Protein AF-A0A9P1MBE2-F1 (afdb_monomer_lite)

Radius of gyration: 32.4 Å; chains: 1; bounding box: 65×89×116 Å

Sequence (552 aa):
MPSSDFLARAFSATARRAEINKIYPSATAALADMKPNSTLLCGGFGLCGVPDTLIDAVMEKPEITGITAVSNNAGTDTSGLGKLLKSGQIRKMVASYIGENKTFESMYLTGSVELELTPRVPSPRDWRPSLKNKPDGTPDQLSYPKDVKVFNGKPYVLEHSIAGDYAFVKAYKADKLGNCQFRLAANNFNGAMGRNAKMTIAVHLPGIYVKRVIQSTTEKGIEKYTWAKDENDASAKSALGTGDTAAKRERIVRRAAKEFKNGMYANLGIGMPMLAPSFVGPEVEKGTEDADLINAGKETVTLKPGAAVFGSEESFGMIRSGRIDLTILGAMQVSANGDLANWMLPGKVKGFGGAMDLVSNPKGTKVVVTMEHTDKKGNPKIGVFDVDFATGLTLVEIADGVTVEEIKSKTEAPFKVADDLKPMFGLRSLVAMAMKVVSANVGKLRAKRIWAEMPRPLVLEILLQAETNQPPRALSPALADQPARGINPESLGRLLLGMRPAQSPSLDFITHLVIKGASALTERDLLSLADMKNLGLLHISDYPEDDGGQGA

Organism: NCBI:txid1442378

Foldseek 3Di:
DDDDDPPDPPDPPDDPDDPQFQEDAALLRLCVPPAALFEEEFADAQLAFGLQRNVVSVLVPLRRANYEYEYQEQHECVGHVVVVLVSRRAAEYEHFWHPPHVSSLLCQQQQSHFYHHPDDDQDDPVDFDARGAHRNSHHPHGDDGFDWDDDPNDIDTDDDDDAGQEYRTGFPDADRLGAGHHDFQSQACRDVRLQRHPAYEYDNDRSVSHNHYYDRDDDRDQPAEDAWDDPPDPVVQPLQPDDPSSVLLVLLLLLLLVVDDPPAAEAAEPGSRVCNCCVVTFDHHPPNFDSNAADSNSYTGDDDPPDDGDYNVVVLVCLQVLVGAEYEYEAPAAAQLGDTHRADDRSDGTHCSCVCSNPNCCVSYPYHYGDDQAPPVLAGRHDDWDHDNVQGTEQQEDEPPDDPVNRVVRHPHDYHYDPNYYHRDDPVVLVVQLLVVQCVVPNNVVSVVCVVVPDPVVSVVSSVCSSPVDDDDDDDPVPVPDDPPDDDPPPDDDDDDDDDDDDDDDDDDADDDDDDDDDPDDPVNVVVVVPPPDYDDDDDDDDDDDDDDDDD

Structure (mmCIF, N/CA/C/O backbone):
data_AF-A0A9P1MBE2-F1
#
_entry.id   AF-A0A9P1MBE2-F1
#
loop_
_atom_site.group_PDB
_atom_site.id
_atom_site.type_symbol
_atom_site.label_atom_id
_atom_site.label_alt_id
_atom_site.label_comp_id
_atom_site.label_asym_id
_atom_site.label_entity_id
_atom_site.label_seq_id
_atom_site.pdbx_PDB_ins_code
_atom_site.Cartn_x
_atom_site.Cartn_y
_atom_site.Cartn_z
_atom_site.occupancy
_atom_site.B_iso_or_equiv
_atom_site.auth_seq_id
_atom_site.auth_comp_id
_atom_site.auth_asym_id
_atom_site.auth_atom_id
_atom_site.pdbx_PDB_model_num
ATOM 1 N N . MET A 1 1 ? 17.766 -63.013 -55.485 1.00 44.12 1 MET A N 1
ATOM 2 C CA . MET A 1 1 ? 17.363 -62.184 -54.332 1.00 44.12 1 MET A CA 1
ATOM 3 C C . MET A 1 1 ? 18.014 -60.819 -54.492 1.00 44.12 1 MET A C 1
ATOM 5 O O . MET A 1 1 ? 19.238 -60.801 -54.549 1.00 44.12 1 MET A O 1
ATOM 9 N N . PRO A 1 2 ? 17.268 -59.712 -54.634 1.00 47.59 2 PRO A N 1
ATOM 10 C CA . PRO A 1 2 ? 17.835 -58.379 -54.506 1.00 47.59 2 PRO A CA 1
ATOM 11 C C . PRO A 1 2 ? 17.858 -57.957 -53.031 1.00 47.59 2 PRO A C 1
ATOM 13 O O . PRO A 1 2 ? 17.008 -58.356 -52.237 1.00 47.59 2 PRO A O 1
ATOM 16 N N . SER A 1 3 ? 18.892 -57.194 -52.705 1.00 48.81 3 SER A N 1
ATOM 17 C CA . SER A 1 3 ? 19.287 -56.663 -51.404 1.00 48.81 3 SER A CA 1
ATOM 18 C C . SER A 1 3 ? 18.167 -55.947 -50.650 1.00 48.81 3 SER A C 1
ATOM 20 O O . SER A 1 3 ? 17.430 -55.146 -51.215 1.00 48.81 3 SER A O 1
ATOM 22 N N . SER A 1 4 ? 18.091 -56.205 -49.346 1.00 53.34 4 SER A N 1
ATOM 23 C CA . SER A 1 4 ? 17.263 -55.461 -48.403 1.00 53.34 4 SER A CA 1
ATOM 24 C C . SER A 1 4 ? 17.745 -54.012 -48.294 1.00 53.34 4 SER A C 1
ATOM 26 O O . SER A 1 4 ? 18.767 -53.746 -47.656 1.00 53.34 4 SER A O 1
ATOM 28 N N . ASP A 1 5 ? 16.998 -53.080 -48.879 1.00 54.53 5 ASP A N 1
ATOM 29 C CA . ASP A 1 5 ? 17.159 -51.653 -48.618 1.00 54.53 5 ASP A CA 1
ATOM 30 C C . ASP A 1 5 ? 16.757 -51.359 -47.168 1.00 54.53 5 ASP A C 1
ATOM 32 O O . ASP A 1 5 ? 15.579 -51.314 -46.803 1.00 54.53 5 ASP A O 1
ATOM 36 N N . PHE A 1 6 ? 17.757 -51.169 -46.310 1.00 55.25 6 PHE A N 1
ATOM 37 C CA . PHE A 1 6 ? 17.560 -50.622 -44.974 1.00 55.25 6 PHE A CA 1
ATOM 38 C C . PHE A 1 6 ? 17.194 -49.138 -45.117 1.00 55.25 6 PHE A C 1
ATOM 40 O O . PHE A 1 6 ? 18.058 -48.266 -45.196 1.00 55.25 6 PHE A O 1
ATOM 47 N N . LEU A 1 7 ? 15.894 -48.831 -45.146 1.00 57.62 7 LEU A N 1
ATOM 48 C CA . LEU A 1 7 ? 15.388 -47.471 -44.958 1.00 57.62 7 LEU A CA 1
ATOM 49 C C . LEU A 1 7 ? 15.647 -47.043 -43.507 1.00 57.62 7 LEU A C 1
ATOM 51 O O . LEU A 1 7 ? 14.787 -47.158 -42.631 1.00 57.62 7 LEU A O 1
ATOM 55 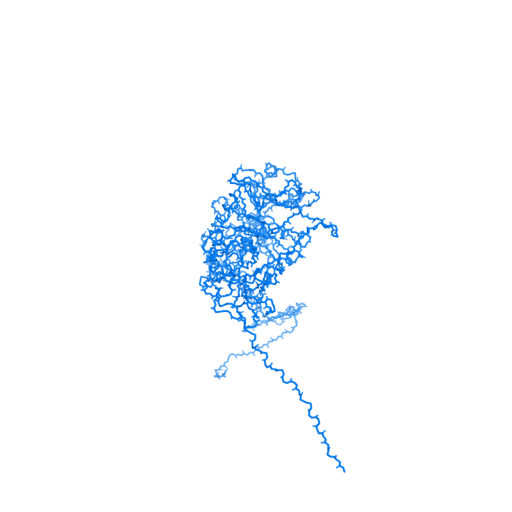N N . ALA A 1 8 ? 16.856 -46.552 -43.239 1.00 59.84 8 ALA A N 1
ATOM 56 C CA . ALA A 1 8 ? 17.159 -45.854 -42.003 1.00 59.84 8 ALA A CA 1
ATOM 57 C C . ALA A 1 8 ? 16.283 -44.594 -41.939 1.00 59.84 8 ALA A C 1
ATOM 59 O O . ALA A 1 8 ? 16.475 -43.640 -42.694 1.00 59.84 8 ALA A O 1
ATOM 60 N N . ARG A 1 9 ? 15.294 -44.584 -41.039 1.00 58.66 9 ARG A N 1
ATOM 61 C CA . ARG A 1 9 ? 14.571 -43.360 -40.685 1.00 58.66 9 ARG A CA 1
ATOM 62 C C . ARG A 1 9 ? 15.580 -42.389 -40.075 1.00 58.66 9 ARG A C 1
ATOM 64 O O . ARG A 1 9 ? 15.947 -42.529 -38.911 1.00 58.66 9 ARG A O 1
ATOM 71 N N . ALA A 1 10 ? 16.027 -41.412 -40.856 1.00 57.22 10 ALA A N 1
ATOM 72 C CA . ALA A 1 10 ? 16.746 -40.268 -40.327 1.00 57.22 10 ALA A CA 1
ATOM 73 C C . ALA A 1 10 ? 15.786 -39.513 -39.398 1.00 57.22 10 ALA A C 1
ATOM 75 O O . ALA A 1 10 ? 14.851 -38.851 -39.851 1.00 57.22 10 ALA A O 1
ATOM 76 N N . PHE A 1 11 ? 15.980 -39.637 -38.085 1.00 59.25 11 PHE A N 1
ATOM 77 C CA . PHE A 1 11 ? 15.390 -38.683 -37.159 1.00 59.25 11 PHE A CA 1
ATOM 78 C C . PHE A 1 11 ? 15.946 -37.312 -37.535 1.00 59.25 11 PHE A C 1
ATOM 80 O O . PHE A 1 11 ? 17.158 -37.106 -37.515 1.00 59.25 11 PHE A O 1
ATOM 87 N N . SER A 1 12 ? 15.059 -36.392 -37.917 1.00 61.62 12 SER A N 1
ATOM 88 C CA . SER A 1 12 ? 15.400 -34.988 -38.114 1.00 61.62 12 SER A CA 1
ATOM 89 C C . SER A 1 12 ? 16.068 -34.488 -36.835 1.00 61.62 12 SER A C 1
ATOM 91 O O . SER A 1 12 ? 15.395 -34.252 -35.831 1.00 61.62 12 SER A O 1
ATOM 93 N N . ALA A 1 13 ? 17.393 -34.347 -36.848 1.00 58.78 13 ALA A N 1
ATOM 94 C CA . ALA A 1 13 ? 18.104 -33.631 -35.809 1.00 58.78 13 ALA A CA 1
ATOM 95 C C . ALA A 1 13 ? 17.651 -32.177 -35.926 1.00 58.78 13 ALA A C 1
ATOM 97 O O . ALA A 1 13 ? 18.112 -31.442 -36.798 1.00 58.78 13 ALA A O 1
ATOM 98 N N . THR A 1 14 ? 16.680 -31.775 -35.104 1.00 61.22 14 THR A N 1
ATOM 99 C CA . THR A 1 14 ? 16.330 -30.364 -34.950 1.00 61.22 14 THR A CA 1
ATOM 100 C C . THR A 1 14 ? 17.638 -29.623 -34.721 1.00 61.22 14 THR A C 1
ATOM 102 O O . THR A 1 14 ? 18.325 -29.901 -33.734 1.00 61.22 14 THR A O 1
ATOM 105 N N . ALA A 1 15 ? 18.009 -28.730 -35.646 1.00 61.03 15 ALA A N 1
ATOM 106 C CA . ALA A 1 15 ? 19.110 -27.802 -35.437 1.00 61.03 15 ALA A CA 1
ATOM 107 C C . ALA A 1 15 ? 18.956 -27.249 -34.018 1.00 61.03 15 ALA A C 1
ATOM 109 O O . ALA A 1 15 ? 17.845 -26.845 -33.656 1.00 61.03 15 ALA A O 1
ATOM 110 N N . ARG A 1 16 ? 20.013 -27.323 -33.189 1.00 59.06 16 ARG A N 1
ATOM 111 C CA . ARG A 1 16 ? 19.986 -26.754 -31.834 1.00 59.06 16 ARG A CA 1
ATOM 112 C C . ARG A 1 16 ? 19.378 -25.363 -31.972 1.00 59.06 16 ARG A C 1
ATOM 114 O O . ARG A 1 16 ? 19.986 -24.507 -32.612 1.00 59.06 16 ARG A O 1
ATOM 121 N N . ARG A 1 17 ? 18.161 -25.152 -31.447 1.00 58.44 17 ARG A N 1
ATOM 122 C CA . ARG A 1 17 ? 17.604 -23.800 -31.355 1.00 58.44 17 ARG A CA 1
ATOM 123 C C . ARG A 1 17 ? 18.696 -22.968 -30.698 1.00 58.44 17 ARG A C 1
ATOM 125 O O . ARG A 1 17 ? 19.236 -23.409 -29.681 1.00 58.44 17 ARG A O 1
ATOM 132 N N . ALA A 1 18 ? 19.049 -21.834 -31.303 1.00 63.19 18 ALA A N 1
ATOM 133 C CA . ALA A 1 18 ? 19.947 -20.882 -30.666 1.00 63.19 18 ALA A CA 1
ATOM 134 C C . ALA A 1 18 ? 19.489 -20.712 -29.211 1.00 63.19 18 ALA A C 1
ATOM 136 O O . ALA A 1 18 ? 18.285 -20.572 -28.966 1.00 63.19 18 ALA A O 1
ATOM 137 N N . GLU A 1 19 ? 20.421 -20.845 -28.263 1.00 77.56 19 GLU A N 1
ATOM 138 C CA . GLU A 1 19 ? 20.117 -20.732 -26.837 1.00 77.56 19 GLU A CA 1
ATOM 139 C C . GLU A 1 19 ? 19.352 -19.420 -26.637 1.00 77.56 19 GLU A C 1
ATOM 141 O O . GLU A 1 19 ? 19.849 -18.348 -26.987 1.00 77.56 19 GLU A O 1
ATOM 146 N N . ILE A 1 20 ? 18.106 -19.502 -26.158 1.00 87.25 20 ILE A N 1
ATOM 147 C CA . ILE A 1 20 ? 17.307 -18.304 -25.904 1.00 87.25 20 ILE A CA 1
ATOM 148 C C . ILE A 1 20 ? 18.061 -17.504 -24.844 1.00 87.25 20 ILE A C 1
ATOM 150 O O . ILE A 1 20 ? 18.200 -17.947 -23.706 1.00 87.25 20 ILE A O 1
ATOM 154 N N . ASN A 1 21 ? 18.542 -16.327 -25.226 1.00 92.62 21 ASN A N 1
ATOM 155 C CA . ASN A 1 21 ? 19.228 -15.419 -24.329 1.00 92.62 21 ASN A CA 1
ATOM 156 C C . ASN A 1 21 ? 18.547 -14.056 -24.376 1.00 92.62 21 ASN A C 1
ATOM 158 O O . ASN A 1 21 ? 18.609 -13.346 -25.376 1.00 92.62 21 ASN A O 1
ATOM 162 N N . LYS A 1 22 ? 17.875 -13.713 -23.282 1.00 94.31 22 LYS A N 1
ATOM 163 C CA . LYS A 1 22 ? 17.165 -12.445 -23.111 1.00 94.31 22 LYS A CA 1
ATOM 164 C C . LYS A 1 22 ? 17.990 -11.407 -22.366 1.00 94.31 22 LYS A C 1
ATOM 166 O O . LYS A 1 22 ? 17.450 -10.353 -22.043 1.00 94.31 22 LYS A O 1
ATOM 171 N N . ILE A 1 23 ? 19.253 -11.700 -22.053 1.00 94.38 23 ILE A N 1
ATOM 172 C CA . ILE A 1 23 ? 20.136 -10.762 -21.366 1.00 94.38 23 ILE A CA 1
ATOM 173 C C . ILE A 1 23 ? 20.530 -9.650 -22.334 1.00 94.38 23 ILE A C 1
ATOM 175 O O . ILE A 1 23 ? 21.070 -9.901 -23.409 1.00 94.38 23 ILE A O 1
ATOM 179 N N . TYR A 1 24 ? 20.270 -8.418 -21.919 1.00 95.38 24 TYR A N 1
ATOM 180 C CA . TYR A 1 24 ? 20.714 -7.206 -22.583 1.00 95.38 24 TYR A CA 1
ATOM 181 C C . TYR A 1 24 ? 21.940 -6.637 -21.861 1.00 95.38 24 TYR A C 1
ATOM 183 O O . TYR A 1 24 ? 22.035 -6.743 -20.635 1.00 95.38 24 TYR A O 1
ATOM 191 N N . PRO A 1 25 ? 22.868 -6.004 -22.600 1.00 95.00 25 PRO A N 1
ATOM 192 C CA . PRO A 1 25 ? 24.119 -5.508 -22.031 1.00 95.00 25 PRO A CA 1
ATOM 193 C C . PRO A 1 25 ? 23.931 -4.283 -21.125 1.00 95.00 25 PRO A C 1
ATOM 195 O O . PRO A 1 25 ? 24.784 -4.010 -20.288 1.00 95.00 25 PRO A O 1
ATOM 198 N N . SER A 1 26 ? 22.835 -3.533 -21.281 1.00 95.31 26 SER A N 1
ATOM 199 C CA . SER A 1 26 ? 22.533 -2.352 -20.468 1.00 95.31 26 SER A CA 1
ATOM 200 C C . SER A 1 26 ? 21.040 -2.017 -20.476 1.00 95.31 26 SER A C 1
ATOM 202 O O . SER A 1 26 ? 20.290 -2.468 -21.349 1.00 95.31 26 SER A O 1
ATOM 204 N N . ALA A 1 27 ? 20.615 -1.182 -19.524 1.00 95.06 27 ALA A N 1
ATOM 205 C CA . ALA A 1 27 ? 19.265 -0.622 -19.488 1.00 95.06 27 ALA A CA 1
ATOM 206 C C . ALA A 1 27 ? 18.953 0.200 -20.747 1.00 95.06 27 ALA A C 1
ATOM 208 O O . ALA A 1 27 ? 17.909 0.003 -21.361 1.00 95.06 27 ALA A O 1
ATOM 209 N N . THR A 1 28 ? 19.889 1.039 -21.197 1.00 94.69 28 THR A N 1
ATOM 210 C CA . THR A 1 28 ? 19.750 1.837 -22.424 1.00 94.69 28 THR A CA 1
ATOM 211 C C . THR A 1 28 ? 19.497 0.961 -23.650 1.00 94.69 28 THR A C 1
ATOM 213 O O . THR A 1 28 ? 18.592 1.249 -24.429 1.00 94.69 28 THR A O 1
ATOM 216 N N . ALA A 1 29 ? 20.236 -0.147 -23.800 1.00 95.81 29 ALA A N 1
ATOM 217 C CA . ALA A 1 29 ? 20.019 -1.096 -24.893 1.00 95.81 29 ALA A CA 1
ATOM 218 C C . ALA A 1 29 ? 18.655 -1.797 -24.779 1.00 95.81 29 ALA A C 1
ATOM 220 O O . ALA A 1 29 ? 17.971 -2.001 -25.782 1.00 95.81 29 ALA A O 1
ATOM 221 N N . ALA A 1 30 ? 18.236 -2.137 -23.558 1.00 95.69 30 ALA A N 1
ATOM 222 C CA . ALA A 1 30 ? 16.934 -2.745 -23.298 1.00 95.69 30 ALA A CA 1
ATOM 223 C C . ALA A 1 30 ? 15.752 -1.782 -23.505 1.00 95.69 30 ALA A C 1
ATOM 225 O O . ALA A 1 30 ? 14.620 -2.250 -23.609 1.00 95.69 30 ALA A O 1
ATOM 226 N N . LEU A 1 31 ? 15.997 -0.471 -23.578 1.00 96.44 31 LEU A N 1
ATOM 227 C CA . LEU A 1 31 ? 14.991 0.584 -23.739 1.00 96.44 31 LEU A CA 1
ATOM 228 C C . LEU A 1 31 ? 15.099 1.325 -25.079 1.00 96.44 31 LEU A C 1
ATOM 230 O O . LEU A 1 31 ? 14.431 2.338 -25.273 1.00 96.44 31 LEU A O 1
ATOM 234 N N . ALA A 1 32 ? 15.920 0.834 -26.011 1.00 96.25 32 ALA A N 1
ATOM 235 C CA . ALA A 1 32 ? 16.193 1.508 -27.281 1.00 96.25 32 ALA A CA 1
ATOM 236 C C . ALA A 1 32 ? 14.937 1.764 -28.138 1.00 96.25 32 ALA A C 1
ATOM 238 O O . ALA A 1 32 ? 14.923 2.690 -28.941 1.00 96.25 32 ALA A O 1
ATOM 239 N N . ASP A 1 33 ? 13.887 0.960 -27.961 1.00 96.00 33 ASP A N 1
ATOM 240 C CA . ASP A 1 33 ? 12.615 1.059 -28.681 1.00 96.00 33 ASP A CA 1
ATOM 241 C C . ASP A 1 33 ? 11.474 1.665 -27.846 1.00 96.00 33 ASP A C 1
ATOM 243 O O . ASP A 1 33 ? 10.328 1.655 -28.303 1.00 96.00 33 ASP A O 1
ATOM 247 N N . MET A 1 34 ? 11.754 2.169 -26.636 1.00 97.06 34 MET A N 1
ATOM 248 C CA . MET A 1 34 ? 10.748 2.831 -25.806 1.00 97.06 34 MET A CA 1
ATOM 249 C C . MET A 1 34 ? 10.238 4.098 -26.489 1.00 97.06 34 MET A C 1
ATOM 251 O O . MET A 1 34 ? 11.011 4.880 -27.035 1.00 97.06 34 MET A O 1
ATOM 255 N N . LYS A 1 35 ? 8.917 4.294 -26.468 1.00 97.06 35 LYS A N 1
ATOM 256 C CA . LYS A 1 35 ? 8.249 5.416 -27.139 1.00 97.06 35 LYS A CA 1
ATOM 257 C C . LYS A 1 35 ? 7.684 6.414 -26.123 1.00 97.06 35 LYS A C 1
ATOM 259 O O . LYS A 1 35 ? 7.254 5.986 -25.045 1.00 97.06 35 LYS A O 1
ATOM 264 N N . PRO A 1 36 ? 7.602 7.714 -26.459 1.00 98.19 36 PRO A N 1
ATOM 265 C CA . PRO A 1 36 ? 6.818 8.663 -25.673 1.00 98.19 36 PRO A CA 1
ATOM 266 C C . PRO A 1 36 ? 5.339 8.248 -25.640 1.00 98.19 36 PRO A C 1
ATOM 268 O O . PRO A 1 36 ? 4.875 7.477 -26.481 1.00 98.19 36 PRO A O 1
ATOM 271 N N . ASN A 1 37 ? 4.590 8.773 -24.672 1.00 98.38 37 ASN A N 1
ATOM 272 C CA . ASN A 1 37 ? 3.172 8.473 -24.433 1.00 98.38 37 ASN A CA 1
ATOM 273 C C . ASN A 1 37 ? 2.855 7.000 -24.109 1.00 98.38 37 ASN A C 1
ATOM 275 O O . ASN A 1 37 ? 1.692 6.600 -24.143 1.00 98.38 37 ASN A O 1
ATOM 279 N N . SER A 1 38 ? 3.868 6.197 -23.771 1.00 98.25 38 SER A N 1
ATOM 280 C CA . SER A 1 38 ? 3.684 4.798 -23.374 1.00 98.25 38 SER A CA 1
ATOM 281 C C . SER A 1 38 ? 2.988 4.671 -22.016 1.00 98.25 38 SER A C 1
ATOM 283 O O . SER A 1 38 ? 3.201 5.483 -21.106 1.00 98.25 38 SER A O 1
ATOM 285 N N . THR A 1 39 ? 2.217 3.595 -21.848 1.00 98.75 39 THR A N 1
ATOM 286 C CA . THR A 1 39 ? 1.749 3.160 -20.524 1.00 98.75 39 THR A CA 1
ATOM 287 C C . THR A 1 39 ? 2.806 2.272 -19.878 1.00 98.75 39 THR A C 1
ATOM 289 O O . THR A 1 39 ? 3.110 1.190 -20.389 1.00 98.75 39 THR A O 1
ATOM 292 N N . LEU A 1 40 ? 3.372 2.724 -18.760 1.00 98.56 40 LEU A N 1
ATOM 293 C CA . LEU A 1 40 ? 4.421 2.028 -18.021 1.00 98.56 40 LEU A CA 1
ATOM 294 C C . LEU A 1 40 ? 3.859 1.443 -16.722 1.00 98.56 40 LEU A C 1
ATOM 296 O O . LEU A 1 40 ? 3.461 2.193 -15.835 1.00 98.56 40 LEU A O 1
ATOM 300 N N . LEU A 1 41 ? 3.883 0.119 -16.576 1.00 98.44 41 LEU A N 1
ATOM 301 C CA . LEU A 1 41 ? 3.642 -0.551 -15.297 1.00 98.44 41 LEU A CA 1
ATOM 302 C C . LEU A 1 41 ? 4.969 -0.639 -14.540 1.00 98.44 41 LEU A C 1
ATOM 304 O O . LEU A 1 41 ? 5.912 -1.256 -15.028 1.00 98.44 41 LEU A O 1
ATOM 308 N N . CYS A 1 42 ? 5.075 -0.025 -13.369 1.00 97.50 42 CYS A N 1
ATOM 309 C CA . CYS A 1 42 ? 6.320 0.001 -12.607 1.00 97.50 42 CYS A CA 1
ATOM 310 C C . CYS A 1 42 ? 6.129 -0.678 -11.254 1.00 97.50 42 CYS A C 1
ATOM 312 O O . CYS A 1 42 ? 5.374 -0.196 -10.411 1.00 97.50 42 CYS A O 1
ATOM 314 N N . GLY A 1 43 ? 6.814 -1.804 -11.058 1.00 96.12 43 GLY A N 1
ATOM 315 C CA . GLY A 1 43 ? 6.763 -2.554 -9.810 1.00 96.12 43 GLY A CA 1
ATOM 316 C C . GLY A 1 43 ? 7.461 -1.843 -8.648 1.00 96.12 43 GLY A C 1
ATOM 317 O O . GLY A 1 43 ? 8.175 -0.853 -8.829 1.00 96.12 43 GLY A O 1
ATOM 318 N N . GLY A 1 44 ? 7.248 -2.379 -7.446 1.00 95.38 44 GLY A N 1
ATOM 319 C CA . GLY A 1 44 ? 7.777 -1.851 -6.193 1.00 95.38 44 GLY A CA 1
ATOM 320 C C . GLY A 1 44 ? 6.694 -1.424 -5.198 1.00 95.38 44 GLY A C 1
ATOM 321 O O . GLY A 1 44 ? 5.525 -1.223 -5.537 1.00 95.38 44 GLY A O 1
ATOM 322 N N . PHE A 1 45 ? 7.096 -1.291 -3.936 1.00 95.88 45 PHE A N 1
ATOM 323 C CA . PHE A 1 45 ? 6.265 -0.799 -2.837 1.00 95.88 45 PHE A CA 1
ATOM 324 C C . PHE A 1 45 ? 7.097 0.122 -1.938 1.00 95.88 45 PHE A C 1
ATOM 326 O O . PHE A 1 45 ? 8.033 -0.331 -1.280 1.00 95.88 45 PHE A O 1
ATOM 333 N N . GLY A 1 46 ? 6.785 1.423 -1.914 1.00 92.44 46 GLY A N 1
ATOM 334 C CA . GLY A 1 46 ? 7.747 2.421 -1.421 1.00 92.44 46 GLY A CA 1
ATOM 335 C C . GLY A 1 46 ? 9.052 2.328 -2.218 1.00 92.44 46 GLY A C 1
ATOM 336 O O . GLY A 1 46 ? 9.008 2.415 -3.442 1.00 92.44 46 GLY A O 1
ATOM 337 N N . LEU A 1 47 ? 10.176 2.088 -1.535 1.00 93.75 47 LEU A N 1
ATOM 338 C CA . LEU A 1 47 ? 11.485 1.814 -2.156 1.00 93.75 47 LEU A CA 1
ATOM 339 C C . LEU A 1 47 ? 11.831 0.314 -2.275 1.00 93.75 47 LEU A C 1
ATOM 341 O O . LEU A 1 47 ? 12.843 -0.057 -2.869 1.00 93.75 47 LEU A O 1
ATOM 345 N N . CYS A 1 48 ? 10.979 -0.576 -1.760 1.00 96.06 48 CYS A N 1
ATOM 346 C CA . CYS A 1 48 ? 11.222 -2.016 -1.781 1.00 96.06 48 CYS A CA 1
ATOM 347 C C . CYS A 1 48 ? 10.873 -2.622 -3.148 1.00 96.06 48 CYS A C 1
ATOM 349 O O . CYS A 1 48 ? 9.718 -2.588 -3.587 1.00 96.06 48 CYS A O 1
ATOM 351 N N . GLY A 1 49 ? 11.866 -3.212 -3.818 1.00 95.38 49 GLY A N 1
ATOM 352 C CA . GLY A 1 49 ? 11.680 -3.840 -5.129 1.00 95.38 49 GLY A CA 1
ATOM 353 C C . GLY A 1 49 ? 11.428 -2.845 -6.265 1.00 95.38 49 GLY A C 1
ATOM 354 O O . GLY A 1 49 ? 10.676 -3.160 -7.183 1.00 95.38 49 GLY A O 1
ATOM 355 N N . VAL A 1 50 ? 12.024 -1.652 -6.212 1.00 95.00 50 VAL A N 1
ATOM 356 C CA . VAL A 1 50 ? 11.894 -0.633 -7.267 1.00 95.00 50 VAL A CA 1
ATOM 357 C C . VAL A 1 50 ? 12.935 -0.858 -8.381 1.00 95.00 50 VAL A C 1
ATOM 359 O O . VAL A 1 50 ? 14.104 -1.133 -8.085 1.00 95.00 50 VAL A O 1
ATOM 362 N N . PRO A 1 51 ? 12.559 -0.770 -9.672 1.00 95.94 51 PRO A N 1
ATOM 363 C CA . PRO A 1 51 ? 13.461 -0.998 -10.804 1.00 95.94 51 PRO A CA 1
ATOM 364 C C . PRO A 1 51 ? 14.274 0.257 -11.190 1.00 95.94 51 PRO A C 1
ATOM 366 O O . PRO A 1 51 ? 14.280 0.660 -12.353 1.00 95.94 51 PRO A O 1
ATOM 369 N N . ASP A 1 52 ? 14.990 0.860 -10.233 1.00 96.12 52 ASP A N 1
ATOM 370 C CA . ASP A 1 52 ? 15.667 2.159 -10.418 1.00 96.12 52 ASP A CA 1
ATOM 371 C C . ASP A 1 52 ? 16.657 2.189 -11.591 1.00 96.12 52 ASP A C 1
ATOM 373 O O . ASP A 1 52 ? 16.709 3.174 -12.313 1.00 96.12 52 ASP A O 1
ATOM 377 N N . THR A 1 53 ? 17.355 1.088 -11.885 1.00 96.88 53 THR A N 1
ATOM 378 C CA . THR A 1 53 ? 18.255 1.008 -13.053 1.00 96.88 53 THR A CA 1
ATOM 379 C C . THR A 1 53 ? 17.553 1.317 -14.386 1.00 96.88 53 THR A C 1
ATOM 381 O O . THR A 1 53 ? 18.147 1.923 -15.272 1.00 96.88 53 THR A O 1
ATOM 384 N N . LEU A 1 54 ? 16.292 0.896 -14.555 1.00 97.50 54 LEU A N 1
ATOM 385 C CA . LEU A 1 54 ? 15.512 1.201 -15.762 1.00 97.50 54 LEU A CA 1
ATOM 386 C C . LEU A 1 54 ? 14.936 2.615 -15.709 1.00 97.50 54 LEU A C 1
ATOM 388 O O . LEU A 1 54 ? 14.879 3.285 -16.734 1.00 97.50 54 LEU A O 1
ATOM 392 N N . ILE A 1 55 ? 14.520 3.061 -14.524 1.00 97.38 55 ILE A N 1
ATOM 393 C CA . ILE A 1 55 ? 13.987 4.410 -14.308 1.00 97.38 55 ILE A CA 1
ATOM 394 C C . ILE A 1 55 ? 15.059 5.456 -14.630 1.00 97.38 55 ILE A C 1
ATOM 396 O O . ILE A 1 55 ? 14.777 6.403 -15.357 1.00 97.38 55 ILE A O 1
ATOM 400 N N . ASP A 1 56 ? 16.292 5.244 -14.173 1.00 96.56 56 ASP A N 1
ATOM 401 C CA . ASP A 1 56 ? 17.430 6.128 -14.430 1.00 96.56 56 ASP A CA 1
ATOM 402 C C . ASP A 1 56 ? 17.749 6.201 -15.927 1.00 96.56 56 ASP A C 1
ATOM 404 O O . ASP A 1 56 ? 17.900 7.289 -16.477 1.00 96.56 56 ASP A O 1
ATOM 408 N N . ALA A 1 57 ? 17.715 5.065 -16.627 1.00 96.94 57 ALA A N 1
ATOM 409 C CA . ALA A 1 57 ? 17.915 5.034 -18.074 1.00 96.94 57 ALA A CA 1
ATOM 410 C C . ALA A 1 57 ? 16.789 5.726 -18.872 1.00 96.94 57 ALA A C 1
ATOM 412 O O . ALA A 1 57 ? 17.036 6.215 -19.973 1.00 96.94 57 ALA A O 1
ATOM 413 N N . VAL A 1 58 ? 15.555 5.776 -18.351 1.00 97.75 58 VAL A N 1
ATOM 414 C CA . VAL A 1 58 ? 14.482 6.605 -18.934 1.00 97.75 58 VAL A CA 1
ATOM 415 C C . VAL A 1 58 ? 14.701 8.081 -18.614 1.00 97.75 58 VAL A C 1
ATOM 417 O O . VAL A 1 58 ? 14.464 8.925 -19.474 1.00 97.75 58 VAL A O 1
ATOM 420 N N . MET A 1 59 ? 15.173 8.404 -17.409 1.00 96.62 59 MET A N 1
ATOM 421 C CA . MET A 1 59 ? 15.455 9.782 -16.997 1.00 96.62 59 MET A CA 1
ATOM 422 C C . MET A 1 59 ? 16.510 10.448 -17.892 1.00 96.62 59 MET A C 1
ATOM 424 O O . MET A 1 59 ? 16.401 11.628 -18.211 1.00 96.62 59 MET A O 1
ATOM 428 N N . GLU A 1 60 ? 17.495 9.679 -18.358 1.00 96.31 60 GLU A N 1
ATOM 429 C CA . GLU A 1 60 ? 18.528 10.119 -19.308 1.00 96.31 60 GLU A CA 1
ATOM 430 C C . GLU A 1 60 ? 18.010 10.351 -20.743 1.00 96.31 60 GLU A C 1
ATOM 432 O O . GLU A 1 60 ? 18.762 10.801 -21.608 1.00 96.31 60 GLU A O 1
ATOM 437 N N . LYS A 1 61 ? 16.731 10.059 -21.011 1.00 96.88 61 LYS A N 1
ATOM 438 C CA . LYS A 1 61 ? 16.080 10.175 -22.323 1.00 96.88 61 LYS A CA 1
ATOM 439 C C . LYS A 1 61 ? 14.970 11.231 -22.295 1.00 96.88 61 LYS A C 1
ATOM 441 O O . LYS A 1 61 ? 13.791 10.873 -22.193 1.00 96.88 61 LYS A O 1
ATOM 446 N N . PRO A 1 62 ? 15.304 12.532 -22.380 1.00 95.00 62 PRO A N 1
ATOM 447 C CA . PRO A 1 62 ? 14.327 13.618 -22.271 1.00 95.00 62 PRO A CA 1
ATOM 448 C C . PRO A 1 62 ? 13.268 13.606 -23.383 1.00 95.00 62 PRO A C 1
ATOM 450 O O . PRO A 1 62 ? 12.227 14.239 -23.238 1.00 95.00 62 PRO A O 1
ATOM 453 N N . GLU A 1 63 ? 13.488 12.879 -24.481 1.00 97.00 63 GLU A N 1
ATOM 454 C CA . GLU A 1 63 ? 12.499 12.651 -25.534 1.00 97.00 63 GLU A CA 1
ATOM 455 C C . GLU A 1 63 ? 11.352 11.712 -25.108 1.00 97.00 63 GLU A C 1
ATOM 457 O O . GLU A 1 63 ? 10.260 11.760 -25.682 1.00 97.00 63 GLU A O 1
ATOM 462 N N . ILE A 1 64 ? 11.561 10.869 -24.089 1.00 98.25 64 ILE A N 1
ATOM 463 C CA . ILE A 1 64 ? 10.548 9.949 -23.561 1.00 98.25 64 ILE A CA 1
ATOM 464 C C . ILE A 1 64 ? 9.697 10.687 -22.528 1.00 98.25 64 ILE A C 1
ATOM 466 O O . ILE A 1 64 ? 9.980 10.682 -21.332 1.00 98.25 64 ILE A O 1
ATOM 470 N N . THR A 1 65 ? 8.635 11.329 -23.006 1.00 98.31 65 THR A N 1
ATOM 471 C CA . THR A 1 65 ? 7.686 12.112 -22.199 1.00 98.31 65 THR A CA 1
ATOM 472 C C . THR A 1 65 ? 6.255 11.607 -22.376 1.00 98.31 65 THR A C 1
ATOM 474 O O . THR A 1 65 ? 5.998 10.657 -23.121 1.00 98.31 65 THR A O 1
ATOM 477 N N . GLY A 1 66 ? 5.298 12.213 -21.669 1.00 98.38 66 GLY A N 1
ATOM 478 C CA . GLY A 1 66 ? 3.882 11.857 -21.786 1.00 98.38 66 GLY A CA 1
ATOM 479 C C . GLY A 1 66 ? 3.524 10.518 -21.135 1.00 98.38 66 GLY A C 1
ATOM 480 O O . GLY A 1 66 ? 2.451 9.974 -21.398 1.00 98.38 66 GLY A O 1
ATOM 481 N N . ILE A 1 67 ? 4.414 9.966 -20.302 1.00 98.75 67 ILE A N 1
ATOM 482 C CA . ILE A 1 67 ? 4.265 8.629 -19.724 1.00 98.75 67 ILE A CA 1
ATOM 483 C C . ILE A 1 67 ? 3.003 8.582 -18.857 1.00 98.75 67 ILE A C 1
ATOM 485 O O . ILE A 1 67 ? 2.769 9.462 -18.021 1.00 98.75 67 ILE A O 1
ATOM 489 N N . THR A 1 68 ? 2.205 7.529 -19.041 1.00 98.75 68 THR A N 1
ATOM 490 C CA . THR A 1 68 ? 1.180 7.130 -18.068 1.00 98.75 68 THR A CA 1
ATOM 491 C C . THR A 1 68 ? 1.773 6.037 -17.192 1.00 98.75 68 THR A C 1
ATOM 493 O O . THR A 1 68 ? 1.901 4.894 -17.625 1.00 98.75 68 THR A O 1
ATOM 496 N N . ALA A 1 69 ? 2.196 6.397 -15.985 1.00 98.50 69 ALA A N 1
ATOM 497 C CA . ALA A 1 69 ? 2.858 5.491 -15.061 1.00 98.50 69 ALA A CA 1
ATOM 498 C C . ALA A 1 69 ? 1.843 4.871 -14.092 1.00 98.50 69 ALA A C 1
ATOM 500 O O . ALA A 1 69 ? 1.124 5.569 -13.380 1.00 98.50 69 ALA A O 1
ATOM 501 N N . VAL A 1 70 ? 1.794 3.545 -14.059 1.00 98.50 70 VAL A N 1
ATOM 502 C CA . VAL A 1 70 ? 0.948 2.749 -13.169 1.00 98.50 70 VAL A CA 1
ATOM 503 C C . VAL A 1 70 ? 1.857 2.111 -12.130 1.00 98.50 70 VAL A C 1
ATOM 505 O O . VAL A 1 70 ? 2.658 1.235 -12.451 1.00 98.50 70 VAL A O 1
ATOM 508 N N . SER A 1 71 ? 1.758 2.567 -10.887 1.00 97.50 71 SER A N 1
ATOM 509 C CA . SER A 1 71 ? 2.603 2.105 -9.785 1.00 97.50 71 SER A CA 1
ATOM 510 C C . SER A 1 71 ? 1.885 2.303 -8.463 1.00 97.50 71 SER A C 1
ATOM 512 O O . SER A 1 71 ? 1.138 3.262 -8.303 1.00 97.50 71 SER A O 1
ATOM 514 N N . ASN A 1 72 ? 2.138 1.446 -7.474 1.00 95.75 72 ASN A N 1
ATOM 515 C CA . ASN A 1 72 ? 1.528 1.610 -6.156 1.00 95.75 72 ASN A CA 1
ATOM 516 C C . ASN A 1 72 ? 1.875 2.970 -5.519 1.00 95.75 72 ASN A C 1
ATOM 518 O O . ASN A 1 72 ? 1.006 3.629 -4.948 1.00 95.75 72 ASN A O 1
ATOM 522 N N . ASN A 1 73 ? 3.140 3.383 -5.649 1.00 94.44 73 ASN A N 1
ATOM 523 C CA . ASN A 1 73 ? 3.683 4.654 -5.165 1.00 94.44 73 ASN A CA 1
ATOM 524 C C . ASN A 1 73 ? 4.634 5.267 -6.201 1.00 94.44 73 ASN A C 1
ATOM 526 O O . ASN A 1 73 ? 5.100 4.584 -7.114 1.00 94.44 73 ASN A O 1
ATOM 530 N N . ALA A 1 74 ? 4.986 6.539 -6.013 1.00 95.00 74 ALA A N 1
ATOM 531 C CA . ALA A 1 74 ? 6.000 7.200 -6.832 1.00 95.00 74 ALA A CA 1
ATOM 532 C C . ALA A 1 74 ? 7.438 7.059 -6.286 1.00 95.00 74 ALA A C 1
ATOM 534 O O . ALA A 1 74 ? 8.373 7.473 -6.955 1.00 95.00 74 ALA A O 1
ATOM 535 N N . GLY A 1 75 ? 7.645 6.493 -5.093 1.00 93.12 75 GLY A N 1
ATOM 536 C CA . GLY A 1 75 ? 8.947 6.568 -4.416 1.00 93.12 75 GLY A CA 1
ATOM 537 C C . GLY A 1 75 ? 9.210 7.977 -3.871 1.00 93.12 75 GLY A C 1
ATOM 538 O O . GLY A 1 75 ? 8.274 8.666 -3.461 1.00 93.12 75 GLY A O 1
ATOM 539 N N . THR A 1 76 ? 10.464 8.420 -3.873 1.00 90.88 76 THR A N 1
ATOM 540 C CA . THR A 1 76 ? 10.900 9.739 -3.380 1.00 90.88 76 THR A CA 1
ATOM 541 C C . THR A 1 76 ? 11.382 10.626 -4.530 1.00 90.88 76 THR A C 1
ATOM 543 O O . THR A 1 76 ? 11.467 10.197 -5.675 1.00 90.88 76 THR A O 1
ATOM 546 N N . ASP A 1 77 ? 11.750 11.874 -4.248 1.00 86.94 77 ASP A N 1
ATOM 547 C CA . ASP A 1 77 ? 12.287 12.791 -5.268 1.00 86.94 77 ASP A CA 1
ATOM 548 C C . ASP A 1 77 ? 13.646 12.346 -5.840 1.00 86.94 77 ASP A C 1
ATOM 550 O O . ASP A 1 77 ? 14.110 12.892 -6.842 1.00 86.94 77 ASP A O 1
ATOM 554 N N . THR A 1 78 ? 14.302 11.379 -5.192 1.00 89.00 78 THR A N 1
ATOM 555 C CA . THR A 1 78 ? 15.642 10.885 -5.536 1.00 89.00 78 THR A CA 1
ATOM 556 C C . THR A 1 78 ? 15.683 9.387 -5.839 1.00 89.00 78 THR A C 1
ATOM 558 O O . THR A 1 78 ? 16.752 8.881 -6.167 1.00 89.00 78 THR A O 1
ATOM 561 N N . SER A 1 79 ? 14.561 8.667 -5.756 1.00 91.50 79 SER A N 1
ATOM 562 C CA . SER A 1 79 ? 14.463 7.224 -6.032 1.00 91.50 79 SER A CA 1
ATOM 563 C C . SER A 1 79 ? 13.054 6.858 -6.498 1.00 91.50 79 SER A C 1
ATOM 565 O O . SER A 1 79 ? 12.062 7.422 -6.036 1.00 91.50 79 SER A O 1
ATOM 567 N N . GLY A 1 80 ? 12.948 5.909 -7.421 1.00 94.69 80 GLY A N 1
ATOM 568 C CA . GLY A 1 80 ? 11.699 5.527 -8.057 1.00 94.69 80 GLY A CA 1
ATOM 569 C C . GLY A 1 80 ? 11.181 6.558 -9.057 1.00 94.69 80 GLY A C 1
ATOM 570 O O . GLY A 1 80 ? 11.899 7.428 -9.554 1.00 94.69 80 GLY A O 1
ATOM 571 N N . LEU A 1 81 ? 9.886 6.455 -9.361 1.00 97.19 81 LEU A N 1
ATOM 572 C CA . LEU A 1 81 ? 9.211 7.290 -10.360 1.00 97.19 81 LEU A CA 1
ATOM 573 C C . LEU A 1 81 ? 9.199 8.787 -10.021 1.00 97.19 81 LEU A C 1
ATOM 575 O O . LEU A 1 81 ? 8.952 9.598 -10.910 1.00 97.19 81 LEU A O 1
ATOM 579 N N . GLY A 1 82 ? 9.495 9.179 -8.781 1.00 96.25 82 GLY A N 1
ATOM 580 C CA . GLY A 1 82 ? 9.651 10.576 -8.391 1.00 96.25 82 GLY A CA 1
ATOM 581 C C . GLY A 1 82 ? 10.746 11.289 -9.183 1.00 96.25 82 GLY A C 1
ATOM 582 O O . GLY A 1 82 ? 10.593 12.472 -9.478 1.00 96.25 82 GLY A O 1
ATOM 583 N N . LYS A 1 83 ? 11.771 10.561 -9.653 1.00 96.25 83 LYS A N 1
ATOM 584 C CA . LYS A 1 83 ? 12.760 11.076 -10.614 1.00 96.25 83 LYS A CA 1
ATOM 585 C C . LYS A 1 83 ? 12.105 11.531 -11.924 1.00 96.25 83 LYS A C 1
ATOM 587 O O . LYS A 1 83 ? 12.359 12.640 -12.385 1.00 96.25 83 LYS A O 1
ATOM 592 N N . LEU A 1 84 ? 11.213 10.705 -12.478 1.00 97.75 84 LEU A N 1
ATOM 593 C CA . LEU A 1 84 ? 10.512 10.976 -13.741 1.00 97.75 84 LEU A CA 1
ATOM 594 C C . LEU A 1 84 ? 9.375 11.999 -13.597 1.00 97.75 84 LEU A C 1
ATOM 596 O O . LEU A 1 84 ? 9.018 12.675 -14.562 1.00 97.75 84 LEU A O 1
ATOM 600 N N . LEU A 1 85 ? 8.799 12.126 -12.398 1.00 97.44 85 LEU A N 1
ATOM 601 C CA . LEU A 1 85 ? 7.907 13.239 -12.065 1.00 97.44 85 LEU A CA 1
ATOM 602 C C . LEU A 1 85 ? 8.691 14.554 -12.060 1.00 97.44 85 LEU A C 1
ATOM 604 O O . LEU A 1 85 ? 8.303 15.503 -12.734 1.00 97.44 85 LEU A O 1
ATOM 608 N N . LYS A 1 86 ? 9.832 14.590 -11.362 1.00 95.75 86 LYS A N 1
ATOM 609 C CA . LYS A 1 86 ? 10.682 15.780 -11.255 1.00 95.75 86 LYS A CA 1
ATOM 610 C C . LYS A 1 86 ? 11.246 16.233 -12.606 1.00 95.75 86 LYS A C 1
ATOM 612 O O . LYS A 1 86 ? 11.370 17.434 -12.825 1.00 95.75 86 LYS A O 1
ATOM 617 N N . SER A 1 87 ? 11.563 15.304 -13.509 1.00 96.12 87 SER A N 1
ATOM 618 C CA . SER A 1 87 ? 12.002 15.621 -14.875 1.00 96.12 87 SER A CA 1
ATOM 619 C C . SER A 1 87 ? 10.859 16.022 -15.821 1.00 96.12 87 SER A C 1
ATOM 621 O O . SER A 1 87 ? 11.126 16.429 -16.948 1.00 96.12 87 SER A O 1
ATOM 623 N N . GLY A 1 88 ? 9.592 15.916 -15.397 1.00 96.19 88 GLY A N 1
ATOM 624 C CA . GLY A 1 88 ? 8.422 16.238 -16.223 1.00 96.19 88 GLY A CA 1
ATOM 625 C C . GLY A 1 88 ? 8.076 15.183 -17.283 1.00 96.19 88 GLY A C 1
ATOM 626 O O . GLY A 1 88 ? 7.289 15.452 -18.188 1.00 96.19 88 GLY A O 1
ATOM 627 N N . GLN A 1 89 ? 8.639 13.975 -17.196 1.00 98.19 89 GLN A N 1
ATOM 628 C CA . GLN A 1 89 ? 8.406 12.908 -18.179 1.00 98.19 89 GLN A CA 1
ATOM 629 C C . GLN A 1 89 ? 7.075 12.171 -17.969 1.00 98.19 89 GLN A C 1
ATOM 631 O O . GLN A 1 89 ? 6.520 11.604 -18.918 1.00 98.19 89 GLN A O 1
ATOM 636 N N . ILE A 1 90 ? 6.541 12.183 -16.745 1.00 98.56 90 ILE A N 1
ATOM 637 C CA . ILE A 1 90 ? 5.244 11.584 -16.409 1.00 98.56 90 ILE A CA 1
ATOM 638 C C . ILE A 1 90 ? 4.125 12.615 -16.567 1.00 98.56 90 ILE A C 1
ATOM 640 O O . ILE A 1 90 ? 4.105 13.634 -15.884 1.00 98.56 90 ILE A O 1
ATOM 644 N N . ARG A 1 91 ? 3.144 12.293 -17.419 1.00 98.19 91 ARG A N 1
ATOM 645 C CA . ARG A 1 91 ? 1.896 13.061 -17.569 1.00 98.19 91 ARG A CA 1
ATOM 646 C C . ARG A 1 91 ? 0.835 12.623 -16.564 1.00 98.19 91 ARG A C 1
ATOM 648 O O . ARG A 1 91 ? 0.116 13.459 -16.025 1.00 98.19 91 ARG A O 1
ATOM 655 N N . LYS A 1 92 ? 0.707 11.309 -16.352 1.00 98.31 92 LYS A N 1
ATOM 656 C CA . LYS A 1 92 ? -0.346 10.712 -15.522 1.00 98.31 92 LYS A CA 1
ATOM 657 C C . LYS A 1 92 ? 0.211 9.621 -14.623 1.00 98.31 92 LYS A C 1
ATOM 659 O O . LYS A 1 92 ? 0.906 8.728 -15.098 1.00 98.31 92 LYS A O 1
ATOM 664 N N . MET A 1 93 ? -0.175 9.656 -13.354 1.00 98.06 93 MET A N 1
ATOM 665 C CA . MET A 1 93 ? 0.021 8.580 -12.391 1.00 98.06 93 MET A CA 1
ATOM 666 C C . MET A 1 93 ? -1.292 7.824 -12.165 1.00 98.06 93 MET A C 1
ATOM 668 O O . MET A 1 93 ? -2.338 8.427 -11.939 1.00 98.06 93 MET A O 1
ATOM 672 N N . VAL A 1 94 ? -1.239 6.495 -12.173 1.00 97.31 94 VAL A N 1
ATOM 673 C CA . VAL A 1 94 ? -2.283 5.622 -11.623 1.00 97.31 94 VAL A CA 1
ATOM 674 C C . VAL A 1 94 ? -1.689 4.962 -10.386 1.00 97.31 94 VAL A C 1
ATOM 676 O O . VAL A 1 94 ? -0.769 4.153 -10.512 1.00 97.31 94 VAL A O 1
ATOM 679 N N . ALA A 1 95 ? -2.162 5.346 -9.200 1.00 95.62 95 ALA A N 1
ATOM 680 C CA . ALA A 1 95 ? -1.522 4.968 -7.942 1.00 95.62 95 ALA A CA 1
ATOM 681 C C . ALA A 1 95 ? -2.513 4.704 -6.813 1.00 95.62 95 ALA A C 1
ATOM 683 O O . ALA A 1 95 ? -3.658 5.150 -6.854 1.00 95.62 95 ALA A O 1
ATOM 684 N N . SER A 1 96 ? -2.054 3.992 -5.782 1.00 92.62 96 SER A N 1
ATOM 685 C CA . SER A 1 96 ? -2.866 3.745 -4.589 1.00 92.62 96 SER A CA 1
ATOM 686 C C . SER A 1 96 ? -2.651 4.803 -3.507 1.00 92.62 96 SER A C 1
ATOM 688 O O . SER A 1 96 ? -3.547 5.133 -2.725 1.00 92.62 96 SER A O 1
ATOM 690 N N . TYR A 1 97 ? -1.429 5.332 -3.450 1.00 90.56 97 TYR A N 1
ATOM 691 C CA . TYR A 1 97 ? -0.983 6.190 -2.370 1.00 90.56 97 TYR A CA 1
ATOM 692 C C . TYR A 1 97 ? 0.174 7.083 -2.836 1.00 90.56 97 TYR A C 1
ATOM 694 O O . TYR A 1 97 ? 1.192 6.591 -3.327 1.00 90.56 97 TYR A O 1
ATOM 702 N N . ILE A 1 98 ? 0.026 8.396 -2.659 1.00 89.50 98 ILE A N 1
ATOM 703 C CA . ILE A 1 98 ? 1.050 9.410 -2.962 1.00 89.50 98 ILE A CA 1
ATOM 704 C C . ILE A 1 98 ? 2.240 9.263 -2.008 1.00 89.50 98 ILE A C 1
ATOM 706 O O . ILE A 1 98 ? 3.394 9.313 -2.430 1.00 89.50 98 ILE A O 1
ATOM 710 N N . GLY A 1 99 ? 1.961 9.030 -0.722 1.00 78.94 99 GLY A N 1
ATOM 711 C CA . GLY A 1 99 ? 2.981 8.897 0.315 1.00 78.94 99 GLY A CA 1
ATOM 712 C C . GLY A 1 99 ? 3.594 10.214 0.779 1.00 78.94 99 GLY A C 1
ATOM 713 O O . GLY A 1 99 ? 2.915 11.239 0.892 1.00 78.94 99 GLY A O 1
ATOM 714 N N . GLU A 1 100 ? 4.883 10.149 1.108 1.00 78.62 100 GLU A N 1
ATOM 715 C CA . GLU A 1 100 ? 5.689 11.281 1.589 1.00 78.62 100 GLU A CA 1
ATOM 716 C C . GLU A 1 100 ? 6.351 12.065 0.440 1.00 78.62 100 GLU A C 1
ATOM 718 O O . GLU A 1 100 ? 7.184 12.943 0.668 1.00 78.62 100 GLU A O 1
ATOM 723 N N . ASN A 1 101 ? 5.978 11.775 -0.810 1.00 89.75 101 ASN A N 1
ATOM 724 C CA . ASN A 1 101 ? 6.497 12.466 -1.982 1.00 89.75 101 ASN A CA 1
ATOM 725 C C . ASN A 1 101 ? 5.807 13.830 -2.156 1.00 89.75 101 ASN A C 1
ATOM 727 O O . ASN A 1 101 ? 4.746 13.946 -2.775 1.00 89.75 101 ASN A O 1
ATOM 731 N N . LYS A 1 102 ? 6.413 14.871 -1.577 1.00 90.75 102 LYS A N 1
ATOM 732 C CA . LYS A 1 102 ? 5.889 16.246 -1.616 1.00 90.75 102 LYS A CA 1
ATOM 733 C C . LYS A 1 102 ? 5.868 16.827 -3.025 1.00 90.75 102 LYS A C 1
ATOM 735 O O . LYS A 1 102 ? 4.967 17.603 -3.331 1.00 90.75 102 LYS A O 1
ATOM 740 N N . THR A 1 103 ? 6.829 16.456 -3.872 1.00 92.62 103 THR A N 1
ATOM 741 C CA . THR A 1 103 ? 6.860 16.899 -5.269 1.00 92.62 103 THR A CA 1
ATOM 742 C C . THR A 1 103 ? 5.643 16.365 -6.012 1.00 92.62 103 THR A C 1
ATOM 744 O O . THR A 1 103 ? 4.916 17.140 -6.624 1.00 92.62 103 THR A O 1
ATOM 747 N N . PHE A 1 104 ? 5.344 15.074 -5.871 1.00 94.81 104 PHE A N 1
ATOM 748 C CA . PHE A 1 104 ? 4.162 14.461 -6.462 1.00 94.81 104 PHE A CA 1
ATOM 749 C C . PHE A 1 104 ? 2.858 15.080 -5.934 1.00 94.81 104 PHE A C 1
ATOM 751 O O . PHE A 1 104 ? 1.991 15.444 -6.729 1.00 94.81 104 PHE A O 1
ATOM 758 N N . GLU A 1 105 ? 2.732 15.256 -4.612 1.00 93.12 105 GLU A N 1
ATOM 759 C CA . GLU A 1 105 ? 1.568 15.912 -3.996 1.00 93.12 105 GLU A CA 1
ATOM 760 C C . GLU A 1 105 ? 1.366 17.327 -4.565 1.00 93.12 105 GLU A C 1
ATOM 762 O O . GLU A 1 105 ? 0.271 17.666 -5.010 1.00 93.12 105 GLU A O 1
ATOM 767 N N . SER A 1 106 ? 2.436 18.125 -4.631 1.00 93.00 106 SER A N 1
ATOM 768 C CA . SER A 1 106 ? 2.414 19.486 -5.176 1.00 93.00 106 SER A CA 1
ATOM 769 C C . SER A 1 106 ? 2.048 19.514 -6.662 1.00 93.00 106 SER A C 1
ATOM 771 O O . SER A 1 106 ? 1.164 20.267 -7.070 1.00 93.00 106 SER A O 1
ATOM 773 N N . MET A 1 107 ? 2.669 18.660 -7.481 1.00 95.12 107 MET A N 1
ATOM 774 C CA . MET A 1 107 ? 2.374 18.571 -8.912 1.00 95.12 107 MET A CA 1
ATOM 775 C C . MET A 1 107 ? 0.908 18.221 -9.161 1.00 95.12 107 MET A C 1
ATOM 777 O O . MET A 1 107 ? 0.288 18.792 -10.054 1.00 95.12 107 MET A O 1
ATOM 781 N N . TYR A 1 108 ? 0.335 17.314 -8.368 1.00 94.38 108 TYR A N 1
ATOM 782 C CA . TYR A 1 108 ? -1.074 16.958 -8.497 1.00 94.38 108 TYR A CA 1
ATOM 783 C C . TYR A 1 108 ? -1.995 18.107 -8.063 1.00 94.38 108 TYR A C 1
ATOM 785 O O . TYR A 1 108 ? -2.948 18.433 -8.771 1.00 94.38 108 TYR A O 1
ATOM 793 N N . LEU A 1 109 ? -1.711 18.756 -6.929 1.00 91.88 109 LEU A N 1
ATOM 794 C CA . LEU A 1 109 ? -2.515 19.879 -6.433 1.00 91.88 109 LEU A CA 1
ATOM 795 C C . LEU A 1 109 ? -2.472 21.093 -7.371 1.00 91.88 109 LEU A C 1
ATOM 797 O O . LEU A 1 109 ? -3.468 21.789 -7.496 1.00 91.88 109 LEU A O 1
ATOM 801 N N . THR A 1 110 ? -1.357 21.312 -8.066 1.00 92.75 110 THR A N 1
ATOM 802 C CA . THR A 1 110 ? -1.177 22.417 -9.027 1.00 92.75 110 THR A CA 1
ATOM 803 C C . THR A 1 110 ? -1.592 22.066 -10.460 1.00 92.75 110 THR A C 1
ATOM 805 O O . THR A 1 110 ? -1.488 22.908 -11.350 1.00 92.75 110 THR A O 1
ATOM 808 N N . GLY A 1 111 ? -2.041 20.833 -10.716 1.00 93.81 111 GLY A N 1
ATOM 809 C CA . GLY A 1 111 ? -2.475 20.403 -12.050 1.00 93.81 111 GLY A CA 1
ATOM 810 C C . GLY A 1 111 ? -1.358 20.047 -13.033 1.00 93.81 111 GLY A C 1
ATOM 811 O O . GLY A 1 111 ? -1.634 19.830 -14.214 1.00 93.81 111 GLY A O 1
ATOM 812 N N . SER A 1 112 ? -0.112 19.969 -12.561 1.00 95.19 112 SER A N 1
ATOM 813 C CA . SER A 1 112 ? 1.068 19.634 -13.372 1.00 95.19 112 SER A CA 1
ATOM 814 C C . SER A 1 112 ? 1.141 18.145 -13.735 1.00 95.19 112 SER A C 1
ATOM 816 O O . SER A 1 112 ? 1.803 17.782 -14.702 1.00 95.19 112 SER A O 1
ATOM 818 N N . VAL A 1 113 ? 0.464 17.279 -12.974 1.00 96.88 113 VAL A N 1
ATOM 819 C CA . VAL A 1 113 ? 0.333 15.844 -13.262 1.00 96.88 113 VAL A CA 1
ATOM 820 C C . VAL A 1 113 ? -1.100 15.381 -13.007 1.00 96.88 113 VAL A C 1
ATOM 822 O O . VAL A 1 113 ? -1.752 15.820 -12.058 1.00 96.88 113 VAL A O 1
ATOM 825 N N . GLU A 1 114 ? -1.590 14.473 -13.844 1.00 97.19 114 GLU A N 1
ATOM 826 C CA . GLU A 1 114 ? -2.856 13.778 -13.617 1.00 97.19 114 GLU A CA 1
ATOM 827 C C . GLU A 1 114 ? -2.667 12.641 -12.602 1.00 97.19 114 GLU A C 1
ATOM 829 O O . GLU A 1 114 ? -1.647 11.947 -12.612 1.00 97.19 114 GLU A O 1
ATOM 834 N N . LEU A 1 115 ? -3.667 12.396 -11.758 1.00 94.94 115 LEU A N 1
ATOM 835 C CA . LEU A 1 115 ? -3.662 11.297 -10.798 1.00 94.94 115 LEU A CA 1
ATOM 836 C C . LEU A 1 115 ? -4.988 10.544 -10.809 1.00 94.94 115 LEU A C 1
ATOM 838 O O . LEU A 1 115 ? -6.035 11.067 -10.447 1.00 94.94 115 LEU A O 1
ATOM 842 N N . GLU A 1 116 ? -4.921 9.262 -11.139 1.00 93.62 116 GLU A N 1
ATOM 843 C CA . GLU A 1 116 ? -6.013 8.325 -10.935 1.00 93.62 116 GLU A CA 1
ATOM 844 C C . GLU A 1 116 ? -5.738 7.455 -9.708 1.00 93.62 116 GLU A C 1
ATOM 846 O O . GLU A 1 116 ? -4.930 6.525 -9.741 1.00 93.62 116 GLU A O 1
ATOM 851 N N . LEU A 1 117 ? -6.434 7.755 -8.613 1.00 89.19 117 LEU A N 1
ATOM 852 C CA . LEU A 1 117 ? -6.366 6.956 -7.398 1.00 89.19 117 LEU A CA 1
ATOM 853 C C . LEU A 1 117 ? -7.173 5.642 -7.574 1.00 89.19 117 LEU A C 1
ATOM 855 O O . LEU A 1 117 ? -8.372 5.687 -7.848 1.00 89.19 117 LEU A O 1
ATOM 859 N N . THR A 1 118 ? -6.520 4.479 -7.426 1.00 85.69 118 THR A N 1
ATOM 860 C CA . THR A 1 118 ? -7.123 3.116 -7.399 1.00 85.69 118 THR A CA 1
ATOM 861 C C . THR A 1 118 ? -6.661 2.253 -6.201 1.00 85.69 118 THR A C 1
ATOM 863 O O . THR A 1 118 ? -5.444 2.190 -5.998 1.00 85.69 118 THR A O 1
ATOM 866 N N . PRO A 1 119 ? -7.537 1.537 -5.443 1.00 74.94 119 PRO A N 1
ATOM 867 C CA . PRO A 1 119 ? -8.965 1.221 -5.675 1.00 74.94 119 PRO A CA 1
ATOM 868 C C . PRO A 1 119 ? -9.968 2.382 -5.636 1.00 74.94 119 PRO A C 1
ATOM 870 O O . PRO A 1 119 ? -9.714 3.436 -5.067 1.00 74.94 119 PRO A O 1
ATOM 873 N N . ARG A 1 120 ? -11.151 2.170 -6.233 1.00 64.94 120 ARG A N 1
ATOM 874 C CA . ARG A 1 120 ? -12.286 3.107 -6.168 1.00 64.94 120 ARG A CA 1
ATOM 875 C C . ARG A 1 120 ? -13.524 2.416 -5.591 1.00 64.94 120 ARG A C 1
ATOM 877 O O . ARG A 1 120 ? -13.811 1.269 -5.918 1.00 64.94 120 ARG A O 1
ATOM 884 N N . VAL A 1 121 ? -14.262 3.130 -4.745 1.00 60.59 121 VAL A N 1
ATOM 885 C CA . VAL A 1 121 ? -15.567 2.700 -4.214 1.00 60.59 121 VAL A CA 1
ATOM 886 C C . VAL A 1 121 ? -16.700 3.125 -5.152 1.00 60.59 121 VAL A C 1
ATOM 888 O O . VAL A 1 121 ? -16.512 4.069 -5.926 1.00 60.59 121 VAL A O 1
ATOM 891 N N . PRO A 1 122 ? -17.884 2.483 -5.081 1.00 60.19 122 PRO A N 1
ATOM 892 C CA . PRO A 1 122 ? -19.085 3.077 -5.645 1.00 60.19 122 PRO A CA 1
ATOM 893 C C . PRO A 1 122 ? -19.263 4.459 -5.022 1.00 60.19 122 PRO A C 1
ATOM 895 O O . PRO A 1 122 ? -19.343 4.575 -3.800 1.00 60.19 122 PRO A O 1
ATOM 898 N N . SER A 1 123 ? -19.299 5.499 -5.844 1.00 59.22 123 SER A N 1
ATOM 899 C CA . SER A 1 123 ? -19.570 6.844 -5.364 1.00 59.22 123 SER A CA 1
ATOM 900 C C . SER A 1 123 ? -20.820 7.413 -6.031 1.00 59.22 123 SER A C 1
ATOM 902 O O . SER A 1 123 ? -21.047 7.170 -7.223 1.00 59.22 123 SER A O 1
ATOM 904 N N . PRO A 1 124 ? -21.657 8.163 -5.288 1.00 54.75 124 PRO A N 1
ATOM 905 C CA . PRO A 1 124 ? -22.716 8.956 -5.894 1.00 54.75 124 PRO A CA 1
ATOM 906 C C . PRO A 1 124 ? -22.128 9.887 -6.960 1.00 54.75 124 PRO A C 1
ATOM 908 O O . PRO A 1 124 ? -20.970 10.303 -6.863 1.00 54.75 124 PRO A O 1
ATOM 911 N N . ARG A 1 125 ? -22.934 10.260 -7.962 1.00 50.78 125 ARG A N 1
ATOM 912 C CA . ARG A 1 125 ? -22.506 11.163 -9.051 1.00 50.78 125 ARG A CA 1
ATOM 913 C C . ARG A 1 125 ? -21.874 12.469 -8.546 1.00 50.78 125 ARG A C 1
ATOM 915 O O . ARG A 1 125 ? -21.005 13.005 -9.234 1.00 50.78 125 ARG A O 1
ATOM 922 N N . ASP A 1 126 ? -22.255 12.904 -7.348 1.00 48.22 126 ASP A N 1
ATOM 923 C CA . ASP A 1 126 ? -21.886 14.193 -6.759 1.00 48.22 126 ASP A CA 1
ATOM 924 C C . ASP A 1 126 ? -20.586 14.154 -5.937 1.00 48.22 126 ASP A C 1
ATOM 926 O O . ASP A 1 126 ? -20.086 15.199 -5.528 1.00 48.22 126 ASP A O 1
ATOM 930 N N . TRP A 1 127 ? -19.990 12.973 -5.723 1.00 64.06 127 TRP A N 1
ATOM 931 C CA . TRP A 1 127 ? -18.698 12.847 -5.046 1.00 64.06 127 TRP A CA 1
ATOM 932 C C . TRP A 1 127 ? -17.747 11.971 -5.858 1.00 64.06 127 TRP A C 1
ATOM 934 O O . TRP A 1 127 ? -17.820 10.742 -5.846 1.00 64.06 127 TRP A O 1
ATOM 944 N N . ARG A 1 128 ? -16.849 12.611 -6.611 1.00 74.88 128 ARG A N 1
ATOM 945 C CA . ARG A 1 128 ? -15.837 11.937 -7.433 1.00 74.88 128 ARG A CA 1
ATOM 946 C C . ARG A 1 128 ? -14.482 12.593 -7.190 1.00 74.88 128 ARG A C 1
ATOM 948 O O . ARG A 1 128 ? -14.408 13.819 -7.253 1.00 74.88 128 ARG A O 1
ATOM 955 N N . PRO A 1 129 ? -13.413 11.826 -6.913 1.00 79.56 129 PRO A N 1
ATOM 956 C CA . PRO A 1 129 ? -12.085 12.407 -6.795 1.00 79.56 129 PRO A CA 1
ATOM 957 C C . PRO A 1 129 ? -11.675 13.048 -8.121 1.00 79.56 129 PRO A C 1
ATOM 959 O O . PRO A 1 129 ? -12.033 12.558 -9.198 1.00 79.56 129 PRO A O 1
ATOM 962 N N . SER A 1 130 ? -10.932 14.144 -8.017 1.00 86.38 130 SER A N 1
ATOM 963 C CA . SER A 1 130 ? -10.312 14.813 -9.155 1.00 86.38 130 SER A CA 1
ATOM 964 C C . SER A 1 130 ? -9.274 13.890 -9.808 1.00 86.38 130 SER A C 1
ATOM 966 O O . SER A 1 130 ? -8.541 13.189 -9.117 1.00 86.38 130 SER A O 1
ATOM 968 N N . LEU A 1 131 ? -9.257 13.850 -11.139 1.00 90.44 131 LEU A N 1
ATOM 969 C CA . LEU A 1 131 ? -8.177 13.279 -11.947 1.00 90.44 131 LEU A CA 1
ATOM 970 C C . LEU A 1 131 ? -7.099 14.319 -12.240 1.00 90.44 131 LEU A C 1
ATOM 972 O O . LEU A 1 131 ? -5.927 13.977 -12.377 1.00 90.44 131 LEU A O 1
ATOM 976 N N . LYS A 1 132 ? -7.500 15.585 -12.352 1.00 92.19 132 LYS A N 1
ATOM 977 C CA . LYS A 1 132 ? -6.619 16.707 -12.647 1.00 92.19 132 LYS A CA 1
ATOM 978 C C . LYS A 1 132 ? -7.163 17.955 -11.978 1.00 92.19 132 LYS A C 1
ATOM 980 O O . LYS A 1 132 ? -8.357 18.231 -12.081 1.00 92.19 132 LYS A O 1
ATOM 985 N N . ASN A 1 133 ? -6.293 18.708 -11.322 1.00 92.00 133 ASN A N 1
ATOM 986 C CA . ASN A 1 133 ? -6.646 19.993 -10.728 1.00 92.00 133 ASN A CA 1
ATOM 987 C C . ASN A 1 133 ? -6.214 21.147 -11.634 1.00 92.00 133 ASN A C 1
ATOM 989 O O . ASN A 1 133 ? -5.376 20.984 -12.519 1.00 92.00 133 ASN A O 1
ATOM 993 N N . LYS A 1 134 ? -6.795 22.316 -11.403 1.00 91.56 134 LYS A N 1
ATOM 994 C CA . LYS A 1 134 ? -6.322 23.593 -11.931 1.00 91.56 134 LYS A CA 1
ATOM 995 C C . LYS A 1 134 ? -5.167 24.112 -11.060 1.00 91.56 134 LYS A C 1
ATOM 997 O O . LYS A 1 134 ? -4.998 23.633 -9.937 1.00 91.56 134 LYS A O 1
ATOM 1002 N N . PRO A 1 135 ? -4.405 25.125 -11.514 1.00 90.75 135 PRO A N 1
ATOM 1003 C CA . PRO A 1 135 ? -3.333 25.725 -10.712 1.00 90.75 135 PRO A CA 1
ATOM 1004 C C . PRO A 1 135 ? -3.774 26.282 -9.350 1.00 90.75 135 PRO A C 1
ATOM 1006 O O . PRO A 1 135 ? -2.960 26.368 -8.437 1.00 90.75 135 PRO A O 1
ATOM 1009 N N . ASP A 1 136 ? -5.053 26.639 -9.200 1.00 88.06 136 ASP A N 1
ATOM 1010 C CA . ASP A 1 136 ? -5.647 27.109 -7.941 1.00 88.06 136 ASP A CA 1
ATOM 1011 C C . ASP A 1 136 ? -6.062 25.973 -6.979 1.00 88.06 136 ASP A C 1
ATOM 1013 O O . ASP A 1 136 ? -6.580 26.236 -5.894 1.00 88.06 136 ASP A O 1
ATOM 1017 N N . GLY A 1 137 ? -5.842 24.709 -7.360 1.00 84.50 137 GLY A N 1
ATOM 1018 C CA . GLY A 1 137 ? -6.189 23.526 -6.575 1.00 84.50 137 GLY A CA 1
ATOM 1019 C C . GLY A 1 137 ? -7.632 23.049 -6.721 1.00 84.50 137 GLY A C 1
ATOM 1020 O O . GLY A 1 137 ? -7.987 22.016 -6.148 1.00 84.50 137 GLY A O 1
ATOM 1021 N N . THR A 1 138 ? -8.474 23.748 -7.486 1.00 88.31 138 THR A N 1
ATOM 1022 C CA . THR A 1 138 ? -9.840 23.288 -7.764 1.00 88.31 138 THR A CA 1
ATOM 1023 C C . THR A 1 138 ? -9.843 22.161 -8.802 1.00 88.31 138 THR A C 1
ATOM 1025 O O . THR A 1 138 ? -8.963 22.116 -9.665 1.00 88.31 138 THR A O 1
ATOM 1028 N N . PRO A 1 139 ? -10.809 21.224 -8.761 1.00 88.75 139 PRO A N 1
ATOM 1029 C CA . PRO A 1 139 ? -10.890 20.172 -9.770 1.00 88.75 139 PRO A CA 1
ATOM 1030 C C . PRO A 1 139 ? -11.080 20.739 -11.188 1.00 88.75 139 PRO A C 1
ATOM 1032 O O . PRO A 1 139 ? -11.992 21.528 -11.436 1.00 88.75 139 PRO A O 1
ATOM 1035 N N . ASP A 1 140 ? -10.232 20.307 -12.121 1.00 91.56 140 ASP A N 1
ATOM 1036 C CA . ASP A 1 140 ? -10.351 20.565 -13.564 1.00 91.56 140 ASP A CA 1
ATOM 1037 C C . ASP A 1 140 ? -11.113 19.422 -14.242 1.00 91.56 140 ASP A C 1
ATOM 1039 O O . ASP A 1 140 ? -12.097 19.622 -14.950 1.00 91.56 140 ASP A O 1
ATOM 1043 N N . GLN A 1 141 ? -10.702 18.191 -13.935 1.00 90.81 141 GLN A N 1
ATOM 1044 C CA . GLN A 1 141 ? -11.312 16.975 -14.446 1.00 90.81 141 GLN A CA 1
ATOM 1045 C C . GLN A 1 141 ? -11.632 16.038 -13.289 1.00 90.81 141 GLN A C 1
ATOM 1047 O O . GLN A 1 141 ? -10.751 15.675 -12.517 1.00 90.81 141 GLN A O 1
ATOM 1052 N N . LEU A 1 142 ? -12.886 15.601 -13.186 1.00 87.56 142 LEU A N 1
ATOM 1053 C CA . LEU A 1 142 ? -13.300 14.590 -12.214 1.00 87.56 142 LEU A CA 1
ATOM 1054 C C . LEU A 1 142 ? -13.126 13.180 -12.778 1.00 87.56 142 LEU A C 1
ATOM 1056 O O . LEU A 1 142 ? -13.196 12.955 -13.987 1.00 87.56 142 LEU A O 1
ATOM 1060 N N . SER A 1 143 ? -12.949 12.211 -11.885 1.00 85.12 143 SER A N 1
ATOM 1061 C CA . SER A 1 143 ? -13.004 10.796 -12.248 1.00 85.12 143 SER A CA 1
ATOM 1062 C C . SER A 1 143 ? -14.388 10.392 -12.755 1.00 85.12 143 SER A C 1
ATOM 1064 O O . SER A 1 143 ? -15.397 11.044 -12.485 1.00 85.12 143 SER A O 1
ATOM 1066 N N . TYR A 1 144 ? -14.431 9.305 -13.523 1.00 82.25 144 TYR A N 1
ATOM 1067 C CA . TYR A 1 144 ? -15.669 8.736 -14.045 1.00 82.25 144 TYR A CA 1
ATOM 1068 C C . TYR A 1 144 ? -16.313 7.784 -13.022 1.00 82.25 144 TYR A C 1
ATOM 1070 O O . TYR A 1 144 ? -15.589 7.107 -12.280 1.00 82.25 144 TYR A O 1
ATOM 1078 N N . PRO A 1 145 ? -17.658 7.719 -12.969 1.00 82.44 145 PRO A N 1
ATOM 1079 C CA . PRO A 1 145 ? -18.353 6.728 -12.161 1.00 82.44 145 PRO A CA 1
ATOM 1080 C C . PRO A 1 145 ? -18.091 5.333 -12.731 1.00 82.44 145 PRO A C 1
ATOM 1082 O O . PRO A 1 145 ? -17.916 5.174 -13.938 1.00 82.44 145 PRO A O 1
ATOM 1085 N N . LYS A 1 146 ? -18.068 4.329 -11.860 1.00 85.25 146 LYS A N 1
ATOM 1086 C CA . LYS A 1 146 ? -17.922 2.932 -12.268 1.00 85.25 146 LYS A CA 1
ATOM 1087 C C . LYS A 1 146 ? -19.259 2.222 -12.206 1.00 85.25 146 LYS A C 1
ATOM 1089 O O . LYS A 1 146 ? -20.074 2.518 -11.330 1.00 85.25 146 LYS A O 1
ATOM 1094 N N . ASP A 1 147 ? -19.447 1.266 -13.105 1.00 88.81 147 ASP A N 1
ATOM 1095 C CA . ASP A 1 147 ? -20.645 0.442 -13.111 1.00 88.81 147 ASP A CA 1
ATOM 1096 C C . ASP A 1 147 ? -20.716 -0.395 -11.836 1.00 88.81 147 ASP A C 1
ATOM 1098 O O . ASP A 1 147 ? -19.720 -0.966 -11.381 1.00 88.81 147 ASP A O 1
ATOM 1102 N N . VAL A 1 148 ? -21.914 -0.471 -11.264 1.00 90.31 148 VAL A N 1
ATOM 1103 C CA . VAL A 1 148 ? -22.190 -1.263 -10.069 1.00 90.31 148 VAL A CA 1
ATOM 1104 C C . VAL A 1 148 ? -23.109 -2.407 -10.449 1.00 90.31 148 VAL A C 1
ATOM 1106 O O . VAL A 1 148 ? -24.156 -2.201 -11.061 1.00 90.31 148 VAL A O 1
ATOM 1109 N N . LYS A 1 149 ? -22.740 -3.620 -10.046 1.00 92.88 149 LYS A N 1
ATOM 1110 C CA . LYS A 1 149 ? -23.572 -4.810 -10.208 1.00 92.88 149 LYS A CA 1
ATOM 1111 C C . LYS A 1 149 ? -23.732 -5.526 -8.877 1.00 92.88 149 LYS A C 1
ATOM 1113 O O . LYS A 1 149 ? -22.789 -5.633 -8.098 1.00 92.88 149 LYS A O 1
ATOM 1118 N N . VAL A 1 150 ? -24.940 -6.009 -8.611 1.00 93.69 150 VAL A N 1
ATOM 1119 C CA . VAL A 1 150 ? -25.254 -6.743 -7.384 1.00 93.69 150 VAL A CA 1
ATOM 1120 C C . VAL A 1 150 ? -25.095 -8.238 -7.634 1.00 93.69 150 VAL A C 1
ATOM 1122 O O . VAL A 1 150 ? -25.676 -8.781 -8.571 1.00 93.69 150 VAL A O 1
ATOM 1125 N N . PHE A 1 151 ? -24.332 -8.902 -6.769 1.00 94.44 151 PHE A N 1
ATOM 1126 C CA . PHE A 1 151 ? -24.190 -10.355 -6.735 1.00 94.44 151 PHE A CA 1
ATOM 1127 C C . PHE A 1 151 ? -24.447 -10.830 -5.306 1.00 94.44 151 PHE A C 1
ATOM 1129 O O . PHE A 1 151 ? -23.865 -10.296 -4.364 1.00 94.44 151 PHE A O 1
ATOM 1136 N N . ASN A 1 152 ? -25.332 -11.814 -5.124 1.00 93.12 152 ASN A N 1
ATOM 1137 C CA . ASN A 1 152 ? -25.681 -12.371 -3.806 1.00 93.12 152 ASN A CA 1
ATOM 1138 C C . ASN A 1 152 ? -26.064 -11.294 -2.767 1.00 93.12 152 ASN A C 1
ATOM 1140 O O . ASN A 1 152 ? -25.648 -11.346 -1.610 1.00 93.12 152 ASN A O 1
ATOM 1144 N N . GLY A 1 153 ? -26.804 -10.269 -3.205 1.00 89.25 153 GLY A N 1
ATOM 1145 C CA . GLY A 1 153 ? -27.232 -9.153 -2.357 1.00 89.25 153 GLY A CA 1
ATOM 1146 C C . GLY A 1 153 ? -26.125 -8.168 -1.956 1.00 89.25 153 GLY A C 1
ATOM 1147 O O . GLY A 1 153 ? -26.395 -7.261 -1.177 1.00 89.25 153 GLY A O 1
ATOM 1148 N N . LYS A 1 154 ? -24.894 -8.309 -2.471 1.00 88.00 154 LYS A N 1
ATOM 1149 C CA . LYS A 1 154 ? -23.789 -7.367 -2.240 1.00 88.00 154 LYS A CA 1
ATOM 1150 C C . LYS A 1 154 ? -23.480 -6.575 -3.520 1.00 88.00 154 LYS A C 1
ATOM 1152 O O . LYS A 1 154 ? -23.384 -7.184 -4.588 1.00 88.00 154 LYS A O 1
ATOM 1157 N N . PRO A 1 155 ? -23.329 -5.241 -3.451 1.00 89.69 155 PRO A N 1
ATOM 1158 C CA . PRO A 1 155 ? -22.896 -4.440 -4.590 1.00 89.69 155 PRO A CA 1
ATOM 1159 C C . PRO A 1 155 ? -21.392 -4.604 -4.842 1.00 89.69 155 PRO A C 1
ATOM 1161 O O . PRO A 1 155 ? -20.588 -4.620 -3.910 1.00 89.69 155 PRO A O 1
ATOM 1164 N N . TYR A 1 156 ? -21.018 -4.689 -6.116 1.00 89.69 156 TYR A N 1
ATOM 1165 C CA . TYR A 1 156 ? -19.641 -4.751 -6.594 1.00 89.69 156 TYR A CA 1
ATOM 1166 C C . TYR A 1 156 ? -19.424 -3.718 -7.691 1.00 89.69 156 TYR A C 1
ATOM 1168 O O . TYR A 1 156 ? -20.322 -3.456 -8.489 1.00 89.69 156 TYR A O 1
ATOM 1176 N N . VAL A 1 157 ? -18.216 -3.168 -7.738 1.00 89.75 157 VAL A N 1
ATOM 1177 C CA . VAL A 1 157 ? -17.789 -2.221 -8.767 1.00 89.75 157 VAL A CA 1
ATOM 1178 C C . VAL A 1 157 ? -17.096 -2.967 -9.900 1.00 89.75 157 VAL A C 1
ATOM 1180 O O . VAL A 1 157 ? -16.253 -3.827 -9.643 1.00 89.75 157 VAL A O 1
ATOM 1183 N N . LEU A 1 158 ? -17.429 -2.632 -11.146 1.00 91.12 158 LEU A N 1
ATOM 1184 C CA . LEU A 1 158 ? -16.702 -3.112 -12.315 1.00 91.12 158 LEU A CA 1
ATOM 1185 C C . LEU A 1 158 ? -15.356 -2.385 -12.434 1.00 91.12 158 LEU A C 1
ATOM 1187 O O . LEU A 1 158 ? -15.300 -1.161 -12.546 1.00 91.12 158 LEU A O 1
ATOM 1191 N N . GLU A 1 159 ? -14.277 -3.161 -12.443 1.00 89.88 159 GLU A N 1
ATOM 1192 C CA . GLU A 1 159 ? -12.908 -2.692 -12.648 1.00 89.88 159 GLU A CA 1
ATOM 1193 C C . GLU A 1 159 ? -12.350 -3.253 -13.957 1.00 89.88 159 GLU A C 1
ATOM 1195 O O . GLU A 1 159 ? -12.447 -4.455 -14.215 1.00 89.88 159 GLU A O 1
ATOM 1200 N N . HIS A 1 160 ? -11.749 -2.395 -14.783 1.00 90.56 160 HIS A N 1
ATOM 1201 C CA . HIS A 1 160 ? -11.100 -2.816 -16.025 1.00 90.56 160 HIS A CA 1
ATOM 1202 C C . HIS A 1 160 ? -9.648 -3.233 -15.780 1.00 90.56 160 HIS A C 1
ATOM 1204 O O . HIS A 1 160 ? -8.950 -2.671 -14.935 1.00 90.56 160 HIS A O 1
ATOM 1210 N N . SER A 1 161 ? -9.162 -4.196 -16.563 1.00 93.75 161 SER A N 1
ATOM 1211 C CA . SER A 1 161 ? -7.746 -4.568 -16.565 1.00 93.75 161 SER A CA 1
ATOM 1212 C C . SER A 1 161 ? -6.867 -3.413 -17.059 1.00 93.75 161 SER A C 1
ATOM 1214 O O . SER A 1 161 ? -7.215 -2.722 -18.015 1.00 93.75 161 SER A O 1
ATOM 1216 N N . ILE A 1 162 ? -5.693 -3.242 -16.447 1.00 94.62 162 ILE A N 1
ATOM 1217 C CA . ILE A 1 162 ? -4.732 -2.189 -16.807 1.00 94.62 162 ILE A CA 1
ATOM 1218 C C . ILE A 1 162 ? -3.612 -2.781 -17.664 1.00 94.62 162 ILE A C 1
ATOM 1220 O O . ILE A 1 162 ? -2.668 -3.354 -17.123 1.00 94.62 162 ILE A O 1
ATOM 1224 N N . ALA A 1 163 ? -3.702 -2.651 -18.985 1.00 96.38 163 ALA A N 1
ATOM 1225 C CA . ALA A 1 163 ? -2.666 -3.127 -19.901 1.00 96.38 163 ALA A CA 1
ATOM 1226 C C . ALA A 1 163 ? -1.535 -2.097 -20.070 1.00 96.38 163 ALA A C 1
ATOM 1228 O O . ALA A 1 163 ? -1.794 -0.922 -20.327 1.00 96.38 163 ALA A O 1
ATOM 1229 N N . GLY A 1 164 ? -0.285 -2.547 -19.958 1.00 97.81 164 GLY A N 1
ATOM 1230 C CA . GLY A 1 164 ? 0.907 -1.736 -20.202 1.00 97.81 164 GLY A CA 1
ATOM 1231 C C . GLY A 1 164 ? 1.505 -1.934 -21.593 1.00 97.81 164 GLY A C 1
ATOM 1232 O O . GLY A 1 164 ? 1.451 -3.021 -22.174 1.00 97.81 164 GLY A O 1
ATOM 1233 N N . ASP A 1 165 ? 2.168 -0.904 -22.106 1.00 98.50 165 ASP A N 1
ATOM 1234 C CA . ASP A 1 165 ? 3.106 -1.072 -23.216 1.00 98.50 165 ASP A CA 1
ATOM 1235 C C . ASP A 1 165 ? 4.425 -1.639 -22.690 1.00 98.50 165 ASP A C 1
ATOM 1237 O O . ASP A 1 165 ? 4.950 -2.604 -23.248 1.00 98.50 165 ASP A O 1
ATOM 1241 N N . TYR A 1 166 ? 4.886 -1.109 -21.553 1.00 98.31 166 TYR A N 1
ATOM 1242 C CA . TYR A 1 166 ? 6.080 -1.563 -20.847 1.00 98.31 166 TYR A CA 1
ATOM 1243 C C . TYR A 1 166 ? 5.745 -1.964 -19.410 1.00 98.31 166 TYR A C 1
ATOM 1245 O O . TYR A 1 166 ? 4.894 -1.349 -18.771 1.00 98.31 166 TYR A O 1
ATOM 1253 N N . ALA A 1 167 ? 6.444 -2.971 -18.892 1.00 97.81 167 ALA A N 1
ATOM 1254 C CA . ALA A 1 167 ? 6.502 -3.271 -17.468 1.00 97.81 167 ALA A CA 1
ATOM 1255 C C . ALA A 1 167 ? 7.955 -3.279 -16.997 1.00 97.81 167 ALA A C 1
ATOM 1257 O O . ALA A 1 167 ? 8.763 -4.067 -17.495 1.00 97.81 167 ALA A O 1
ATOM 1258 N N . PHE A 1 168 ? 8.273 -2.423 -16.029 1.00 97.62 168 PHE A N 1
ATOM 1259 C CA . PHE A 1 168 ? 9.552 -2.421 -15.328 1.00 97.62 168 PHE A CA 1
ATOM 1260 C C . PHE A 1 168 ? 9.379 -3.109 -13.990 1.00 97.62 168 PHE A C 1
ATOM 1262 O O . PHE A 1 168 ? 8.509 -2.755 -13.195 1.00 97.62 168 PHE A O 1
ATOM 1269 N N . VAL A 1 169 ? 10.216 -4.105 -13.748 1.00 95.44 169 VAL A N 1
ATOM 1270 C CA . VAL A 1 169 ? 10.074 -4.996 -12.609 1.00 95.44 169 VAL A CA 1
ATOM 1271 C C . VAL A 1 169 ? 11.460 -5.315 -12.038 1.00 95.44 169 VAL A C 1
ATOM 1273 O O . VAL A 1 169 ? 12.427 -5.531 -12.768 1.00 95.44 169 VAL A O 1
ATOM 1276 N N . LYS A 1 170 ? 11.581 -5.371 -10.713 1.00 95.31 170 LYS A N 1
ATOM 1277 C CA . LYS A 1 170 ? 12.839 -5.656 -10.012 1.00 95.31 170 LYS A CA 1
ATOM 1278 C C . LYS A 1 170 ? 12.899 -7.109 -9.547 1.00 95.31 170 LYS A C 1
ATOM 1280 O O . LYS A 1 170 ? 12.118 -7.520 -8.698 1.00 95.31 170 LYS A O 1
ATOM 1285 N N . ALA A 1 171 ? 13.862 -7.861 -10.079 1.00 93.38 171 ALA A N 1
ATOM 1286 C CA . ALA A 1 171 ? 14.220 -9.203 -9.616 1.00 93.38 171 ALA A CA 1
ATOM 1287 C C . ALA A 1 171 ? 15.263 -9.205 -8.501 1.00 93.38 171 ALA A C 1
ATOM 1289 O O . ALA A 1 171 ? 16.114 -8.318 -8.420 1.00 93.38 171 ALA A O 1
ATOM 1290 N N . TYR A 1 172 ? 15.278 -10.300 -7.750 1.00 94.88 172 TYR A N 1
ATOM 1291 C CA . TYR A 1 172 ? 16.449 -10.839 -7.067 1.00 94.88 172 TYR A CA 1
ATOM 1292 C C . TYR A 1 172 ? 17.390 -11.633 -7.998 1.00 94.88 172 TYR A C 1
ATOM 1294 O O . TYR A 1 172 ? 18.591 -11.385 -7.972 1.00 94.88 172 TYR A O 1
ATOM 1302 N N . LYS A 1 173 ? 16.887 -12.568 -8.820 1.00 93.94 173 LYS A N 1
ATOM 1303 C CA . LYS A 1 173 ? 17.713 -13.437 -9.695 1.00 93.94 173 LYS A CA 1
ATOM 1304 C C . LYS A 1 173 ? 17.013 -13.757 -11.002 1.00 93.94 173 LYS A C 1
ATOM 1306 O O . LYS A 1 173 ? 15.881 -14.195 -10.935 1.00 93.94 173 LYS A O 1
ATOM 1311 N N . ALA A 1 174 ? 17.673 -13.683 -12.153 1.00 93.94 174 ALA A N 1
ATOM 1312 C CA . ALA A 1 174 ? 17.112 -14.090 -13.446 1.00 93.94 174 ALA A CA 1
ATOM 1313 C C . ALA A 1 174 ? 18.041 -15.055 -14.186 1.00 93.94 174 ALA A C 1
ATOM 1315 O O . ALA A 1 174 ? 19.259 -14.934 -14.078 1.00 93.94 174 ALA A O 1
ATOM 1316 N N . ASP A 1 175 ? 17.471 -15.983 -14.954 1.00 93.12 175 ASP A N 1
ATOM 1317 C CA . ASP A 1 175 ? 18.212 -16.789 -15.923 1.00 93.12 175 ASP A CA 1
ATOM 1318 C C . ASP A 1 175 ? 18.145 -16.184 -17.340 1.00 93.12 175 ASP A C 1
ATOM 1320 O O . ASP A 1 175 ? 17.423 -15.218 -17.609 1.00 93.12 175 ASP A O 1
ATOM 1324 N N . LYS A 1 176 ? 18.894 -16.773 -18.280 1.00 93.19 176 LYS A N 1
ATOM 1325 C CA . LYS A 1 176 ? 18.934 -16.335 -19.687 1.00 93.19 176 LYS A CA 1
ATOM 1326 C C . LYS A 1 176 ? 17.597 -16.496 -20.422 1.00 93.19 176 LYS A C 1
ATOM 1328 O O . LYS A 1 176 ? 17.337 -15.767 -21.380 1.00 93.19 176 LYS A O 1
ATOM 1333 N N . LEU A 1 177 ? 16.743 -17.425 -19.985 1.00 92.69 177 LEU A N 1
ATOM 1334 C CA . LEU A 1 177 ? 15.413 -17.666 -20.555 1.00 92.69 177 LEU A CA 1
ATOM 1335 C C . LEU A 1 177 ? 14.383 -16.639 -20.057 1.00 92.69 177 LEU A C 1
ATOM 1337 O O . LEU A 1 177 ? 13.282 -16.538 -20.614 1.00 92.69 177 LEU A O 1
ATOM 1341 N N . GLY A 1 178 ? 14.742 -15.862 -19.032 1.00 91.50 178 GLY A N 1
ATOM 1342 C CA . GLY A 1 178 ? 13.888 -14.909 -18.341 1.00 91.50 178 GLY A CA 1
ATOM 1343 C C . GLY A 1 178 ? 13.093 -15.518 -17.188 1.00 91.50 178 GLY A C 1
ATOM 1344 O O . GLY A 1 178 ? 12.211 -14.840 -16.669 1.00 91.50 178 GLY A O 1
ATOM 1345 N N . ASN A 1 179 ? 13.352 -16.770 -16.786 1.00 93.88 179 ASN A N 1
ATOM 1346 C CA . ASN A 1 179 ? 12.804 -17.286 -15.531 1.00 93.88 179 ASN A CA 1
ATOM 1347 C C . ASN A 1 179 ? 13.522 -16.640 -14.372 1.00 93.88 179 ASN A C 1
ATOM 1349 O O . ASN A 1 179 ? 14.679 -16.227 -14.477 1.00 93.88 179 ASN A O 1
ATOM 1353 N N . CYS A 1 180 ? 12.823 -16.522 -13.254 1.00 92.12 180 CYS A N 1
ATOM 1354 C CA . CYS A 1 180 ? 13.290 -15.547 -12.314 1.00 92.12 180 CYS A CA 1
ATOM 1355 C C . CYS A 1 180 ? 12.715 -15.657 -10.922 1.00 92.12 180 CYS A C 1
ATOM 1357 O O . CYS A 1 180 ? 11.673 -16.278 -10.744 1.00 92.12 180 CYS A O 1
ATOM 1359 N N . GLN A 1 181 ? 13.470 -15.001 -10.044 1.00 94.00 181 GLN A N 1
ATOM 1360 C CA . GLN A 1 181 ? 13.600 -14.827 -8.604 1.00 94.00 181 GLN A CA 1
ATOM 1361 C C . GLN A 1 181 ? 13.271 -13.433 -8.005 1.00 94.00 181 GLN A C 1
ATOM 1363 O O . GLN A 1 181 ? 13.975 -12.513 -8.367 1.00 94.00 181 GLN A O 1
ATOM 1368 N N . PHE A 1 182 ? 12.351 -13.218 -7.075 1.00 94.19 182 PHE A N 1
ATOM 1369 C CA . PHE A 1 182 ? 12.140 -12.082 -6.168 1.00 94.19 182 PHE A CA 1
ATOM 1370 C C . PHE A 1 182 ? 12.529 -12.571 -4.778 1.00 94.19 182 PHE A C 1
ATOM 1372 O O . PHE A 1 182 ? 12.637 -13.765 -4.496 1.00 94.19 182 PHE A O 1
ATOM 1379 N N . ARG A 1 183 ? 12.709 -11.625 -3.875 1.00 95.06 183 ARG A N 1
ATOM 1380 C CA . ARG A 1 183 ? 13.118 -11.908 -2.515 1.00 95.06 183 ARG A CA 1
ATOM 1381 C C . ARG A 1 183 ? 12.179 -11.182 -1.573 1.00 95.06 183 ARG A C 1
ATOM 1383 O O . ARG A 1 183 ? 11.971 -9.984 -1.727 1.00 95.06 183 ARG A O 1
ATOM 1390 N N . LEU A 1 184 ? 11.619 -11.927 -0.625 1.00 95.75 184 LEU A N 1
ATOM 1391 C CA . LEU A 1 184 ? 10.833 -11.381 0.480 1.00 95.75 184 LEU A CA 1
ATOM 1392 C C . LEU A 1 184 ? 9.703 -10.444 -0.008 1.00 95.75 184 LEU A C 1
ATOM 1394 O O . LEU A 1 184 ? 8.975 -10.785 -0.946 1.00 95.75 184 LEU A O 1
ATOM 1398 N N . ALA A 1 185 ? 9.548 -9.273 0.612 1.00 96.00 185 ALA A N 1
ATOM 1399 C CA . ALA A 1 185 ? 8.496 -8.307 0.306 1.00 96.00 185 ALA A CA 1
ATOM 1400 C C . ALA A 1 185 ? 8.742 -7.514 -0.994 1.00 96.00 185 ALA A C 1
ATOM 1402 O O . ALA A 1 185 ? 7.827 -6.840 -1.474 1.00 96.00 185 ALA A O 1
ATOM 1403 N N . ALA A 1 186 ? 9.916 -7.645 -1.629 1.00 96.00 186 ALA A N 1
ATOM 1404 C CA . ALA A 1 186 ? 10.191 -7.046 -2.939 1.00 96.00 186 ALA A CA 1
ATOM 1405 C C . ALA A 1 186 ? 9.380 -7.691 -4.086 1.00 96.00 186 ALA A C 1
ATOM 1407 O O . ALA A 1 186 ? 9.363 -7.163 -5.196 1.00 96.00 186 ALA A O 1
ATOM 1408 N N . ASN A 1 187 ? 8.684 -8.809 -3.827 1.00 94.69 187 ASN A N 1
ATOM 1409 C CA . ASN A 1 187 ? 7.749 -9.435 -4.768 1.00 94.69 187 ASN A CA 1
ATOM 1410 C C . ASN A 1 187 ? 6.570 -8.513 -5.127 1.00 94.69 187 ASN A C 1
ATOM 1412 O O . ASN A 1 187 ? 6.308 -8.294 -6.303 1.00 94.69 187 ASN A O 1
ATOM 1416 N N . ASN A 1 188 ? 5.895 -7.958 -4.115 1.00 95.38 188 ASN A N 1
ATOM 1417 C CA . ASN A 1 188 ? 4.815 -6.966 -4.206 1.00 95.38 188 ASN A CA 1
ATOM 1418 C C . ASN A 1 188 ? 4.084 -6.863 -5.574 1.00 95.38 188 ASN A C 1
ATOM 1420 O O . ASN A 1 188 ? 3.493 -7.838 -6.033 1.00 95.38 188 ASN A O 1
ATOM 1424 N N . PHE A 1 189 ? 4.078 -5.694 -6.219 1.00 96.56 189 PHE A N 1
ATOM 1425 C CA . PHE A 1 189 ? 3.407 -5.456 -7.502 1.00 96.56 189 PHE A CA 1
ATOM 1426 C C . PHE A 1 189 ? 4.223 -5.931 -8.705 1.00 96.56 189 PHE A C 1
ATOM 1428 O O . PHE A 1 189 ? 3.682 -6.055 -9.806 1.00 96.56 189 PHE A O 1
ATOM 1435 N N . ASN A 1 190 ? 5.511 -6.214 -8.502 1.00 96.06 190 ASN A N 1
ATOM 1436 C CA . ASN A 1 190 ? 6.411 -6.683 -9.544 1.00 96.06 190 ASN A CA 1
ATOM 1437 C C . ASN A 1 190 ? 5.860 -7.931 -10.262 1.00 96.06 190 ASN A C 1
ATOM 1439 O O . ASN A 1 190 ? 5.910 -8.016 -11.492 1.00 96.06 190 ASN A O 1
ATOM 1443 N N . GLY A 1 191 ? 5.292 -8.879 -9.507 1.00 92.00 191 GLY A N 1
ATOM 1444 C CA . GLY A 1 191 ? 4.683 -10.091 -10.056 1.00 92.00 191 GLY A CA 1
ATOM 1445 C C . GLY A 1 191 ? 3.486 -9.802 -10.965 1.00 92.00 191 GLY A C 1
ATOM 1446 O O . GLY A 1 191 ? 3.455 -10.239 -12.119 1.00 92.00 191 GLY A O 1
ATOM 1447 N N . ALA A 1 192 ? 2.489 -9.072 -10.469 1.00 93.69 192 ALA A N 1
ATOM 1448 C CA . ALA A 1 192 ? 1.285 -8.756 -11.236 1.00 93.69 192 ALA A CA 1
ATOM 1449 C C . ALA A 1 192 ? 1.591 -7.911 -12.488 1.00 93.69 192 ALA A C 1
ATOM 1451 O O . ALA A 1 192 ? 1.112 -8.220 -13.580 1.00 93.69 192 ALA A O 1
ATOM 1452 N N . MET A 1 193 ? 2.433 -6.882 -12.357 1.00 95.81 193 MET A N 1
ATOM 1453 C CA . MET A 1 193 ? 2.728 -5.949 -13.449 1.00 95.81 193 MET A CA 1
ATOM 1454 C C . MET A 1 193 ? 3.505 -6.594 -14.592 1.00 95.81 193 MET A C 1
ATOM 1456 O O . MET A 1 193 ? 3.180 -6.365 -15.756 1.00 95.81 193 MET A O 1
ATOM 1460 N N . GLY A 1 194 ? 4.480 -7.456 -14.292 1.00 93.56 194 GLY A N 1
ATOM 1461 C CA . GLY A 1 194 ? 5.267 -8.108 -15.340 1.00 93.56 194 GLY A CA 1
ATOM 1462 C C . GLY A 1 194 ? 4.459 -9.065 -16.230 1.00 93.56 194 GLY A C 1
ATOM 1463 O O . GLY A 1 194 ? 4.922 -9.433 -17.308 1.00 93.56 194 GLY A O 1
ATOM 1464 N N . ARG A 1 195 ? 3.245 -9.455 -15.821 1.00 94.69 195 ARG A N 1
ATOM 1465 C CA . ARG A 1 195 ? 2.349 -10.304 -16.624 1.00 94.69 195 ARG A CA 1
ATOM 1466 C C . ARG A 1 195 ? 1.442 -9.517 -17.567 1.00 94.69 195 ARG A C 1
ATOM 1468 O O . ARG A 1 195 ? 0.856 -10.129 -18.453 1.00 94.69 195 ARG A O 1
ATOM 1475 N N . ASN A 1 196 ? 1.315 -8.202 -17.384 1.00 95.44 196 ASN A N 1
ATOM 1476 C CA . ASN A 1 196 ? 0.261 -7.414 -18.025 1.00 95.44 196 ASN A CA 1
ATOM 1477 C C . ASN A 1 196 ? 0.779 -6.297 -18.941 1.00 95.44 196 ASN A C 1
ATOM 1479 O O . ASN A 1 196 ? 0.117 -5.272 -19.105 1.00 95.44 196 ASN A O 1
ATOM 1483 N N . ALA A 1 197 ? 1.955 -6.489 -19.546 1.00 96.25 197 ALA A N 1
ATOM 1484 C CA . ALA A 1 197 ? 2.509 -5.571 -20.534 1.00 96.25 197 ALA A CA 1
ATOM 1485 C C . ALA A 1 197 ? 2.987 -6.282 -21.804 1.00 96.25 197 ALA A C 1
ATOM 1487 O O . ALA A 1 197 ? 3.348 -7.459 -21.784 1.00 96.25 197 ALA A O 1
ATOM 1488 N N . LYS A 1 198 ? 3.029 -5.541 -22.918 1.00 96.81 198 LYS A N 1
ATOM 1489 C CA . LYS A 1 198 ? 3.584 -6.034 -24.192 1.00 96.81 198 LYS A CA 1
ATOM 1490 C C . LYS A 1 198 ? 5.092 -6.289 -24.083 1.00 96.81 198 LYS A C 1
ATOM 1492 O O . LYS A 1 198 ? 5.590 -7.291 -24.601 1.00 96.81 198 LYS A O 1
ATOM 1497 N N . MET A 1 199 ? 5.805 -5.388 -23.402 1.00 96.19 199 MET A N 1
ATOM 1498 C CA . MET A 1 199 ? 7.248 -5.442 -23.184 1.00 96.19 199 MET A CA 1
ATOM 1499 C C . MET A 1 199 ? 7.580 -5.470 -21.690 1.00 96.19 199 MET A C 1
ATOM 1501 O O . MET A 1 199 ? 7.587 -4.440 -21.024 1.00 96.19 199 MET A O 1
ATOM 1505 N N . THR A 1 200 ? 7.911 -6.645 -21.161 1.00 95.94 200 THR A N 1
ATOM 1506 C CA . THR A 1 200 ? 8.299 -6.799 -19.751 1.00 95.94 200 THR A CA 1
ATOM 1507 C C . THR A 1 200 ? 9.814 -6.928 -19.598 1.00 95.94 200 THR A C 1
ATOM 1509 O O . THR A 1 200 ? 10.439 -7.789 -20.233 1.00 95.94 200 THR A O 1
ATOM 1512 N N . ILE A 1 201 ? 10.374 -6.109 -18.701 1.00 89.69 201 ILE A N 1
ATOM 1513 C CA . ILE A 1 201 ? 11.791 -6.053 -18.319 1.00 89.69 201 ILE A CA 1
ATOM 1514 C C . ILE A 1 201 ? 11.864 -6.214 -16.786 1.00 89.69 201 ILE A C 1
ATOM 1516 O O . ILE A 1 201 ? 11.438 -5.317 -16.063 1.00 89.69 201 ILE A O 1
ATOM 1520 N N . ALA A 1 202 ? 12.263 -7.387 -16.271 1.00 70.81 202 ALA A N 1
ATOM 1521 C CA . ALA A 1 202 ? 11.789 -7.863 -14.952 1.00 70.81 202 ALA A CA 1
ATOM 1522 C C . ALA A 1 202 ? 12.717 -8.842 -14.201 1.00 70.81 202 ALA A C 1
ATOM 1524 O O . ALA A 1 202 ? 13.757 -9.134 -14.782 1.00 70.81 202 ALA A O 1
ATOM 1525 N N . VAL A 1 203 ? 12.404 -9.367 -12.968 1.00 52.31 203 VAL A N 1
ATOM 1526 C CA . VAL A 1 203 ? 11.425 -10.479 -12.653 1.00 52.31 203 VAL A CA 1
ATOM 1527 C C . VAL A 1 203 ? 11.398 -11.308 -11.257 1.00 52.31 203 VAL A C 1
ATOM 1529 O O . VAL A 1 203 ? 12.392 -11.412 -10.561 1.00 52.31 203 VAL A O 1
ATOM 1532 N N . HIS A 1 204 ? 10.257 -11.984 -10.885 1.00 51.91 204 HIS A N 1
ATOM 1533 C CA . HIS A 1 204 ? 9.964 -13.439 -10.575 1.00 51.91 204 HIS A CA 1
ATOM 1534 C C . HIS A 1 204 ? 8.760 -13.767 -11.474 1.00 51.91 204 HIS A C 1
ATOM 1536 O O . HIS A 1 204 ? 7.611 -13.494 -11.115 1.00 51.91 204 HIS A O 1
ATOM 1542 N N . LEU A 1 205 ? 8.978 -14.363 -12.635 1.00 80.06 205 LEU A N 1
ATOM 1543 C CA . LEU A 1 205 ? 7.917 -14.867 -13.504 1.00 80.06 205 LEU A CA 1
ATOM 1544 C C . LEU A 1 205 ? 8.489 -16.028 -14.311 1.00 80.06 205 LEU A C 1
ATOM 1546 O O . LEU A 1 205 ? 9.700 -16.053 -14.547 1.00 80.06 205 LEU A O 1
ATOM 1550 N N . PRO A 1 206 ? 7.646 -16.960 -14.787 1.00 86.19 206 PRO A N 1
ATOM 1551 C CA . PRO A 1 206 ? 8.034 -17.829 -15.885 1.00 86.19 206 PRO A CA 1
ATOM 1552 C C . PRO A 1 206 ? 8.529 -16.985 -17.063 1.00 86.19 206 PRO A C 1
ATOM 1554 O O . PRO A 1 206 ? 7.906 -15.978 -17.419 1.00 86.19 206 PRO A O 1
ATOM 1557 N N . GLY A 1 207 ? 9.620 -17.410 -17.700 1.00 90.88 207 GLY A N 1
ATOM 1558 C CA . GLY A 1 207 ? 10.308 -16.613 -18.714 1.00 90.88 207 GLY A CA 1
ATOM 1559 C C . GLY A 1 207 ? 9.442 -16.227 -19.909 1.00 90.88 207 GLY A C 1
ATOM 1560 O O . GLY A 1 207 ? 9.758 -15.264 -20.598 1.00 90.88 207 GLY A O 1
ATOM 1561 N N . ILE A 1 208 ? 8.315 -16.901 -20.141 1.00 93.62 208 ILE A N 1
ATOM 1562 C CA . ILE A 1 208 ? 7.355 -16.565 -21.203 1.00 93.62 208 ILE A CA 1
ATOM 1563 C C . ILE A 1 208 ? 6.842 -15.115 -21.135 1.00 93.62 208 ILE A C 1
ATOM 1565 O O . ILE A 1 208 ? 6.651 -14.487 -22.179 1.00 93.62 208 ILE A O 1
ATOM 1569 N N . TYR A 1 209 ? 6.684 -14.566 -19.927 1.00 94.75 209 TYR A N 1
ATOM 1570 C CA . TYR A 1 209 ? 6.230 -13.189 -19.718 1.00 94.75 209 TYR A CA 1
ATOM 1571 C C . TYR A 1 209 ? 7.340 -12.166 -19.960 1.00 94.75 209 TYR A C 1
ATOM 1573 O O . TYR A 1 209 ? 7.064 -11.009 -20.249 1.00 94.75 209 TYR A O 1
ATOM 1581 N N . VAL A 1 210 ? 8.600 -12.587 -19.875 1.00 94.81 210 VAL A N 1
ATOM 1582 C CA . VAL A 1 210 ? 9.765 -11.702 -19.886 1.00 94.81 210 VAL A CA 1
ATOM 1583 C C . VAL A 1 210 ? 10.334 -11.610 -21.283 1.00 94.81 210 VAL A C 1
ATOM 1585 O O . VAL A 1 210 ? 10.594 -12.628 -21.935 1.00 94.81 210 VAL A O 1
ATOM 1588 N N . LYS A 1 211 ? 10.552 -10.381 -21.744 1.00 95.88 211 LYS A N 1
ATOM 1589 C CA . LYS A 1 211 ? 11.154 -10.122 -23.053 1.00 95.88 211 LYS A CA 1
ATOM 1590 C C . LYS A 1 211 ? 12.631 -9.785 -22.939 1.00 95.88 211 LYS A C 1
ATOM 1592 O O . LYS A 1 211 ? 13.401 -10.225 -23.786 1.00 95.88 211 LYS A O 1
ATOM 1597 N N . ARG A 1 212 ? 13.020 -9.055 -21.891 1.00 96.25 212 ARG A N 1
ATOM 1598 C CA . ARG A 1 212 ? 14.395 -8.591 -21.684 1.00 96.25 212 ARG A CA 1
ATOM 1599 C C . ARG A 1 212 ? 14.790 -8.727 -20.220 1.00 96.25 212 ARG A C 1
ATOM 1601 O O . ARG A 1 212 ? 13.979 -8.491 -19.328 1.00 96.25 212 ARG A O 1
ATOM 1608 N N . VAL A 1 213 ? 16.040 -9.094 -19.991 1.00 95.94 213 VAL A N 1
ATOM 1609 C CA . VAL A 1 213 ? 16.674 -9.185 -18.677 1.00 95.94 213 VAL A CA 1
ATOM 1610 C C . VAL A 1 213 ? 17.885 -8.269 -18.694 1.00 95.94 213 VAL A C 1
ATOM 1612 O O . VAL A 1 213 ? 18.667 -8.299 -19.638 1.00 95.94 213 VAL A O 1
ATOM 1615 N N . ILE A 1 214 ? 18.054 -7.469 -17.649 1.00 95.38 214 ILE A N 1
ATOM 1616 C CA . ILE A 1 214 ? 19.274 -6.695 -17.426 1.00 95.38 214 ILE A CA 1
ATOM 1617 C C . ILE A 1 214 ? 19.788 -6.959 -16.017 1.00 95.38 214 ILE A C 1
ATOM 1619 O O . ILE A 1 214 ? 19.004 -7.211 -15.098 1.00 95.38 214 ILE A O 1
ATOM 1623 N N . GLN A 1 215 ? 21.101 -6.861 -15.834 1.00 94.88 215 GLN A N 1
ATOM 1624 C CA . GLN A 1 215 ? 21.672 -6.795 -14.498 1.00 94.88 215 GLN A CA 1
ATOM 1625 C C . GLN A 1 215 ? 21.396 -5.402 -13.927 1.00 94.88 215 GLN A C 1
ATOM 1627 O O . GLN A 1 215 ? 21.746 -4.390 -14.531 1.00 94.88 215 GLN A O 1
ATOM 1632 N N . SER A 1 216 ? 20.749 -5.347 -12.767 1.00 93.44 216 SER A N 1
ATOM 1633 C CA . SER A 1 216 ? 20.531 -4.078 -12.078 1.00 93.44 216 SER A CA 1
ATOM 1634 C C . SER A 1 216 ? 21.839 -3.579 -11.466 1.00 93.44 216 SER A C 1
ATOM 1636 O O . SER A 1 216 ? 22.580 -4.364 -10.874 1.00 93.44 216 SER A O 1
ATOM 1638 N N . THR A 1 217 ? 22.091 -2.280 -11.607 1.00 93.00 217 THR A N 1
ATOM 1639 C CA . THR A 1 217 ? 23.316 -1.595 -11.166 1.00 93.00 217 THR A CA 1
ATOM 1640 C C . THR A 1 217 ? 23.078 -0.634 -10.003 1.00 93.00 217 THR A C 1
ATOM 1642 O O . THR A 1 217 ? 24.029 -0.102 -9.445 1.00 93.00 217 THR A O 1
ATOM 1645 N N . THR A 1 218 ? 21.819 -0.402 -9.633 1.00 91.31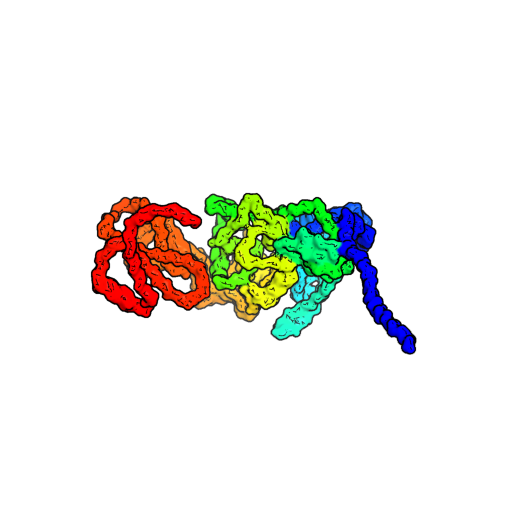 218 THR A N 1
ATOM 1646 C CA . THR A 1 218 ? 21.436 0.531 -8.571 1.00 91.31 218 THR A CA 1
ATOM 1647 C C . THR A 1 218 ? 21.382 -0.170 -7.218 1.00 91.31 218 THR A C 1
ATOM 1649 O O . THR A 1 218 ? 20.871 -1.293 -7.105 1.00 91.31 218 THR A O 1
ATOM 1652 N N . GLU A 1 219 ? 21.871 0.513 -6.186 1.00 90.56 219 GLU A N 1
ATOM 1653 C CA . GLU A 1 219 ? 21.773 0.062 -4.798 1.00 90.56 219 GLU A CA 1
ATOM 1654 C C . GLU A 1 219 ? 20.319 0.041 -4.309 1.00 90.56 219 GLU A C 1
ATOM 1656 O O . GLU A 1 219 ? 19.428 0.667 -4.889 1.00 90.56 219 GLU A O 1
ATOM 1661 N N . LYS A 1 220 ? 20.062 -0.715 -3.238 1.00 90.94 220 LYS A N 1
ATOM 1662 C CA . LYS A 1 220 ? 18.743 -0.766 -2.601 1.00 90.94 220 LYS A CA 1
ATOM 1663 C C . LYS A 1 220 ? 18.689 0.239 -1.458 1.00 90.94 220 LYS A C 1
ATOM 1665 O O . LYS A 1 220 ? 19.516 0.176 -0.555 1.00 90.94 220 LYS A O 1
ATOM 1670 N N . GLY A 1 221 ? 17.695 1.121 -1.480 1.00 89.56 221 GLY A N 1
ATOM 1671 C CA . GLY A 1 221 ? 17.439 2.068 -0.397 1.00 89.56 221 GLY A CA 1
ATOM 1672 C C . GLY A 1 221 ? 16.455 1.531 0.643 1.00 89.56 221 GLY A C 1
ATOM 1673 O O . GLY A 1 221 ? 15.557 0.753 0.321 1.00 89.56 221 GLY A O 1
ATOM 1674 N N . ILE A 1 222 ? 16.590 2.003 1.883 1.00 91.75 222 ILE A N 1
ATOM 1675 C CA . ILE A 1 222 ? 15.600 1.833 2.953 1.00 91.75 222 ILE A CA 1
ATOM 1676 C C . ILE A 1 222 ? 14.957 3.194 3.219 1.00 91.75 222 ILE A C 1
ATOM 1678 O O . ILE A 1 222 ? 15.651 4.176 3.469 1.00 91.75 222 ILE A O 1
ATOM 1682 N N . GLU A 1 223 ? 13.624 3.255 3.160 1.00 89.44 223 GLU A N 1
ATOM 1683 C CA . GLU A 1 223 ? 12.876 4.500 3.379 1.00 89.44 223 GLU A CA 1
ATOM 1684 C C . GLU A 1 223 ? 12.827 4.878 4.866 1.00 89.44 223 GLU A C 1
ATOM 1686 O O . GLU A 1 223 ? 13.049 6.035 5.221 1.00 89.44 223 GLU A O 1
ATOM 1691 N N . LYS A 1 224 ? 12.538 3.905 5.742 1.00 89.50 224 LYS A N 1
ATOM 1692 C CA . LYS A 1 224 ? 12.456 4.115 7.190 1.00 89.50 224 LYS A CA 1
ATOM 1693 C C . LYS A 1 224 ? 13.141 2.977 7.926 1.00 89.50 224 LYS A C 1
ATOM 1695 O O . LYS A 1 224 ? 12.656 1.847 7.951 1.00 89.50 224 LYS A O 1
ATOM 1700 N N . TYR A 1 225 ? 14.255 3.302 8.564 1.00 89.25 225 TYR A N 1
ATOM 1701 C CA . TYR A 1 225 ? 14.904 2.382 9.479 1.00 89.25 225 TYR A CA 1
ATOM 1702 C C . TYR A 1 225 ? 14.110 2.313 10.781 1.00 89.25 225 TYR A C 1
ATOM 1704 O O . TYR A 1 225 ? 13.728 3.332 11.356 1.00 89.25 225 TYR A O 1
ATOM 1712 N N . THR A 1 226 ? 13.829 1.101 11.234 1.00 82.31 226 THR A N 1
ATOM 1713 C CA . THR A 1 226 ? 13.169 0.831 12.509 1.00 82.31 226 THR A CA 1
ATOM 1714 C C . THR A 1 226 ? 13.848 -0.361 13.154 1.00 82.31 226 THR A C 1
ATOM 1716 O O . THR A 1 226 ? 14.008 -1.405 12.526 1.00 82.31 226 THR A O 1
ATOM 1719 N N . TRP A 1 227 ? 14.249 -0.179 14.407 1.00 82.25 227 TRP A N 1
ATOM 1720 C CA . TRP A 1 227 ? 14.989 -1.166 15.182 1.00 82.25 227 TRP A CA 1
ATOM 1721 C C . TRP A 1 227 ? 14.203 -1.567 16.425 1.00 82.25 227 TRP A C 1
ATOM 1723 O O . TRP A 1 227 ? 13.345 -0.815 16.905 1.00 82.25 227 TRP A O 1
ATOM 1733 N N . ALA A 1 228 ? 14.515 -2.751 16.945 1.00 73.12 228 ALA A N 1
ATOM 1734 C CA . ALA A 1 228 ? 14.099 -3.179 18.262 1.00 73.12 228 ALA A CA 1
ATOM 1735 C C . ALA A 1 228 ? 14.552 -2.134 19.288 1.00 73.12 228 ALA A C 1
ATOM 1737 O O . ALA A 1 228 ? 15.690 -1.660 19.264 1.00 73.12 228 ALA A O 1
ATOM 1738 N N . LYS A 1 229 ? 13.619 -1.729 20.147 1.00 66.88 229 LYS A N 1
ATOM 1739 C CA . LYS A 1 229 ? 13.875 -0.780 21.227 1.00 66.88 229 LYS A CA 1
ATOM 1740 C C . LYS A 1 229 ? 14.190 -1.575 22.483 1.00 66.88 229 LYS A C 1
ATOM 1742 O O . LYS A 1 229 ? 13.505 -2.556 22.758 1.00 66.88 229 LYS A O 1
ATOM 1747 N N . ASP A 1 230 ? 15.203 -1.141 23.221 1.00 57.66 230 ASP A N 1
ATOM 1748 C CA . ASP A 1 230 ? 15.536 -1.712 24.526 1.00 57.66 230 ASP A CA 1
ATOM 1749 C C . ASP A 1 230 ? 14.373 -1.472 25.512 1.00 57.66 230 ASP A C 1
ATOM 1751 O O . ASP A 1 230 ? 13.674 -0.459 25.403 1.00 57.66 230 ASP A O 1
ATOM 1755 N N . GLU A 1 231 ? 14.145 -2.362 26.483 1.00 49.44 231 GLU A N 1
ATOM 1756 C CA . GLU A 1 231 ? 12.999 -2.269 27.415 1.00 49.44 231 GLU A CA 1
ATOM 1757 C C . GLU A 1 231 ? 13.015 -0.969 28.247 1.00 49.44 231 GLU A C 1
ATOM 1759 O O . GLU A 1 231 ? 11.978 -0.502 28.724 1.00 49.44 231 GLU A O 1
ATOM 1764 N N . ASN A 1 232 ? 14.189 -0.341 28.365 1.00 46.19 232 ASN A N 1
ATOM 1765 C CA . ASN A 1 232 ? 14.411 0.932 29.051 1.00 46.19 232 ASN A CA 1
ATOM 1766 C C . ASN A 1 232 ? 14.400 2.164 28.124 1.00 46.19 232 ASN A C 1
ATOM 1768 O O . ASN A 1 232 ? 14.608 3.286 28.595 1.00 46.19 232 ASN A O 1
ATOM 1772 N N . ASP A 1 233 ? 14.164 2.001 26.820 1.00 49.53 233 ASP A N 1
ATOM 1773 C CA . ASP A 1 233 ? 14.222 3.104 25.864 1.00 49.53 233 ASP A CA 1
ATOM 1774 C C . ASP A 1 233 ? 12.951 3.979 25.917 1.00 49.53 233 ASP A C 1
ATOM 1776 O O . ASP A 1 233 ? 11.844 3.605 25.507 1.00 49.53 233 ASP A O 1
ATOM 1780 N N . ALA A 1 234 ? 13.126 5.219 26.386 1.00 47.12 234 ALA A N 1
ATOM 1781 C CA . ALA A 1 234 ? 12.092 6.250 26.442 1.00 47.12 234 ALA A CA 1
ATOM 1782 C C . ALA A 1 234 ? 11.477 6.582 25.063 1.00 47.12 234 ALA A C 1
ATOM 1784 O O . ALA A 1 234 ? 10.400 7.183 24.999 1.00 47.12 234 ALA A O 1
ATOM 1785 N N . SER A 1 235 ? 12.106 6.170 23.956 1.00 46.72 235 SER A N 1
ATOM 1786 C CA . SER A 1 235 ? 11.620 6.382 22.590 1.00 46.72 235 SER A CA 1
ATOM 1787 C C . SER A 1 235 ? 10.381 5.549 22.224 1.00 46.72 235 SER A C 1
ATOM 1789 O O . SER A 1 235 ? 9.691 5.874 21.256 1.00 46.72 235 SER A O 1
ATOM 1791 N N . ALA A 1 236 ? 10.024 4.491 22.965 1.00 48.16 236 ALA A N 1
ATOM 1792 C CA . ALA A 1 236 ? 8.738 3.804 22.769 1.00 48.16 236 ALA A CA 1
ATOM 1793 C C . ALA A 1 236 ? 7.548 4.726 23.110 1.00 48.16 236 ALA A C 1
ATOM 1795 O O . ALA A 1 236 ? 6.510 4.687 22.447 1.00 48.16 236 ALA A O 1
ATOM 1796 N N . LYS A 1 237 ? 7.737 5.642 24.071 1.00 49.19 237 LYS A N 1
ATOM 1797 C CA . LYS A 1 237 ? 6.730 6.638 24.468 1.00 49.19 237 LYS A CA 1
ATOM 1798 C C . LYS A 1 237 ? 6.552 7.751 23.430 1.00 49.19 237 LYS A C 1
ATOM 1800 O O . LYS A 1 237 ? 5.464 8.312 23.348 1.00 49.19 237 LYS A O 1
ATOM 1805 N N . SER A 1 238 ? 7.557 8.037 22.593 1.00 52.56 238 SER A N 1
ATOM 1806 C CA . SER A 1 238 ? 7.485 9.139 21.617 1.00 52.56 238 SER A CA 1
ATOM 1807 C C . SER A 1 238 ? 6.463 8.899 20.496 1.00 52.56 238 SER A C 1
ATOM 1809 O O . SER A 1 238 ? 5.826 9.850 20.044 1.00 52.56 238 SER A O 1
ATOM 1811 N N . ALA A 1 239 ? 6.225 7.639 20.102 1.00 57.50 239 ALA A N 1
ATOM 1812 C CA . ALA A 1 239 ? 5.220 7.273 19.094 1.00 57.50 239 ALA A CA 1
ATOM 1813 C C . ALA A 1 239 ? 3.776 7.567 19.552 1.00 57.50 239 ALA A C 1
ATOM 1815 O O . ALA A 1 239 ? 2.882 7.816 18.739 1.00 57.50 239 ALA A O 1
ATOM 1816 N N . LEU A 1 240 ? 3.551 7.590 20.867 1.00 61.06 240 LEU A N 1
ATOM 1817 C CA . LEU A 1 240 ? 2.267 7.917 21.483 1.00 61.06 240 LEU A CA 1
ATOM 1818 C C . LEU A 1 240 ? 2.099 9.438 21.691 1.00 61.06 240 LEU A C 1
ATOM 1820 O O . LEU A 1 240 ? 0.992 9.906 21.943 1.00 61.06 240 LEU A O 1
ATOM 1824 N N . GLY A 1 241 ? 3.151 10.236 21.491 1.00 64.81 241 GLY A N 1
ATOM 1825 C CA . GLY A 1 241 ? 3.171 11.678 21.751 1.00 64.81 241 GLY A CA 1
ATOM 1826 C C . GLY A 1 241 ? 3.764 12.010 23.121 1.00 64.81 241 GLY A C 1
ATOM 1827 O O . GLY A 1 241 ? 4.520 11.228 23.687 1.00 64.81 241 GLY A O 1
ATOM 1828 N N . THR A 1 242 ? 3.441 13.184 23.666 1.00 66.06 242 THR A N 1
ATOM 1829 C CA . THR A 1 242 ? 3.919 13.634 24.986 1.00 66.06 242 THR A CA 1
ATOM 1830 C C . THR A 1 242 ? 2.753 13.965 25.922 1.00 66.06 242 THR A C 1
ATOM 1832 O O . THR A 1 242 ? 1.642 14.270 25.474 1.00 66.06 242 THR A O 1
ATOM 1835 N N . GLY A 1 243 ? 3.000 13.874 27.234 1.00 73.94 243 GLY A N 1
ATOM 1836 C CA . GLY A 1 243 ? 2.025 14.202 28.282 1.00 73.94 243 GLY A CA 1
ATOM 1837 C C . GLY A 1 243 ? 0.718 13.409 28.172 1.00 73.94 243 GLY A C 1
ATOM 1838 O O . GLY A 1 243 ? 0.718 12.215 27.867 1.00 73.94 243 GLY A O 1
ATOM 1839 N N . ASP A 1 244 ? -0.409 14.091 28.371 1.00 71.94 244 ASP A N 1
ATOM 1840 C CA . ASP A 1 244 ? -1.749 13.486 28.373 1.00 71.94 244 ASP A CA 1
ATOM 1841 C C . ASP A 1 244 ? -2.133 12.815 27.047 1.00 71.94 244 ASP A C 1
ATOM 1843 O O . ASP A 1 244 ? -2.922 11.868 27.031 1.00 71.94 244 ASP A O 1
ATOM 1847 N N . THR A 1 245 ? -1.579 13.276 25.921 1.00 73.94 245 THR A N 1
ATOM 1848 C CA . THR A 1 245 ? -1.848 12.673 24.605 1.00 73.94 245 THR A CA 1
ATOM 1849 C C . THR A 1 245 ? -1.278 11.259 24.535 1.00 73.94 245 THR A C 1
ATOM 1851 O O . THR A 1 245 ? -1.962 10.344 24.075 1.00 73.94 245 THR A O 1
ATOM 1854 N N . ALA A 1 246 ? -0.070 11.058 25.070 1.00 74.31 246 ALA A N 1
ATOM 1855 C CA . ALA A 1 246 ? 0.556 9.743 25.133 1.00 74.31 246 ALA A CA 1
ATOM 1856 C C . ALA A 1 246 ? -0.263 8.768 25.975 1.00 74.31 246 ALA A C 1
ATOM 1858 O O . ALA A 1 246 ? -0.557 7.665 25.520 1.00 74.31 246 ALA A O 1
ATOM 1859 N N . ALA A 1 247 ? -0.719 9.208 27.151 1.00 74.50 247 ALA A N 1
ATOM 1860 C CA . ALA A 1 247 ? -1.542 8.392 28.039 1.00 74.50 247 ALA A CA 1
ATOM 1861 C C . ALA A 1 247 ? -2.883 7.989 27.395 1.00 74.50 247 ALA A C 1
ATOM 1863 O O . ALA A 1 247 ? -3.332 6.848 27.540 1.00 74.50 247 ALA A O 1
ATOM 1864 N N . LYS A 1 248 ? -3.524 8.900 26.646 1.00 79.81 248 LYS A N 1
ATOM 1865 C CA . LYS A 1 248 ? -4.757 8.601 25.895 1.00 79.81 248 LYS A CA 1
ATOM 1866 C C . LYS A 1 248 ? -4.518 7.554 24.810 1.00 79.81 248 LYS A C 1
ATOM 1868 O O . LYS A 1 248 ? -5.282 6.595 24.717 1.00 79.81 248 LYS A O 1
ATOM 1873 N N . ARG A 1 249 ? -3.461 7.709 24.008 1.00 83.06 249 ARG A N 1
ATOM 1874 C CA . ARG A 1 249 ? -3.134 6.751 22.943 1.00 83.06 249 ARG A CA 1
ATOM 1875 C C . ARG A 1 249 ? -2.715 5.399 23.496 1.00 83.06 249 ARG A C 1
ATOM 1877 O O . ARG A 1 249 ? -3.159 4.386 22.974 1.00 83.06 249 ARG A O 1
ATOM 1884 N N . GLU A 1 250 ? -1.948 5.368 24.582 1.00 81.31 250 GLU A N 1
ATOM 1885 C CA . GLU A 1 250 ? -1.577 4.119 25.252 1.00 81.31 250 GLU A CA 1
ATOM 1886 C C . GLU A 1 250 ? -2.822 3.338 25.689 1.00 81.31 250 GLU A C 1
ATOM 1888 O O . GLU A 1 250 ? -2.924 2.139 25.439 1.00 81.31 250 GLU A O 1
ATOM 1893 N N . ARG A 1 251 ? -3.811 4.027 26.276 1.00 81.62 251 ARG A N 1
ATOM 1894 C CA . ARG A 1 251 ? -5.092 3.421 26.663 1.00 81.62 251 ARG A CA 1
ATOM 1895 C C . ARG A 1 251 ? -5.813 2.798 25.467 1.00 81.62 251 ARG A C 1
ATOM 1897 O O . ARG A 1 251 ? -6.269 1.661 25.563 1.00 81.62 251 ARG A O 1
ATOM 1904 N N . ILE A 1 252 ? -5.889 3.520 24.347 1.00 86.00 252 ILE A N 1
ATOM 1905 C CA . ILE A 1 252 ? -6.512 3.028 23.107 1.00 86.00 252 ILE A CA 1
ATOM 1906 C C . ILE A 1 252 ? -5.786 1.773 22.611 1.00 86.00 252 ILE A C 1
ATOM 1908 O O . ILE A 1 252 ? -6.426 0.764 22.326 1.00 86.00 252 ILE A O 1
ATOM 1912 N N . VAL A 1 253 ? -4.455 1.814 22.553 1.00 83.88 253 VAL A N 1
ATOM 1913 C CA . VAL A 1 253 ? -3.620 0.703 22.076 1.00 83.88 253 VAL A CA 1
ATOM 1914 C C . VAL A 1 253 ? -3.773 -0.535 22.968 1.00 83.88 253 VAL A C 1
ATOM 1916 O O . VAL A 1 253 ? -3.984 -1.633 22.456 1.00 83.88 253 VAL A O 1
ATOM 1919 N N . ARG A 1 254 ? -3.757 -0.372 24.299 1.00 81.12 254 ARG A N 1
ATOM 1920 C CA . ARG A 1 254 ? -3.992 -1.468 25.258 1.00 81.12 254 ARG A CA 1
ATOM 1921 C C . ARG A 1 254 ? -5.367 -2.100 25.096 1.00 81.12 254 ARG A C 1
ATOM 1923 O O . ARG A 1 254 ? -5.492 -3.321 25.159 1.00 81.12 254 ARG A O 1
ATOM 1930 N N . ARG A 1 255 ? -6.404 -1.288 24.872 1.00 84.94 255 ARG A N 1
ATOM 1931 C CA . ARG A 1 255 ? -7.753 -1.806 24.634 1.00 84.94 255 ARG A CA 1
ATOM 1932 C C . ARG A 1 255 ? -7.848 -2.531 23.293 1.00 84.94 255 ARG A C 1
ATOM 1934 O O . ARG A 1 255 ? -8.457 -3.596 23.238 1.00 84.94 255 ARG A O 1
ATOM 1941 N N . ALA A 1 256 ? -7.232 -1.997 22.241 1.00 87.00 256 ALA A N 1
ATOM 1942 C CA . ALA A 1 256 ? -7.185 -2.639 20.929 1.00 87.00 256 ALA A CA 1
ATOM 1943 C C . ALA A 1 256 ? -6.469 -3.999 20.981 1.00 87.00 256 ALA A C 1
ATOM 1945 O O . ALA A 1 256 ? -6.911 -4.945 20.339 1.00 87.00 256 ALA A O 1
ATOM 1946 N N . ALA A 1 257 ? -5.428 -4.142 21.808 1.00 84.75 257 ALA A N 1
ATOM 1947 C CA . ALA A 1 257 ? -4.727 -5.413 21.993 1.00 84.75 257 ALA A CA 1
ATOM 1948 C C . ALA A 1 257 ? -5.621 -6.540 22.554 1.00 84.75 257 ALA A C 1
ATOM 1950 O O . ALA A 1 257 ? -5.332 -7.716 22.346 1.00 84.75 257 ALA A O 1
ATOM 1951 N N . LYS A 1 258 ? -6.737 -6.215 23.225 1.00 85.62 258 LYS A N 1
ATOM 1952 C CA . LYS A 1 258 ? -7.710 -7.214 23.707 1.00 85.62 258 LYS A CA 1
ATOM 1953 C C . LYS A 1 258 ? -8.585 -7.808 22.597 1.00 85.62 258 LYS A C 1
ATOM 1955 O O . LYS A 1 258 ? -9.309 -8.763 22.855 1.00 85.62 258 LYS A O 1
ATOM 1960 N N . GLU A 1 259 ? -8.519 -7.272 21.379 1.00 87.94 259 GLU A N 1
ATOM 1961 C CA . GLU A 1 259 ? -9.231 -7.824 20.221 1.00 87.94 259 GLU A CA 1
ATOM 1962 C C . GLU A 1 259 ? -8.562 -9.084 19.660 1.00 87.94 259 GLU A C 1
ATOM 1964 O O . GLU A 1 259 ? -9.226 -9.897 19.013 1.00 87.94 259 GLU A O 1
ATOM 1969 N N . PHE A 1 260 ? -7.265 -9.275 19.923 1.00 86.88 260 PHE A N 1
ATOM 1970 C CA . PHE A 1 260 ? -6.533 -10.446 19.459 1.00 86.88 260 PHE A CA 1
ATOM 1971 C C . PHE A 1 260 ? -6.969 -11.715 20.193 1.00 86.88 260 PHE A C 1
ATOM 1973 O O . PHE A 1 260 ? -7.126 -11.742 21.415 1.00 86.88 260 PHE A O 1
ATOM 1980 N N . LYS A 1 261 ? -7.090 -12.805 19.435 1.00 86.75 261 LYS A N 1
ATOM 1981 C CA . LYS A 1 261 ? -7.285 -14.162 19.951 1.00 86.75 261 LYS A CA 1
ATOM 1982 C C . LYS A 1 261 ? -6.225 -15.081 19.357 1.00 86.75 261 LYS A C 1
ATOM 1984 O O . LYS A 1 261 ? -5.740 -14.848 18.250 1.00 86.75 261 LYS A O 1
ATOM 1989 N N . ASN A 1 262 ? -5.873 -16.133 20.092 1.00 86.12 262 ASN A N 1
ATOM 1990 C CA . ASN A 1 262 ? -4.931 -17.133 19.602 1.00 86.12 262 ASN A CA 1
ATOM 1991 C C . ASN A 1 262 ? -5.423 -17.742 18.276 1.00 86.12 262 ASN A C 1
ATOM 1993 O O . ASN A 1 262 ? -6.599 -18.085 18.160 1.00 86.12 262 ASN A O 1
ATOM 1997 N N . GLY A 1 263 ? -4.518 -17.877 17.306 1.00 87.69 263 GLY A N 1
ATOM 1998 C CA . GLY A 1 263 ? -4.817 -18.413 15.975 1.00 87.69 263 GLY A CA 1
ATOM 1999 C C . GLY A 1 263 ? -5.378 -17.407 14.963 1.00 87.69 263 GLY A C 1
ATOM 2000 O O . GLY A 1 263 ? -5.603 -17.802 13.825 1.00 87.69 263 GLY A O 1
ATOM 2001 N N . MET A 1 264 ? -5.582 -16.136 15.333 1.00 92.12 264 MET A N 1
ATOM 2002 C CA . MET A 1 264 ? -6.046 -15.114 14.387 1.00 92.12 264 MET A CA 1
ATOM 2003 C C . MET A 1 264 ? -4.962 -14.669 13.402 1.00 92.12 264 MET A C 1
ATOM 2005 O O . MET A 1 264 ? -3.817 -14.419 13.783 1.00 92.12 264 MET A O 1
ATOM 2009 N N . TYR A 1 265 ? -5.380 -14.417 12.165 1.00 95.62 265 TYR A N 1
ATOM 2010 C CA . TYR A 1 265 ? -4.663 -13.602 11.193 1.00 95.62 265 TYR A CA 1
ATOM 2011 C C . TYR A 1 265 ? -5.154 -12.158 11.269 1.00 95.62 265 TYR A C 1
ATOM 2013 O O . TYR A 1 265 ? -6.335 -11.877 11.055 1.00 95.62 265 TYR A O 1
ATOM 2021 N N . ALA A 1 266 ? -4.242 -11.226 11.552 1.00 94.75 266 ALA A N 1
ATOM 2022 C CA . ALA A 1 266 ? -4.578 -9.816 11.705 1.00 94.75 266 ALA A CA 1
ATOM 2023 C C . ALA A 1 266 ? -3.839 -8.911 10.712 1.00 94.75 266 ALA A C 1
ATOM 2025 O O . ALA A 1 266 ? -2.666 -9.125 10.406 1.00 94.75 266 ALA A O 1
ATOM 2026 N N . ASN A 1 267 ? -4.518 -7.858 10.254 1.00 95.69 267 ASN A N 1
ATOM 2027 C CA . ASN A 1 267 ? -3.921 -6.747 9.521 1.00 95.69 267 ASN A CA 1
ATOM 2028 C C . ASN A 1 267 ? -3.967 -5.471 10.369 1.00 95.69 267 ASN A C 1
ATOM 2030 O O . ASN A 1 267 ? -5.008 -5.117 10.923 1.00 95.69 267 ASN A O 1
ATOM 2034 N N . LEU A 1 268 ? -2.833 -4.780 10.471 1.00 92.69 268 LEU A N 1
ATOM 2035 C CA . LEU A 1 268 ? -2.669 -3.631 11.353 1.00 92.69 268 LEU A CA 1
ATOM 2036 C C . LEU A 1 268 ? -2.256 -2.411 10.541 1.00 92.69 268 LEU A C 1
ATOM 2038 O O . LEU A 1 268 ? -1.181 -2.368 9.943 1.00 92.69 268 LEU A O 1
ATOM 2042 N N . GLY A 1 269 ? -3.132 -1.412 10.530 1.00 89.12 269 GLY A N 1
ATOM 2043 C CA . GLY A 1 269 ? -2.881 -0.123 9.912 1.00 89.12 269 GLY A CA 1
ATOM 2044 C C . GLY A 1 269 ? -1.764 0.645 10.619 1.00 89.12 269 GLY A C 1
ATOM 2045 O O . GLY A 1 269 ? -1.512 0.476 11.809 1.00 89.12 269 GLY A O 1
ATOM 2046 N N . ILE A 1 270 ? -1.115 1.538 9.879 1.00 83.94 270 ILE A N 1
ATOM 2047 C CA . ILE A 1 270 ? -0.007 2.362 10.378 1.00 83.94 270 ILE A CA 1
ATOM 2048 C C . ILE A 1 270 ? -0.459 3.212 11.583 1.00 83.94 270 ILE A C 1
ATOM 2050 O O . ILE A 1 270 ? -1.587 3.707 11.623 1.00 83.94 270 ILE A O 1
ATOM 2054 N N . GLY A 1 271 ? 0.442 3.422 12.549 1.00 84.50 271 GLY A N 1
ATOM 2055 C CA . GLY A 1 271 ? 0.207 4.235 13.744 1.00 84.50 271 GLY A CA 1
ATOM 2056 C C . GLY A 1 271 ? -0.156 3.386 14.961 1.00 84.50 271 GLY A C 1
ATOM 2057 O O . GLY A 1 271 ? 0.475 2.364 15.211 1.00 84.50 271 GLY A O 1
ATOM 2058 N N . MET A 1 272 ? -1.177 3.806 15.718 1.00 86.06 272 MET A N 1
ATOM 2059 C CA . MET A 1 272 ? -1.628 3.103 16.931 1.00 86.06 272 MET A CA 1
ATOM 2060 C C . MET A 1 272 ? -1.902 1.599 16.734 1.00 86.06 272 MET A C 1
ATOM 2062 O O . MET A 1 272 ? -1.506 0.839 17.617 1.00 86.06 272 MET A O 1
ATOM 2066 N N . PRO A 1 273 ? -2.506 1.123 15.624 1.00 89.50 273 PRO A N 1
ATOM 2067 C CA . PRO A 1 273 ? -2.743 -0.310 15.458 1.00 89.50 273 PRO A CA 1
ATOM 2068 C C . PRO A 1 273 ? -1.461 -1.152 15.463 1.00 89.50 273 PRO A C 1
ATOM 2070 O O . PRO A 1 273 ? -1.461 -2.229 16.049 1.00 89.50 273 PRO A O 1
ATOM 2073 N N . MET A 1 274 ? -0.355 -0.663 14.884 1.00 82.56 274 MET A N 1
ATOM 2074 C CA . MET A 1 274 ? 0.937 -1.375 14.900 1.00 82.56 274 MET A CA 1
ATOM 2075 C C . MET A 1 274 ? 1.589 -1.421 16.287 1.00 82.56 274 MET A C 1
ATOM 2077 O O . MET A 1 274 ? 2.485 -2.229 16.504 1.00 82.56 274 MET A O 1
ATOM 2081 N N . LEU A 1 275 ? 1.141 -0.582 17.227 1.00 79.38 275 LEU A N 1
ATOM 2082 C CA . LEU A 1 275 ? 1.597 -0.618 18.617 1.00 79.38 275 LEU A CA 1
ATOM 2083 C C . LEU A 1 275 ? 0.827 -1.649 19.451 1.00 79.38 275 LEU A C 1
ATOM 2085 O O . LEU A 1 275 ? 1.293 -2.034 20.520 1.00 79.38 275 LEU A O 1
ATOM 2089 N N . ALA A 1 276 ? -0.341 -2.109 18.986 1.00 77.56 276 ALA A N 1
ATOM 2090 C CA . ALA A 1 276 ? -1.157 -3.070 19.726 1.00 77.56 276 ALA A CA 1
ATOM 2091 C C . ALA A 1 276 ? -0.446 -4.425 19.917 1.00 77.56 276 ALA A C 1
ATOM 2093 O O . ALA A 1 276 ? -0.541 -4.980 21.011 1.00 77.56 276 ALA A O 1
ATOM 2094 N N . PRO A 1 277 ? 0.329 -4.936 18.937 1.00 72.19 277 PRO A N 1
ATOM 2095 C CA . PRO A 1 277 ? 1.193 -6.085 19.149 1.00 72.19 277 PRO A CA 1
ATOM 2096 C C . PRO A 1 277 ? 2.445 -5.779 19.948 1.00 72.19 277 PRO A C 1
ATOM 2098 O O . PRO A 1 277 ? 3.030 -6.733 20.404 1.00 72.19 277 PRO A O 1
ATOM 2101 N N . SER A 1 278 ? 2.894 -4.530 20.126 1.00 61.19 278 SER A N 1
ATOM 2102 C CA . SER A 1 278 ? 4.176 -4.225 20.795 1.00 61.19 278 SER A CA 1
ATOM 2103 C C . SER A 1 278 ? 4.208 -4.567 22.294 1.00 61.19 278 SER A C 1
ATOM 2105 O O . SER A 1 278 ? 5.256 -4.458 22.919 1.00 61.19 278 SER A O 1
ATOM 2107 N N . PHE A 1 279 ? 3.101 -5.064 22.860 1.00 51.75 279 PHE A N 1
ATOM 2108 C CA . PHE A 1 279 ? 3.102 -5.883 24.087 1.00 51.75 279 PHE A CA 1
ATOM 2109 C C . PHE A 1 279 ? 3.673 -7.305 23.868 1.00 51.75 279 PHE A C 1
ATOM 2111 O O . PHE A 1 279 ? 3.659 -8.147 24.760 1.00 51.75 279 PHE A O 1
ATOM 2118 N N . VAL A 1 280 ? 4.182 -7.543 22.663 1.00 40.84 280 VAL A N 1
ATOM 2119 C CA . VAL A 1 280 ? 4.921 -8.675 22.122 1.00 40.84 280 VAL A CA 1
ATOM 2120 C C . VAL A 1 280 ? 6.033 -8.009 21.277 1.00 40.84 280 VAL A C 1
ATOM 2122 O O . VAL A 1 280 ? 5.762 -7.425 20.231 1.00 40.84 280 VAL A O 1
ATOM 2125 N N . GLY A 1 281 ? 7.255 -7.917 21.810 1.00 39.38 281 GLY A N 1
ATOM 2126 C CA . GLY A 1 281 ? 8.267 -6.927 21.389 1.00 39.38 281 GLY A CA 1
ATOM 2127 C C . GLY A 1 281 ? 8.711 -6.942 19.904 1.00 39.38 281 GLY A C 1
ATOM 2128 O O . GLY A 1 281 ? 8.539 -7.947 19.212 1.00 39.38 281 GLY A O 1
ATOM 2129 N N . PRO A 1 282 ? 9.287 -5.829 19.396 1.00 50.38 282 PRO A N 1
ATOM 2130 C CA . PRO A 1 282 ? 9.912 -5.761 18.067 1.00 50.38 282 PRO A CA 1
ATOM 2131 C C . PRO A 1 282 ? 11.257 -6.514 18.012 1.00 50.38 282 PRO A C 1
ATOM 2133 O O . PRO A 1 282 ? 11.961 -6.576 19.012 1.00 50.38 282 PRO A O 1
ATOM 2136 N N . GLU A 1 283 ? 11.648 -7.027 16.835 1.00 61.66 283 GLU A N 1
ATOM 2137 C CA . GLU A 1 283 ? 12.794 -7.957 16.689 1.00 61.66 283 GLU A CA 1
ATOM 2138 C C . GLU A 1 283 ? 13.897 -7.527 15.702 1.00 61.66 283 GLU A C 1
ATOM 2140 O O . GLU A 1 283 ? 14.785 -8.320 15.403 1.00 61.66 283 GLU A O 1
ATOM 2145 N N . VAL A 1 284 ? 13.858 -6.315 15.133 1.00 71.12 284 VAL A N 1
ATOM 2146 C CA . VAL A 1 284 ? 14.899 -5.907 14.165 1.00 71.12 284 VAL A CA 1
ATOM 2147 C C . VAL A 1 284 ? 16.146 -5.431 14.900 1.00 71.12 284 VAL A C 1
ATOM 2149 O O . VAL A 1 284 ? 16.185 -4.314 15.415 1.00 71.12 284 VAL A O 1
ATOM 2152 N N . GLU A 1 285 ? 17.190 -6.245 14.919 1.00 79.62 285 GLU A N 1
ATOM 2153 C CA . GLU A 1 285 ? 18.482 -5.854 15.477 1.00 79.62 285 GLU A CA 1
ATOM 2154 C C . GLU A 1 285 ? 19.238 -4.919 14.523 1.00 79.62 285 GLU A C 1
ATOM 2156 O O . GLU A 1 285 ? 19.158 -5.036 13.296 1.00 79.62 285 GLU A O 1
ATOM 2161 N N . LYS A 1 286 ? 19.995 -3.967 15.075 1.00 82.94 286 LYS A N 1
ATOM 2162 C CA . LYS A 1 286 ? 20.795 -3.038 14.269 1.00 82.94 286 LYS A CA 1
ATOM 2163 C C . LYS A 1 286 ? 21.861 -3.796 13.471 1.00 82.94 286 LYS A C 1
ATOM 2165 O O . LYS A 1 286 ? 22.627 -4.560 14.045 1.00 82.94 286 LYS A O 1
ATOM 2170 N N . GLY A 1 287 ? 21.934 -3.542 12.166 1.00 83.44 287 GLY A N 1
ATOM 2171 C CA . GLY A 1 287 ? 22.815 -4.243 11.230 1.00 83.44 287 GLY A CA 1
ATOM 2172 C C . GLY A 1 287 ? 22.171 -5.464 10.567 1.00 83.44 287 GLY A C 1
ATOM 2173 O O . GLY A 1 287 ? 22.795 -6.077 9.704 1.00 83.44 287 GLY A O 1
ATOM 2174 N N . THR A 1 288 ? 20.936 -5.818 10.941 1.00 88.25 288 THR A N 1
ATOM 2175 C CA . THR A 1 288 ? 20.169 -6.916 10.321 1.00 88.25 288 THR A CA 1
ATOM 2176 C C . THR A 1 288 ? 19.059 -6.422 9.394 1.00 88.25 288 THR A C 1
ATOM 2178 O O . THR A 1 288 ? 18.319 -7.223 8.823 1.00 88.25 288 THR A O 1
ATOM 2181 N N . GLU A 1 289 ? 18.931 -5.103 9.227 1.00 92.44 289 GLU A N 1
ATOM 2182 C CA . GLU A 1 289 ? 17.954 -4.508 8.327 1.00 92.44 289 GLU A CA 1
ATOM 2183 C C . GLU A 1 289 ? 18.103 -4.981 6.871 1.00 92.44 289 GLU A C 1
ATOM 2185 O O . GLU A 1 289 ? 19.201 -5.133 6.337 1.00 92.44 289 GLU A O 1
ATOM 2190 N N . ASP A 1 290 ? 16.968 -5.168 6.198 1.00 94.75 290 ASP A N 1
ATOM 2191 C CA . ASP A 1 290 ? 16.920 -5.654 4.823 1.00 94.75 290 ASP A CA 1
ATOM 2192 C C . ASP A 1 290 ? 15.951 -4.812 3.989 1.00 94.75 290 ASP A C 1
ATOM 2194 O O . ASP A 1 290 ? 14.751 -4.756 4.257 1.00 94.75 290 ASP A O 1
ATOM 2198 N N . ALA A 1 291 ? 16.462 -4.177 2.933 1.00 95.75 291 ALA A N 1
ATOM 2199 C CA . ALA A 1 291 ? 15.669 -3.349 2.026 1.00 95.75 291 ALA A CA 1
ATOM 2200 C C . ALA A 1 291 ? 14.579 -4.133 1.263 1.00 95.75 291 ALA A C 1
ATOM 2202 O O . ALA A 1 291 ? 13.630 -3.537 0.749 1.00 95.75 291 ALA A O 1
ATOM 2203 N N . ASP A 1 292 ? 14.683 -5.465 1.188 1.00 96.69 292 ASP A N 1
ATOM 2204 C CA . ASP A 1 292 ? 13.636 -6.315 0.612 1.00 96.69 292 ASP A CA 1
ATOM 2205 C C . ASP A 1 292 ? 12.544 -6.704 1.626 1.00 96.69 292 ASP A C 1
ATOM 2207 O O . ASP A 1 292 ? 11.603 -7.408 1.251 1.00 96.69 292 ASP A O 1
ATOM 2211 N N . LEU A 1 293 ? 12.647 -6.291 2.896 1.00 95.69 293 LEU A N 1
ATOM 2212 C CA . LEU A 1 293 ? 11.730 -6.694 3.961 1.00 95.69 293 LEU A CA 1
ATOM 2213 C C . LEU A 1 293 ? 11.253 -5.499 4.793 1.00 95.69 293 LEU A C 1
ATOM 2215 O O . LEU A 1 293 ? 11.855 -5.093 5.787 1.00 95.69 293 LEU A O 1
ATOM 2219 N N . ILE A 1 294 ? 10.109 -4.963 4.377 1.00 94.06 294 ILE A N 1
ATOM 2220 C CA . ILE A 1 294 ? 9.452 -3.825 5.019 1.00 94.06 294 ILE A CA 1
ATOM 2221 C C . ILE A 1 294 ? 7.973 -4.112 5.289 1.00 94.06 294 ILE A C 1
ATOM 2223 O O . ILE A 1 294 ? 7.351 -4.931 4.609 1.00 94.06 294 ILE A O 1
ATOM 2227 N N . ASN A 1 295 ? 7.387 -3.399 6.250 1.00 92.38 295 ASN A N 1
ATOM 2228 C CA . ASN A 1 295 ? 5.945 -3.413 6.493 1.00 92.38 295 ASN A CA 1
ATOM 2229 C C . ASN A 1 295 ? 5.184 -2.409 5.600 1.00 92.38 295 ASN A C 1
ATOM 2231 O O . ASN A 1 295 ? 5.756 -1.656 4.805 1.00 92.38 295 ASN A O 1
ATOM 2235 N N . ALA A 1 296 ? 3.858 -2.346 5.765 1.00 89.81 296 ALA A N 1
ATOM 2236 C CA . ALA A 1 296 ? 3.006 -1.402 5.040 1.00 89.81 296 ALA A CA 1
ATOM 2237 C C . ALA A 1 296 ? 3.363 0.080 5.300 1.00 89.81 296 ALA A C 1
ATOM 2239 O O . ALA A 1 296 ? 3.162 0.919 4.416 1.00 89.81 296 ALA A O 1
ATOM 2240 N N . GLY A 1 297 ? 3.930 0.387 6.473 1.00 88.38 297 GLY A N 1
ATOM 2241 C CA . GLY A 1 297 ? 4.440 1.697 6.892 1.00 88.38 297 GLY A CA 1
ATOM 2242 C C . GLY A 1 297 ? 5.788 2.103 6.295 1.00 88.38 297 GLY A C 1
ATOM 2243 O O . GLY A 1 297 ? 6.187 3.258 6.476 1.00 88.38 297 GLY A O 1
ATOM 2244 N N . LYS A 1 298 ? 6.410 1.209 5.512 1.00 91.44 298 LYS A N 1
ATOM 2245 C CA . LYS A 1 298 ? 7.745 1.348 4.901 1.00 91.44 298 LYS A CA 1
ATOM 2246 C C . LYS A 1 298 ? 8.904 1.230 5.892 1.00 91.44 298 LYS A C 1
ATOM 2248 O O . LYS A 1 298 ? 10.014 1.658 5.593 1.00 91.44 298 LYS A O 1
ATOM 2253 N N . GLU A 1 299 ? 8.630 0.643 7.050 1.00 89.69 299 GLU A N 1
ATOM 2254 C CA . GLU A 1 299 ? 9.596 0.392 8.117 1.00 89.69 299 GLU A CA 1
ATOM 2255 C C . GLU A 1 299 ? 10.227 -0.990 7.937 1.00 89.69 299 GLU A C 1
ATOM 2257 O O . GLU A 1 299 ? 9.537 -1.932 7.536 1.00 89.69 299 GLU A O 1
ATOM 2262 N N . THR A 1 300 ? 11.517 -1.118 8.243 1.00 90.94 300 THR A N 1
ATOM 2263 C CA . THR A 1 300 ? 12.224 -2.409 8.275 1.00 90.94 300 THR A CA 1
ATOM 2264 C C . THR A 1 300 ? 11.616 -3.343 9.319 1.00 90.94 300 THR A C 1
ATOM 2266 O O . THR A 1 300 ? 11.314 -2.913 10.433 1.00 90.94 300 THR A O 1
ATOM 2269 N N . VAL A 1 301 ? 11.442 -4.620 8.967 1.00 90.19 301 VAL A N 1
ATOM 2270 C CA . VAL A 1 301 ? 10.855 -5.653 9.844 1.00 90.19 301 VAL A CA 1
ATOM 2271 C C . VAL A 1 301 ? 11.582 -6.993 9.716 1.00 90.19 301 VAL A C 1
ATOM 2273 O O . VAL A 1 301 ? 12.377 -7.187 8.801 1.00 90.19 301 VAL A O 1
ATOM 2276 N N . THR A 1 302 ? 11.287 -7.929 10.617 1.00 89.19 302 THR A N 1
ATOM 2277 C CA . THR A 1 302 ? 11.709 -9.336 10.540 1.00 89.19 302 THR A CA 1
ATOM 2278 C C . THR A 1 302 ? 10.525 -10.250 10.211 1.00 89.19 302 THR A C 1
ATOM 2280 O O . THR A 1 302 ? 9.360 -9.848 10.261 1.00 89.19 302 THR A O 1
ATOM 2283 N N . LEU A 1 303 ? 10.824 -11.505 9.868 1.00 89.56 303 LEU A N 1
ATOM 2284 C CA . LEU A 1 303 ? 9.834 -12.570 9.726 1.00 89.56 303 LEU A CA 1
ATOM 2285 C C . LEU A 1 303 ? 10.003 -13.591 10.851 1.00 89.56 303 LEU A C 1
ATOM 2287 O O . LEU A 1 303 ? 11.116 -14.017 11.149 1.00 89.56 303 LEU A O 1
ATOM 2291 N N . LYS A 1 304 ? 8.885 -14.037 11.424 1.00 87.81 304 LYS A N 1
ATOM 2292 C CA . LYS A 1 304 ? 8.858 -15.160 12.368 1.00 87.81 304 LYS A CA 1
ATOM 2293 C C . LYS A 1 304 ? 8.992 -16.504 11.633 1.00 87.81 304 LYS A C 1
ATOM 2295 O O . LYS A 1 304 ? 8.605 -16.594 10.463 1.00 87.81 304 LYS A O 1
ATOM 2300 N N . PRO A 1 305 ? 9.468 -17.573 12.300 1.00 89.50 305 PRO A N 1
ATOM 2301 C CA . PRO A 1 305 ? 9.418 -18.926 11.750 1.00 89.50 305 PRO A CA 1
ATOM 2302 C C . PRO A 1 305 ? 8.008 -19.296 11.269 1.00 89.50 305 PRO A C 1
ATOM 2304 O O . PRO A 1 305 ? 7.022 -19.022 11.950 1.00 89.50 305 PRO A O 1
ATOM 2307 N N . GLY A 1 306 ? 7.916 -19.905 10.084 1.00 91.19 306 GLY A N 1
ATOM 2308 C CA . GLY A 1 306 ? 6.638 -20.240 9.442 1.00 91.19 306 GLY A CA 1
ATOM 2309 C C . GLY A 1 306 ? 6.008 -19.109 8.619 1.00 91.19 306 GLY A C 1
ATOM 2310 O O . GLY A 1 306 ? 4.940 -19.309 8.044 1.00 91.19 306 GLY A O 1
ATOM 2311 N N . ALA A 1 307 ? 6.649 -17.938 8.522 1.00 93.94 307 ALA A N 1
ATOM 2312 C CA . ALA A 1 307 ? 6.185 -16.867 7.647 1.00 93.94 307 ALA A CA 1
ATOM 2313 C C . ALA A 1 307 ? 6.211 -17.267 6.160 1.00 93.94 307 ALA A C 1
ATOM 2315 O O . ALA A 1 307 ? 7.110 -17.970 5.694 1.00 93.94 307 ALA A O 1
ATOM 2316 N N . ALA A 1 308 ? 5.251 -16.736 5.404 1.00 95.25 308 ALA A N 1
ATOM 2317 C CA . ALA A 1 308 ? 5.168 -16.862 3.954 1.00 95.25 308 ALA A CA 1
ATOM 2318 C C . ALA A 1 308 ? 5.185 -15.476 3.297 1.00 95.25 308 ALA A C 1
ATOM 2320 O O . ALA A 1 308 ? 4.677 -14.504 3.858 1.00 95.25 308 ALA A O 1
ATOM 2321 N N . VAL A 1 309 ? 5.750 -15.395 2.091 1.00 94.62 309 VAL A N 1
ATOM 2322 C CA . VAL A 1 309 ? 5.805 -14.168 1.285 1.00 94.62 309 VAL A CA 1
ATOM 2323 C C . VAL A 1 309 ? 5.132 -14.392 -0.063 1.00 94.62 309 VAL A C 1
ATOM 2325 O O . VAL A 1 309 ? 5.279 -15.444 -0.680 1.00 94.62 309 VAL A O 1
ATOM 2328 N N . PHE A 1 310 ? 4.389 -13.394 -0.526 1.00 95.38 310 PHE A N 1
ATOM 2329 C CA . PHE A 1 310 ? 3.551 -13.477 -1.721 1.00 95.38 310 PHE A CA 1
ATOM 2330 C C . PHE A 1 310 ? 3.441 -12.107 -2.405 1.00 95.38 310 PHE A C 1
ATOM 2332 O O . PHE A 1 310 ? 3.841 -11.081 -1.850 1.00 95.38 310 PHE A O 1
ATOM 2339 N N . GLY A 1 311 ? 2.949 -12.108 -3.645 1.00 94.75 311 GLY A N 1
ATOM 2340 C CA . GLY A 1 311 ? 2.720 -10.892 -4.425 1.00 94.75 311 GLY A CA 1
ATOM 2341 C C . GLY A 1 311 ? 1.523 -10.093 -3.909 1.00 94.75 311 GLY A C 1
ATOM 2342 O O . GLY A 1 311 ? 0.693 -10.585 -3.138 1.00 94.75 311 GLY A O 1
ATOM 2343 N N . SER A 1 312 ? 1.415 -8.841 -4.345 1.00 95.75 312 SER A N 1
ATOM 2344 C CA . SER A 1 312 ? 0.322 -7.950 -3.951 1.00 95.75 312 SER A CA 1
ATOM 2345 C C . SER A 1 312 ? -1.042 -8.467 -4.417 1.00 95.75 312 SER A C 1
ATOM 2347 O O . SER A 1 312 ? -2.029 -8.295 -3.707 1.00 95.75 312 SER A O 1
ATOM 2349 N N . GLU A 1 313 ? -1.109 -9.145 -5.563 1.00 93.56 313 GLU A N 1
ATOM 2350 C CA . GLU A 1 313 ? -2.326 -9.769 -6.082 1.00 93.56 313 GLU A CA 1
ATOM 2351 C C . GLU A 1 313 ? -2.904 -10.825 -5.129 1.00 93.56 313 GLU A C 1
ATOM 2353 O O . GLU A 1 313 ? -4.105 -10.807 -4.858 1.00 93.56 313 GLU A O 1
ATOM 2358 N N . GLU A 1 314 ? -2.047 -11.678 -4.564 1.00 96.12 314 GLU A N 1
ATOM 2359 C CA . GLU A 1 314 ? -2.436 -12.712 -3.601 1.00 96.12 314 GLU A CA 1
ATOM 2360 C C . GLU A 1 314 ? -2.788 -12.079 -2.253 1.00 96.12 314 GLU A C 1
ATOM 2362 O O . GLU A 1 314 ? -3.824 -12.389 -1.671 1.00 96.12 314 GLU A O 1
ATOM 2367 N N . SER A 1 315 ? -1.985 -11.107 -1.803 1.00 96.38 315 SER A N 1
ATOM 2368 C CA . SER A 1 315 ? -2.232 -10.346 -0.571 1.00 96.38 315 SER A CA 1
ATOM 2369 C C . SER A 1 315 ? -3.639 -9.743 -0.540 1.00 96.38 315 SER A C 1
ATOM 2371 O O . SER A 1 315 ? -4.430 -9.997 0.372 1.00 96.38 315 SER A O 1
ATOM 2373 N N . PHE A 1 316 ? -4.001 -8.993 -1.585 1.00 95.69 316 PHE A N 1
ATOM 2374 C CA . PHE A 1 316 ? -5.332 -8.405 -1.682 1.00 95.69 316 PHE A CA 1
ATOM 2375 C C . PHE A 1 316 ? -6.422 -9.442 -1.991 1.00 95.69 316 PHE A C 1
ATOM 2377 O O . PHE A 1 316 ? -7.575 -9.237 -1.609 1.00 95.69 316 PHE A O 1
ATOM 2384 N N . GLY A 1 317 ? -6.085 -10.563 -2.637 1.00 96.25 317 GLY A N 1
ATOM 2385 C CA . GLY A 1 317 ? -6.974 -11.718 -2.778 1.00 96.25 317 GLY A CA 1
ATOM 2386 C C . GLY A 1 317 ? -7.397 -12.289 -1.422 1.00 96.25 317 GLY A C 1
ATOM 2387 O O . GLY A 1 317 ? -8.594 -12.461 -1.175 1.00 96.25 317 GLY A O 1
ATOM 2388 N N . MET A 1 318 ? -6.447 -12.493 -0.507 1.00 97.44 318 MET A N 1
ATOM 2389 C CA . MET A 1 318 ? -6.715 -12.940 0.866 1.00 97.44 318 MET A CA 1
ATOM 2390 C C . MET A 1 318 ? -7.568 -11.935 1.648 1.00 97.44 318 MET A C 1
ATOM 2392 O O . MET A 1 318 ? -8.542 -12.323 2.293 1.00 97.44 318 MET A O 1
ATOM 2396 N N . ILE A 1 319 ? -7.249 -10.640 1.544 1.00 96.25 319 ILE A N 1
ATOM 2397 C CA . ILE A 1 319 ? -8.011 -9.572 2.208 1.00 96.25 319 ILE A CA 1
ATOM 2398 C C . ILE A 1 319 ? -9.461 -9.553 1.706 1.00 96.25 319 ILE A C 1
ATOM 2400 O O . ILE A 1 319 ? -10.396 -9.700 2.490 1.00 96.25 319 ILE A O 1
ATOM 2404 N N . ARG A 1 320 ? -9.676 -9.434 0.389 1.00 95.06 320 ARG A N 1
ATOM 2405 C CA . ARG A 1 320 ? -11.029 -9.320 -0.183 1.00 95.06 320 ARG A CA 1
ATOM 2406 C C . ARG A 1 320 ? -11.870 -10.578 0.009 1.00 95.06 320 ARG A C 1
ATOM 2408 O O . ARG A 1 320 ? -13.092 -10.484 0.136 1.00 95.06 320 ARG A O 1
ATOM 2415 N N . SER A 1 321 ? -11.242 -11.751 0.051 1.00 94.75 321 SER A N 1
ATOM 2416 C CA . SER A 1 321 ? -11.938 -13.013 0.332 1.00 94.75 321 SER A CA 1
ATOM 2417 C C . SER A 1 321 ? -12.305 -13.196 1.809 1.00 94.75 321 SER A C 1
ATOM 2419 O O . SER A 1 321 ? -13.006 -14.153 2.127 1.00 94.75 321 SER A O 1
ATOM 2421 N N . GLY A 1 322 ? -11.918 -12.264 2.692 1.00 95.31 322 GLY A N 1
ATOM 2422 C CA . GLY A 1 322 ? -12.251 -12.310 4.115 1.00 95.31 322 GLY A CA 1
ATOM 2423 C C . GLY A 1 322 ? -11.459 -13.373 4.875 1.00 95.31 322 GLY A C 1
ATOM 2424 O O . GLY A 1 322 ? -11.991 -13.977 5.795 1.00 95.31 322 GLY A O 1
ATOM 2425 N N . ARG A 1 323 ? -10.215 -13.653 4.456 1.00 96.75 323 ARG A N 1
ATOM 2426 C CA . ARG A 1 323 ? -9.317 -14.617 5.127 1.00 96.75 323 ARG A CA 1
ATOM 2427 C C . ARG A 1 323 ? -8.527 -14.008 6.284 1.00 96.75 323 ARG A C 1
ATOM 2429 O O . ARG A 1 323 ? -7.806 -14.724 6.964 1.00 96.75 323 ARG A O 1
ATOM 2436 N N . ILE A 1 324 ? -8.631 -12.694 6.469 1.00 96.94 324 ILE A N 1
ATOM 2437 C CA . ILE A 1 324 ? -8.074 -11.981 7.616 1.00 96.94 324 ILE A CA 1
ATOM 2438 C C . ILE A 1 324 ? -9.168 -11.904 8.677 1.00 96.94 324 ILE A C 1
ATOM 2440 O O . ILE A 1 324 ? -10.229 -11.348 8.404 1.00 96.94 324 ILE A O 1
ATOM 2444 N N . ASP A 1 325 ? -8.919 -12.425 9.875 1.00 96.94 325 ASP A N 1
ATOM 2445 C CA . ASP A 1 325 ? -9.914 -12.451 10.952 1.00 96.94 325 ASP A CA 1
ATOM 2446 C C . ASP A 1 325 ? -10.174 -11.049 11.516 1.00 96.94 325 ASP A C 1
ATOM 2448 O O . ASP A 1 325 ? -11.314 -10.686 11.815 1.00 96.94 325 ASP A O 1
ATOM 2452 N N . LEU A 1 326 ? -9.113 -10.245 11.652 1.00 96.12 326 LEU A N 1
ATOM 2453 C CA . LEU A 1 326 ? -9.147 -8.940 12.310 1.00 96.12 326 LEU A CA 1
ATOM 2454 C C . LEU A 1 326 ? -8.355 -7.887 11.532 1.00 96.12 326 LEU A C 1
ATOM 2456 O O . LEU A 1 326 ? -7.167 -8.043 11.274 1.00 96.12 326 LEU A O 1
ATOM 2460 N N . THR A 1 327 ? -8.986 -6.760 11.230 1.00 96.62 327 THR A N 1
ATOM 2461 C CA . THR A 1 327 ? -8.316 -5.557 10.736 1.00 96.62 327 THR A CA 1
ATOM 2462 C C . THR A 1 327 ? -8.449 -4.451 11.770 1.00 96.62 327 THR A C 1
ATOM 2464 O O . THR A 1 327 ? -9.564 -4.070 12.120 1.00 96.62 327 THR A O 1
ATOM 2467 N N . ILE A 1 328 ? -7.324 -3.892 12.219 1.00 94.81 328 ILE A N 1
ATOM 2468 C CA . ILE A 1 328 ? -7.306 -2.709 13.086 1.00 94.81 328 ILE A CA 1
ATOM 2469 C C . ILE A 1 328 ? -6.709 -1.537 12.311 1.00 94.81 328 ILE A C 1
ATOM 2471 O O . ILE A 1 328 ? -5.586 -1.635 11.824 1.00 94.81 328 ILE A O 1
ATOM 2475 N N . LEU A 1 329 ? -7.416 -0.412 12.208 1.00 94.06 329 LEU A N 1
ATOM 2476 C CA . LEU A 1 329 ? -6.918 0.769 11.496 1.00 94.06 329 LEU A CA 1
ATOM 2477 C C . LEU A 1 329 ? -7.284 2.090 12.175 1.00 94.06 329 LEU A C 1
ATOM 2479 O O . LEU A 1 329 ? -8.122 2.145 13.071 1.00 94.06 329 LEU A O 1
ATOM 2483 N N . GLY A 1 330 ? -6.620 3.165 11.754 1.00 91.31 330 GLY A N 1
ATOM 2484 C CA . GLY A 1 330 ? -6.964 4.526 12.154 1.00 91.31 330 GLY A CA 1
ATOM 2485 C C . GLY A 1 330 ? -8.079 5.130 11.298 1.00 91.31 330 GLY A C 1
ATOM 2486 O O . GLY A 1 330 ? -8.278 4.743 10.142 1.00 91.31 330 GLY A O 1
ATOM 2487 N N . ALA A 1 331 ? -8.756 6.133 11.858 1.00 89.62 331 ALA A N 1
ATOM 2488 C CA . ALA A 1 331 ? -9.784 6.910 11.175 1.00 89.62 331 ALA A CA 1
ATOM 2489 C C . ALA A 1 331 ? -9.668 8.415 11.448 1.00 89.62 331 ALA A C 1
ATOM 2491 O O . ALA A 1 331 ? -9.174 8.858 12.493 1.00 89.62 331 ALA A O 1
ATOM 2492 N N . MET A 1 332 ? -10.164 9.204 10.497 1.00 86.06 332 MET A N 1
ATOM 2493 C CA . MET A 1 332 ? -10.461 10.621 10.696 1.00 86.06 332 MET A CA 1
ATOM 2494 C C . MET A 1 332 ? -11.878 10.794 11.238 1.00 86.06 332 MET A C 1
ATOM 2496 O O . MET A 1 332 ? -12.053 11.551 12.186 1.00 86.06 332 MET A O 1
ATOM 2500 N N . GLN A 1 333 ? -12.859 10.088 10.676 1.00 84.62 333 GLN A N 1
ATOM 2501 C CA . GLN A 1 333 ? -14.247 10.083 11.144 1.00 84.62 333 GLN A CA 1
ATOM 2502 C C . GLN A 1 333 ? -14.864 8.696 10.947 1.00 84.62 333 GLN A C 1
ATOM 2504 O O . GLN A 1 333 ? -14.467 7.966 10.031 1.00 84.62 333 GLN A O 1
ATOM 2509 N N . VAL A 1 334 ? -15.839 8.364 11.794 1.00 89.50 334 VAL A N 1
ATOM 2510 C CA . VAL A 1 334 ? -16.689 7.174 11.670 1.00 89.50 334 VAL A CA 1
ATOM 2511 C C . VAL A 1 334 ? -18.152 7.604 11.806 1.00 89.50 334 VAL A C 1
ATOM 2513 O O . VAL A 1 334 ? -18.463 8.407 12.685 1.00 89.50 334 VAL A O 1
ATOM 2516 N N . SER A 1 335 ? -19.040 7.118 10.933 1.00 88.50 335 SER A N 1
ATOM 2517 C CA . SER A 1 335 ? -20.479 7.417 11.005 1.00 88.50 335 SER A CA 1
ATOM 2518 C C . SER A 1 335 ? -21.210 6.475 11.966 1.00 88.50 335 SER A C 1
ATOM 2520 O O . SER A 1 335 ? -20.689 5.428 12.352 1.00 88.50 335 SER A O 1
ATOM 2522 N N . ALA A 1 336 ? -22.456 6.814 12.318 1.00 87.50 336 ALA A N 1
ATOM 2523 C CA . ALA A 1 336 ? -23.283 5.977 13.188 1.00 87.50 336 ALA A CA 1
ATOM 2524 C C . ALA A 1 336 ? -23.507 4.562 12.629 1.00 87.50 336 ALA A C 1
ATOM 2526 O O . ALA A 1 336 ? -23.658 3.613 13.391 1.00 87.50 336 ALA A O 1
ATOM 2527 N N . ASN A 1 337 ? -23.494 4.441 11.300 1.00 87.19 337 ASN A N 1
ATOM 2528 C CA . ASN A 1 337 ? -23.717 3.199 10.570 1.00 87.19 337 ASN A CA 1
ATOM 2529 C C . ASN A 1 337 ? -22.396 2.566 10.104 1.00 87.19 337 ASN A C 1
ATOM 2531 O O . ASN A 1 337 ? -22.411 1.694 9.245 1.00 87.19 337 ASN A O 1
ATOM 2535 N N . GLY A 1 338 ? -21.248 3.007 10.628 1.00 87.25 338 GLY A N 1
ATOM 2536 C CA . GLY A 1 338 ? -19.952 2.380 10.364 1.00 87.25 338 GLY A CA 1
ATOM 2537 C C . GLY A 1 338 ? -19.257 2.809 9.074 1.00 87.25 338 GLY A C 1
ATOM 2538 O O . GLY A 1 338 ? -18.280 2.167 8.684 1.00 87.25 338 GLY A O 1
ATOM 2539 N N . ASP A 1 339 ? -19.695 3.893 8.426 1.00 88.06 339 ASP A N 1
ATOM 2540 C CA . ASP A 1 339 ? -18.918 4.490 7.337 1.00 88.06 339 ASP A CA 1
ATOM 2541 C C . ASP A 1 339 ? -17.597 5.027 7.883 1.00 88.06 339 ASP A C 1
ATOM 2543 O O . ASP A 1 339 ? -17.543 5.592 8.976 1.00 88.06 339 ASP A O 1
ATOM 2547 N N . LEU A 1 340 ? -16.531 4.889 7.100 1.00 88.62 340 LEU A N 1
ATOM 2548 C CA . LEU A 1 340 ? -15.176 5.232 7.509 1.00 88.62 340 LEU A CA 1
ATOM 2549 C C . LEU A 1 340 ? -14.558 6.274 6.571 1.00 88.62 340 LEU A C 1
ATOM 2551 O O . LEU A 1 340 ? -14.476 6.062 5.361 1.00 88.62 340 LEU A O 1
ATOM 2555 N N . ALA A 1 341 ? -14.007 7.346 7.144 1.00 87.00 341 ALA A N 1
ATOM 2556 C CA . ALA A 1 341 ? -13.200 8.328 6.422 1.00 87.00 341 ALA A CA 1
ATOM 2557 C C . ALA A 1 341 ? -11.770 8.372 6.977 1.00 87.00 341 ALA A C 1
ATOM 2559 O O . ALA A 1 341 ? -11.572 8.641 8.163 1.00 87.00 341 ALA A O 1
ATOM 2560 N N . ASN A 1 342 ? -10.759 8.112 6.138 1.00 86.81 342 ASN A N 1
ATOM 2561 C CA . ASN A 1 342 ? -9.357 8.074 6.584 1.00 86.81 342 ASN A CA 1
ATOM 2562 C C . ASN A 1 342 ? -8.281 8.406 5.526 1.00 86.81 342 ASN A C 1
ATOM 2564 O O . ASN A 1 342 ? -7.097 8.262 5.823 1.00 86.81 342 ASN A O 1
ATOM 2568 N N . TRP A 1 343 ? -8.649 8.833 4.313 1.00 82.19 343 TRP A N 1
ATOM 2569 C CA . TRP A 1 343 ? -7.718 8.833 3.171 1.00 82.19 343 TRP A CA 1
ATOM 2570 C C . TRP A 1 343 ? -7.476 10.202 2.506 1.00 82.19 343 TRP A C 1
ATOM 2572 O O . TRP A 1 343 ? -6.487 10.379 1.788 1.00 82.19 343 TRP A O 1
ATOM 2582 N N . MET A 1 344 ? -8.352 11.185 2.737 1.00 78.62 344 MET A N 1
ATOM 2583 C CA . MET A 1 344 ? -8.258 12.522 2.143 1.00 78.62 344 MET A CA 1
ATOM 2584 C C . MET A 1 344 ? -8.892 13.580 3.045 1.00 78.62 344 MET A C 1
ATOM 2586 O O . MET A 1 344 ? -9.909 13.332 3.688 1.00 78.62 344 MET A O 1
ATOM 2590 N N . LEU A 1 345 ? -8.301 14.774 3.031 1.00 75.38 345 LEU A N 1
ATOM 2591 C CA . LEU A 1 345 ? -8.889 16.007 3.546 1.00 75.38 345 LEU A CA 1
ATOM 2592 C C . LEU A 1 345 ? -8.905 17.051 2.416 1.00 75.38 345 LEU A C 1
ATOM 2594 O O . LEU A 1 345 ? -8.047 16.995 1.532 1.00 75.38 345 LEU A O 1
ATOM 2598 N N . PRO A 1 346 ? -9.824 18.030 2.419 1.00 68.19 346 PRO A N 1
ATOM 2599 C CA . PRO A 1 346 ? -9.757 19.142 1.473 1.00 68.19 346 PRO A CA 1
ATOM 2600 C C . PRO A 1 346 ? -8.365 19.801 1.485 1.00 68.19 346 PRO A C 1
ATOM 2602 O O . PRO A 1 346 ? -7.852 20.162 2.545 1.00 68.19 346 PRO A O 1
ATOM 2605 N N . GLY A 1 347 ? -7.727 19.897 0.315 1.00 71.81 347 GLY A N 1
ATOM 2606 C CA . GLY A 1 347 ? -6.372 20.446 0.155 1.00 71.81 347 GLY A CA 1
ATOM 2607 C C . GLY A 1 347 ? -5.214 19.528 0.579 1.00 71.81 347 GLY A C 1
ATOM 2608 O O . GLY A 1 347 ? -4.065 19.954 0.511 1.00 71.81 347 GLY A O 1
ATOM 2609 N N . LYS A 1 348 ? -5.477 18.285 1.014 1.00 77.81 348 LYS A N 1
ATOM 2610 C CA . LYS A 1 348 ? -4.447 17.278 1.335 1.00 77.81 348 LYS A CA 1
ATOM 2611 C C . LYS A 1 348 ? -4.869 15.890 0.875 1.00 77.81 348 LYS A C 1
ATOM 2613 O O . LYS A 1 348 ? -5.806 15.297 1.413 1.00 77.81 348 LYS A O 1
ATOM 2618 N N . VAL A 1 349 ? -4.129 15.331 -0.075 1.00 79.62 349 VAL A N 1
ATOM 2619 C CA . VAL A 1 349 ? -4.449 14.032 -0.669 1.00 79.62 349 VAL A CA 1
ATOM 2620 C C . VAL A 1 349 ? -3.287 13.086 -0.432 1.00 79.62 349 VAL A C 1
ATOM 2622 O O . VAL A 1 349 ? -2.177 13.333 -0.883 1.00 79.62 349 VAL A O 1
ATOM 2625 N N . LYS A 1 350 ? -3.541 11.986 0.280 1.00 81.69 350 LYS A N 1
ATOM 2626 C CA . LYS A 1 350 ? -2.556 10.908 0.445 1.00 81.69 350 LYS A CA 1
ATOM 2627 C C . LYS A 1 350 ? -2.918 9.668 -0.369 1.00 81.69 350 LYS A C 1
ATOM 2629 O O . LYS A 1 350 ? -2.015 8.997 -0.856 1.00 81.69 350 LYS A O 1
ATOM 2634 N N . GLY A 1 351 ? -4.208 9.421 -0.598 1.00 83.06 351 GLY A N 1
ATOM 2635 C CA . GLY A 1 351 ? -4.718 8.220 -1.266 1.00 83.06 351 GLY A CA 1
ATOM 2636 C C . GLY A 1 351 ? -5.195 7.177 -0.254 1.00 83.06 351 GLY A C 1
ATOM 2637 O O . GLY A 1 351 ? -4.912 7.286 0.937 1.00 83.06 351 GLY A O 1
ATOM 2638 N N . PHE A 1 352 ? -5.948 6.178 -0.709 1.00 84.31 352 PHE A N 1
ATOM 2639 C CA . PHE A 1 352 ? -6.550 5.157 0.169 1.00 84.31 352 PHE A CA 1
ATOM 2640 C C . PHE A 1 352 ? -5.566 4.038 0.551 1.00 84.31 352 PHE A C 1
ATOM 2642 O O . PHE A 1 352 ? -5.827 3.305 1.506 1.00 84.31 352 PHE A O 1
ATOM 2649 N N . GLY A 1 353 ? -4.447 3.871 -0.168 1.00 88.31 353 GLY A N 1
ATOM 2650 C CA . GLY A 1 353 ? -3.528 2.750 0.043 1.00 88.31 353 GLY A CA 1
ATOM 2651 C C . GLY A 1 353 ? -4.243 1.396 -0.040 1.00 88.31 353 GLY A C 1
ATOM 2652 O O . GLY A 1 353 ? -4.793 1.051 -1.077 1.00 88.31 353 GLY A O 1
ATOM 2653 N N . GLY A 1 354 ? -4.238 0.625 1.049 1.00 90.75 354 GLY A N 1
ATOM 2654 C CA . GLY A 1 354 ? -4.993 -0.634 1.151 1.00 90.75 354 GLY A CA 1
ATOM 2655 C C . GLY A 1 354 ? -6.301 -0.534 1.942 1.00 90.75 354 GLY A C 1
ATOM 2656 O O . GLY A 1 354 ? -6.979 -1.542 2.114 1.00 90.75 354 GLY A O 1
ATOM 2657 N N . ALA A 1 355 ? -6.657 0.646 2.464 1.00 91.00 355 ALA A N 1
ATOM 2658 C CA . ALA A 1 355 ? -7.724 0.779 3.458 1.00 91.00 355 ALA A CA 1
ATOM 2659 C C . ALA A 1 355 ? -9.098 0.335 2.935 1.00 91.00 355 ALA A C 1
ATOM 2661 O O . ALA A 1 355 ? -9.841 -0.311 3.666 1.00 91.00 355 ALA A O 1
ATOM 2662 N N . MET A 1 356 ? -9.420 0.641 1.673 1.00 91.38 356 MET A N 1
ATOM 2663 C CA . MET A 1 356 ? -10.704 0.266 1.068 1.00 91.38 356 MET A CA 1
ATOM 2664 C C . MET A 1 356 ? -10.868 -1.254 0.950 1.00 91.38 356 MET A C 1
ATOM 2666 O O . MET A 1 356 ? -11.928 -1.773 1.288 1.00 91.38 356 MET A O 1
ATOM 2670 N N . ASP A 1 357 ? -9.829 -1.984 0.530 1.00 93.56 357 ASP A N 1
ATOM 2671 C CA . ASP A 1 357 ? -9.868 -3.450 0.477 1.00 93.56 357 ASP A CA 1
ATOM 2672 C C . ASP A 1 357 ? -9.997 -4.058 1.878 1.00 93.56 357 ASP A C 1
ATOM 2674 O O . ASP A 1 357 ? -10.802 -4.971 2.072 1.00 93.56 357 ASP A O 1
ATOM 2678 N N . LEU A 1 358 ? -9.259 -3.522 2.856 1.00 94.06 358 LEU A N 1
ATOM 2679 C CA . LEU A 1 358 ? -9.230 -4.013 4.239 1.00 94.06 358 LEU A CA 1
ATOM 2680 C C . LEU A 1 358 ? -10.593 -3.974 4.941 1.00 94.06 358 LEU A C 1
ATOM 2682 O O . LEU A 1 358 ? -10.861 -4.806 5.802 1.00 94.06 358 LEU A O 1
ATOM 2686 N N . VAL A 1 359 ? -11.465 -3.042 4.553 1.00 92.88 359 VAL A N 1
ATOM 2687 C CA . VAL A 1 359 ? -12.824 -2.921 5.109 1.00 92.88 359 VAL A CA 1
ATOM 2688 C C . VAL A 1 359 ? -13.910 -3.453 4.169 1.00 92.88 359 VAL A C 1
ATOM 2690 O O . VAL A 1 359 ? -15.094 -3.386 4.484 1.00 92.88 359 VAL A O 1
ATOM 2693 N N . SER A 1 360 ? -13.537 -4.000 3.007 1.00 90.94 360 SER A N 1
ATOM 2694 C CA . SER A 1 360 ? -14.489 -4.372 1.949 1.00 90.94 360 SER A CA 1
ATOM 2695 C C . SER A 1 360 ? -15.308 -5.633 2.243 1.00 90.94 360 SER A C 1
ATOM 2697 O O . SER A 1 360 ? -16.329 -5.877 1.586 1.00 90.94 360 SER A O 1
ATOM 2699 N N . ASN A 1 361 ? -14.879 -6.467 3.196 1.00 92.12 361 ASN A N 1
ATOM 2700 C CA . ASN A 1 361 ? -15.542 -7.727 3.527 1.00 92.12 361 ASN A CA 1
ATOM 2701 C C . ASN A 1 361 ? -15.819 -7.888 5.034 1.00 92.12 361 ASN A C 1
ATOM 2703 O O . ASN A 1 361 ? -15.311 -8.817 5.663 1.00 92.12 361 ASN A O 1
ATOM 2707 N N . PRO A 1 362 ? -16.690 -7.040 5.613 1.00 87.62 362 PRO A N 1
ATOM 2708 C CA . PRO A 1 362 ? -16.976 -7.053 7.049 1.00 87.62 362 PRO A CA 1
ATOM 2709 C C . PRO A 1 362 ? -17.702 -8.323 7.531 1.00 87.62 362 PRO A C 1
ATOM 2711 O O . PRO A 1 362 ? -17.831 -8.538 8.729 1.00 87.62 362 PRO A O 1
ATOM 2714 N N . LYS A 1 363 ? -18.182 -9.182 6.615 1.00 89.12 363 LYS A N 1
ATOM 2715 C CA . LYS A 1 363 ? -18.767 -10.488 6.963 1.00 89.12 363 LYS A CA 1
ATOM 2716 C C . LYS A 1 363 ? -17.708 -11.533 7.326 1.00 89.12 363 LYS A C 1
ATOM 2718 O O . LYS A 1 363 ? -18.000 -12.419 8.118 1.00 89.12 363 LYS A O 1
ATOM 2723 N N . GLY A 1 364 ? -16.529 -11.462 6.704 1.00 93.12 364 GLY A N 1
ATOM 2724 C CA . GLY A 1 364 ? -15.416 -12.388 6.955 1.00 93.12 364 GLY A CA 1
ATOM 2725 C C . GLY A 1 364 ? -14.321 -11.800 7.844 1.00 93.12 364 GLY A C 1
ATOM 2726 O O . GLY A 1 364 ? -13.589 -12.546 8.477 1.00 93.12 364 GLY A O 1
ATOM 2727 N N . THR A 1 365 ? -14.234 -10.472 7.921 1.00 96.25 365 THR A N 1
ATOM 2728 C CA . THR A 1 365 ? -13.179 -9.761 8.646 1.00 96.25 365 THR A CA 1
ATOM 2729 C C . THR A 1 365 ? -13.790 -8.801 9.654 1.00 96.25 365 THR A C 1
ATOM 2731 O O . THR A 1 365 ? -14.530 -7.892 9.277 1.00 96.25 365 THR A O 1
ATOM 2734 N N . LYS A 1 366 ? -13.439 -8.947 10.936 1.00 96.38 366 LYS A N 1
ATOM 2735 C CA . LYS A 1 366 ? -13.785 -7.955 11.958 1.00 96.38 366 LYS A CA 1
ATOM 2736 C C . LYS A 1 366 ? -12.963 -6.689 11.723 1.00 96.38 366 LYS A C 1
ATOM 2738 O O . LYS A 1 366 ? -11.740 -6.757 11.649 1.00 96.38 366 LYS A O 1
ATOM 2743 N N . VAL A 1 367 ? -13.617 -5.533 11.645 1.00 95.56 367 VAL A N 1
ATOM 2744 C CA . VAL A 1 367 ? -12.950 -4.234 11.486 1.00 95.56 367 VAL A CA 1
ATOM 2745 C C . VAL A 1 367 ? -13.038 -3.455 12.794 1.00 95.56 367 VAL A C 1
ATOM 2747 O O . VAL A 1 367 ? -14.127 -3.232 13.311 1.00 95.56 367 VAL A O 1
ATOM 2750 N N . VAL A 1 368 ? -11.891 -3.031 13.322 1.00 94.62 368 VAL A N 1
ATOM 2751 C CA . VAL A 1 368 ? -11.782 -2.225 14.542 1.00 94.62 368 VAL A CA 1
ATOM 2752 C C . VAL A 1 368 ? -11.076 -0.915 14.218 1.00 94.62 368 VAL A C 1
ATOM 2754 O O . VAL A 1 368 ? -9.977 -0.892 13.662 1.00 94.62 368 VAL A O 1
ATOM 2757 N N . VAL A 1 369 ? -11.701 0.197 14.593 1.00 93.38 369 VAL A N 1
ATOM 2758 C CA . VAL A 1 369 ? -11.122 1.530 14.428 1.00 93.38 369 VAL A CA 1
ATOM 2759 C C . VAL A 1 369 ? -10.477 1.983 15.734 1.00 93.38 369 VAL A C 1
ATOM 2761 O O . VAL A 1 369 ? -11.081 1.911 16.798 1.00 93.38 369 VAL A O 1
ATOM 2764 N N . THR A 1 370 ? -9.250 2.495 15.648 1.00 91.75 370 THR A N 1
ATOM 2765 C CA . THR A 1 370 ? -8.543 3.125 16.771 1.00 91.75 370 THR A CA 1
ATOM 2766 C C . THR A 1 370 ? -8.312 4.602 16.472 1.00 91.75 370 THR A C 1
ATOM 2768 O O . THR A 1 370 ? -7.627 4.967 15.516 1.00 91.75 370 THR A O 1
ATOM 2771 N N . MET A 1 371 ? -8.894 5.485 17.282 1.00 89.69 371 MET A N 1
ATOM 2772 C CA . MET A 1 371 ? -8.755 6.932 17.118 1.00 89.69 371 MET A CA 1
ATOM 2773 C C . MET A 1 371 ? -8.971 7.675 18.435 1.00 89.69 371 MET A C 1
ATOM 2775 O O . MET A 1 371 ? -9.567 7.155 19.373 1.00 89.69 371 MET A O 1
ATOM 2779 N N . GLU A 1 372 ? -8.486 8.912 18.497 1.00 88.50 372 GLU A N 1
ATOM 2780 C CA . GLU A 1 372 ? -8.901 9.854 19.537 1.00 88.50 372 GLU A CA 1
ATOM 2781 C C . GLU A 1 372 ? -10.372 10.251 19.318 1.00 88.50 372 GLU A C 1
ATOM 2783 O O . GLU A 1 372 ? -10.758 10.543 18.183 1.00 88.50 372 GLU A O 1
ATOM 2788 N N . HIS A 1 373 ? -11.159 10.281 20.405 1.00 86.44 373 HIS A N 1
ATOM 2789 C CA . HIS A 1 373 ? -12.617 10.517 20.396 1.00 86.44 373 HIS A CA 1
ATOM 2790 C C . HIS A 1 373 ? -13.013 11.888 19.857 1.00 86.44 373 HIS A C 1
ATOM 2792 O O . HIS A 1 373 ? -14.125 12.051 19.372 1.00 86.44 373 HIS A O 1
ATOM 2798 N N . THR A 1 374 ? -12.128 12.878 19.950 1.00 84.38 374 THR A N 1
ATOM 2799 C CA . THR A 1 374 ? -12.338 14.225 19.416 1.00 84.38 374 THR A CA 1
ATOM 2800 C C . THR A 1 374 ? -11.116 14.681 18.635 1.00 84.38 374 THR A C 1
ATOM 2802 O O . THR A 1 374 ? -10.016 14.154 18.813 1.00 84.38 374 THR A O 1
ATOM 2805 N N . ASP A 1 375 ? -11.283 15.672 17.766 1.00 80.38 375 ASP A N 1
ATOM 2806 C CA . ASP A 1 375 ? -10.144 16.368 17.176 1.00 80.38 375 ASP A CA 1
ATOM 2807 C C . ASP A 1 375 ? -9.470 17.307 18.200 1.00 80.38 375 ASP A C 1
ATOM 2809 O O . ASP A 1 375 ? -9.893 17.432 19.355 1.00 80.38 375 ASP A O 1
ATOM 2813 N N . LYS A 1 376 ? -8.407 17.997 17.770 1.00 76.50 376 LYS A N 1
ATOM 2814 C CA . LYS A 1 376 ? -7.668 18.954 18.614 1.00 76.50 376 LYS A CA 1
ATOM 2815 C C . LYS A 1 376 ? -8.494 20.175 19.041 1.00 76.50 376 LYS A C 1
ATOM 2817 O O . LYS A 1 376 ? -8.085 20.869 19.964 1.00 76.50 376 LYS A O 1
ATOM 2822 N N . LYS A 1 377 ? -9.602 20.461 18.356 1.00 74.62 377 LYS A N 1
ATOM 2823 C CA . LYS A 1 377 ? -10.533 21.556 18.655 1.00 74.62 377 LYS A CA 1
ATOM 2824 C C . LYS A 1 377 ? -11.704 21.091 19.532 1.00 74.62 377 LYS A C 1
ATOM 2826 O O . LYS A 1 377 ? -12.537 21.912 19.893 1.00 74.62 377 LYS A O 1
ATOM 2831 N N . GLY A 1 378 ? -11.755 19.804 19.887 1.00 73.81 378 GLY A N 1
ATOM 2832 C CA . GLY A 1 378 ? -12.831 19.209 20.676 1.00 73.81 378 GLY A CA 1
ATOM 2833 C C . GLY A 1 378 ? -14.028 18.738 19.849 1.00 73.81 378 GLY A C 1
ATOM 2834 O O . GLY A 1 378 ? -14.996 18.264 20.436 1.00 73.81 378 GLY A O 1
ATOM 2835 N N . ASN A 1 379 ? -13.967 18.814 18.515 1.00 69.44 379 ASN A N 1
ATOM 2836 C CA . ASN A 1 379 ? -15.051 18.328 17.662 1.00 69.44 379 ASN A CA 1
ATOM 2837 C C . ASN A 1 379 ? -15.148 16.795 17.739 1.00 69.44 379 ASN A C 1
ATOM 2839 O O . ASN A 1 379 ? -14.110 16.128 17.803 1.00 69.44 379 ASN A O 1
ATOM 2843 N N . PRO A 1 380 ? -16.361 16.223 17.703 1.00 65.69 380 PRO A N 1
ATOM 2844 C CA . PRO A 1 380 ? -16.593 14.789 17.861 1.00 65.69 380 PRO A CA 1
ATOM 2845 C C . PRO A 1 380 ? -15.971 13.946 16.728 1.00 65.69 380 PRO A C 1
ATOM 2847 O O . PRO A 1 380 ? -16.053 14.297 15.554 1.00 65.69 380 PRO A O 1
ATOM 2850 N N . LYS A 1 381 ? -15.363 12.807 17.090 1.00 60.75 381 LYS A N 1
ATOM 2851 C CA . LYS A 1 381 ? -14.797 11.775 16.192 1.00 60.75 381 LYS A CA 1
ATOM 2852 C C . LYS A 1 381 ? -15.227 10.337 16.540 1.00 60.75 381 LYS A C 1
ATOM 2854 O O . LYS A 1 381 ? -15.272 9.537 15.617 1.00 60.75 381 LYS A O 1
ATOM 2859 N N . ILE A 1 382 ? -15.644 10.074 17.793 1.00 59.41 382 ILE A N 1
ATOM 2860 C CA . ILE A 1 382 ? -16.337 8.875 18.353 1.00 59.41 382 ILE A CA 1
ATOM 2861 C C . ILE A 1 382 ? -15.424 7.813 19.047 1.00 59.41 382 ILE A C 1
ATOM 2863 O O . ILE A 1 382 ? -14.234 7.716 18.766 1.00 59.41 382 ILE A O 1
ATOM 2867 N N . GLY A 1 383 ? -15.971 7.091 20.044 1.00 61.12 383 GLY A N 1
ATOM 2868 C CA . GLY A 1 383 ? -15.290 6.316 21.115 1.00 61.12 383 GLY A CA 1
ATOM 2869 C C . GLY A 1 383 ? -15.390 4.791 21.013 1.00 61.12 383 GLY A C 1
ATOM 2870 O O . GLY A 1 383 ? -15.338 4.260 19.911 1.00 61.12 383 GLY A O 1
ATOM 2871 N N . VAL A 1 384 ? -15.527 4.063 22.137 1.00 68.75 384 VAL A N 1
ATOM 2872 C CA . VAL A 1 384 ? -15.687 2.590 22.107 1.00 68.75 384 VAL A CA 1
ATOM 2873 C C . VAL A 1 384 ? -17.155 2.217 21.941 1.00 68.75 384 VAL A C 1
ATOM 2875 O O . VAL A 1 384 ? -17.932 2.241 22.893 1.00 68.75 384 VAL A O 1
ATOM 2878 N N . PHE A 1 385 ? -17.510 1.865 20.713 1.00 85.69 385 PHE A N 1
ATOM 2879 C CA . PHE A 1 385 ? -18.860 1.496 20.323 1.00 85.69 385 PHE A CA 1
ATOM 2880 C C . PHE A 1 385 ? -18.840 0.189 19.543 1.00 85.69 385 PHE A C 1
ATOM 2882 O O . PHE A 1 385 ? -17.981 0.001 18.680 1.00 85.69 385 PHE A O 1
ATOM 2889 N N . ASP A 1 386 ? -19.827 -0.662 19.805 1.00 85.06 386 ASP A N 1
ATOM 2890 C CA . ASP A 1 386 ? -20.241 -1.649 18.817 1.00 85.06 386 ASP A CA 1
ATOM 2891 C C . ASP A 1 386 ? -21.092 -0.941 17.765 1.00 85.06 386 ASP A C 1
ATOM 2893 O O . ASP A 1 386 ? -21.921 -0.081 18.085 1.00 85.06 386 ASP A O 1
ATOM 2897 N N . VAL A 1 387 ? -20.857 -1.284 16.501 1.00 87.38 387 VAL A N 1
ATOM 2898 C CA . VAL A 1 387 ? -21.557 -0.696 15.362 1.00 87.38 387 VAL A CA 1
ATOM 2899 C C . VAL A 1 387 ? -22.352 -1.785 14.674 1.00 87.38 387 VAL A C 1
ATOM 2901 O O . VAL A 1 387 ? -21.783 -2.722 14.113 1.00 87.38 387 VAL A O 1
ATOM 2904 N N . ASP A 1 388 ? -23.669 -1.640 14.697 1.00 88.62 388 ASP A N 1
ATOM 2905 C CA . ASP A 1 388 ? -24.571 -2.446 13.893 1.00 88.62 388 ASP A CA 1
ATOM 2906 C C . ASP A 1 388 ? -25.034 -1.623 12.687 1.00 88.62 388 ASP A C 1
ATOM 2908 O O . ASP A 1 388 ? -25.535 -0.507 12.832 1.00 88.62 388 ASP A O 1
ATOM 2912 N N . PHE A 1 389 ? -24.877 -2.170 11.481 1.00 84.56 389 PHE A N 1
ATOM 2913 C CA . PHE A 1 389 ? -25.156 -1.437 10.242 1.00 84.56 389 PHE A CA 1
ATOM 2914 C C . PHE A 1 389 ? -26.626 -1.013 10.083 1.00 84.56 389 PHE A C 1
ATOM 2916 O O . PHE A 1 389 ? -26.912 -0.149 9.256 1.00 84.56 389 PHE A O 1
ATOM 2923 N N . ALA A 1 390 ? -27.557 -1.610 10.837 1.00 83.69 390 ALA A N 1
ATOM 2924 C CA . ALA A 1 390 ? -28.980 -1.285 10.777 1.00 83.69 390 ALA A CA 1
ATOM 2925 C C . ALA A 1 390 ? -29.447 -0.417 11.953 1.00 83.69 390 ALA A C 1
ATOM 2927 O O . ALA A 1 390 ? -30.349 0.404 11.797 1.00 83.69 390 ALA A O 1
ATOM 2928 N N . THR A 1 391 ? -28.868 -0.615 13.135 1.00 85.75 391 THR A N 1
ATOM 2929 C CA . THR A 1 391 ? -29.358 -0.038 14.394 1.00 85.75 391 THR A CA 1
ATOM 2930 C C . THR A 1 391 ? -28.408 0.974 15.029 1.00 85.75 391 THR A C 1
ATOM 2932 O O . THR A 1 391 ? -28.785 1.610 16.018 1.00 85.75 391 THR A O 1
ATOM 2935 N N . GLY A 1 392 ? -27.235 1.182 14.430 1.00 90.00 392 GLY A N 1
ATOM 2936 C CA . GLY A 1 392 ? -26.293 2.239 14.767 1.00 90.00 392 GLY A CA 1
ATOM 2937 C C . GLY A 1 392 ? -25.336 1.878 15.904 1.00 90.00 392 GLY A C 1
ATOM 2938 O O . GLY A 1 392 ? -24.956 0.722 16.097 1.00 90.00 392 GLY A O 1
ATOM 2939 N N . LEU A 1 393 ? -24.925 2.899 16.656 1.00 91.69 393 LEU A N 1
ATOM 2940 C CA . LEU A 1 393 ? -23.906 2.794 17.699 1.00 91.69 393 LEU A CA 1
ATOM 2941 C C . LEU A 1 393 ? -24.481 2.299 19.033 1.00 91.69 393 LEU A C 1
ATOM 2943 O O . LEU A 1 393 ? -25.511 2.795 19.500 1.00 91.69 393 LEU A O 1
ATOM 2947 N N . THR A 1 394 ? -23.746 1.413 19.706 1.00 93.69 394 THR A N 1
ATOM 2948 C CA . THR A 1 394 ? -23.997 1.016 21.099 1.00 93.69 394 THR A CA 1
ATOM 2949 C C . THR A 1 394 ? -22.739 1.201 21.944 1.00 93.69 394 THR A C 1
ATOM 2951 O O . THR A 1 394 ? -21.698 0.617 21.655 1.00 93.69 394 THR A O 1
ATOM 2954 N N . LEU A 1 395 ? -22.820 2.029 22.988 1.00 92.00 395 LEU A N 1
ATOM 2955 C CA . LEU A 1 395 ? -21.751 2.226 23.966 1.00 92.00 395 LEU A CA 1
ATOM 2956 C C . LEU A 1 395 ? -21.671 0.989 24.867 1.00 92.00 395 LEU A C 1
ATOM 2958 O O . LEU A 1 395 ? -22.590 0.741 25.649 1.00 92.00 395 LEU A O 1
ATOM 2962 N N . VAL A 1 396 ? -20.575 0.236 24.758 1.00 90.44 396 VAL A N 1
ATOM 2963 C CA . VAL A 1 396 ? -20.376 -1.045 25.468 1.00 90.44 396 VAL A CA 1
ATOM 2964 C C . VAL A 1 396 ? -19.324 -0.973 26.573 1.00 90.44 396 VAL A C 1
ATOM 2966 O O . VAL A 1 396 ? -19.382 -1.730 27.544 1.00 90.44 396 VAL A O 1
ATOM 2969 N N . GLU A 1 397 ? -18.390 -0.025 26.472 1.00 85.56 397 GLU A N 1
ATOM 2970 C CA . GLU A 1 397 ? -17.366 0.225 27.484 1.00 85.56 397 GLU A CA 1
ATOM 2971 C C . GLU A 1 397 ? -17.148 1.724 27.704 1.00 85.56 397 GLU A C 1
ATOM 2973 O O . GLU A 1 397 ? -17.178 2.513 26.760 1.00 85.56 397 GLU A O 1
ATOM 2978 N N . ILE A 1 398 ? -16.859 2.121 28.946 1.00 84.81 398 ILE A N 1
ATOM 2979 C CA . ILE A 1 398 ? -16.587 3.518 29.307 1.00 84.81 398 ILE A CA 1
ATOM 2980 C C . ILE A 1 398 ? -15.298 3.659 30.116 1.00 84.81 398 ILE A C 1
ATOM 2982 O O . ILE A 1 398 ? -15.008 2.866 31.009 1.00 84.81 398 ILE A O 1
ATOM 2986 N N . ALA A 1 399 ? -14.483 4.661 29.789 1.00 82.44 399 ALA A N 1
ATOM 2987 C CA . ALA A 1 399 ? -13.223 4.886 30.489 1.00 82.44 399 ALA A CA 1
ATOM 2988 C C . ALA A 1 399 ? -13.443 5.393 31.926 1.00 82.44 399 ALA A C 1
ATOM 2990 O O . ALA A 1 399 ? -14.385 6.131 32.199 1.00 82.44 399 ALA A O 1
ATOM 2991 N N . ASP A 1 400 ? -12.531 5.038 32.835 1.00 76.50 400 ASP A N 1
ATOM 2992 C CA . ASP A 1 400 ? -12.558 5.519 34.221 1.00 76.50 400 ASP A CA 1
ATOM 2993 C C . ASP A 1 400 ? -12.539 7.057 34.284 1.00 76.50 400 ASP A C 1
ATOM 2995 O O . ASP A 1 400 ? -11.738 7.707 33.603 1.00 76.50 400 ASP A O 1
ATOM 2999 N N . GLY A 1 401 ? -13.429 7.622 35.100 1.00 78.25 401 GLY A N 1
ATOM 3000 C CA . GLY A 1 401 ? -13.615 9.068 35.247 1.00 78.25 401 GLY A CA 1
ATOM 3001 C C . GLY A 1 401 ? -14.410 9.758 34.132 1.00 78.25 401 GLY A C 1
ATOM 3002 O O . GLY A 1 401 ? -14.557 10.972 34.200 1.00 78.25 401 GLY A O 1
ATOM 3003 N N . VAL A 1 402 ? -14.926 9.024 33.139 1.00 84.06 402 VAL A N 1
ATOM 3004 C CA . VAL A 1 402 ? -15.765 9.568 32.055 1.00 84.06 402 VAL A CA 1
ATOM 3005 C C . VAL A 1 402 ? -17.227 9.190 32.291 1.00 84.06 402 VAL A C 1
ATOM 3007 O O . VAL A 1 402 ? -17.517 8.050 32.653 1.00 84.06 402 VAL A O 1
ATOM 3010 N N . THR A 1 403 ? -18.155 10.128 32.082 1.00 88.81 403 THR A N 1
ATOM 3011 C CA . THR A 1 403 ? -19.604 9.883 32.211 1.00 88.81 403 THR A CA 1
ATOM 3012 C C . THR A 1 403 ? -20.276 9.673 30.856 1.00 88.81 403 THR A C 1
ATOM 3014 O O . THR A 1 403 ? -19.761 10.076 29.811 1.00 88.81 403 THR A O 1
ATOM 3017 N N . VAL A 1 404 ? -21.461 9.057 30.856 1.00 89.94 404 VAL A N 1
ATOM 3018 C CA . VAL A 1 404 ? -22.263 8.884 29.634 1.00 89.94 404 VAL A CA 1
ATOM 3019 C C . VAL A 1 404 ? -22.647 10.245 29.045 1.00 89.94 404 VAL A C 1
ATOM 3021 O O . VAL A 1 404 ? -22.632 10.41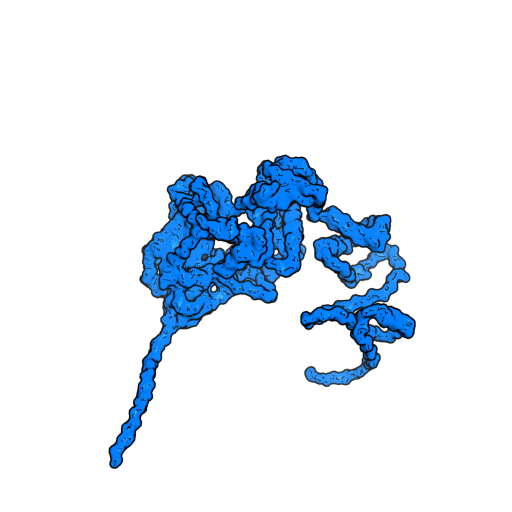6 27.829 1.00 89.94 404 VAL A O 1
ATOM 3024 N N . GLU A 1 405 ? -22.941 11.232 29.888 1.00 91.19 405 GLU A N 1
ATOM 3025 C CA . GLU A 1 405 ? -23.278 12.603 29.498 1.00 91.19 405 GLU A CA 1
ATOM 3026 C C . GLU A 1 405 ? -22.107 13.295 28.792 1.00 91.19 405 GLU A C 1
ATOM 3028 O O . GLU A 1 405 ? -22.312 14.002 27.806 1.00 91.19 405 GLU A O 1
ATOM 3033 N N . GLU A 1 406 ? -20.874 13.057 29.246 1.00 88.88 406 GLU A N 1
ATOM 3034 C CA . GLU A 1 406 ? -19.676 13.552 28.569 1.00 88.88 406 GLU A CA 1
ATOM 3035 C C . GLU A 1 406 ? -19.506 12.907 27.189 1.00 88.88 406 GLU A C 1
ATOM 3037 O O . GLU A 1 406 ? -19.197 13.591 26.215 1.00 88.88 406 GLU A O 1
ATOM 3042 N N . ILE A 1 407 ? -19.743 11.597 27.072 1.00 89.00 407 ILE A N 1
ATOM 3043 C CA . ILE A 1 407 ? -19.699 10.925 25.769 1.00 89.00 407 ILE A CA 1
ATOM 3044 C C . ILE A 1 407 ? -20.792 11.471 24.846 1.00 89.00 407 ILE A C 1
ATOM 3046 O O . ILE A 1 407 ? -20.510 11.724 23.675 1.00 89.00 407 ILE A O 1
ATOM 3050 N N . LYS A 1 408 ? -22.005 11.713 25.359 1.00 90.69 408 LYS A N 1
ATOM 3051 C CA . LYS A 1 408 ? -23.101 12.338 24.601 1.00 90.69 408 LYS A CA 1
ATOM 3052 C C . LYS A 1 408 ? -22.733 13.736 24.112 1.00 90.69 408 LYS A C 1
ATOM 3054 O O . LYS A 1 408 ? -22.979 14.043 22.955 1.00 90.69 408 LYS A O 1
ATOM 3059 N N . SER A 1 409 ? -22.096 14.567 24.939 1.00 89.25 409 SER A N 1
ATOM 3060 C CA . SER A 1 409 ? -21.695 15.920 24.518 1.00 89.25 409 SER A CA 1
ATOM 3061 C C . SER A 1 409 ? -20.553 15.932 23.495 1.00 89.25 409 SER A C 1
ATOM 3063 O O . SER A 1 409 ? -20.380 16.916 22.779 1.00 89.25 409 SER A O 1
ATOM 3065 N N . LYS A 1 410 ? -19.795 14.833 23.394 1.00 88.19 410 LYS A N 1
ATOM 3066 C CA . LYS A 1 410 ? -18.656 14.656 22.476 1.00 88.19 410 LYS A CA 1
ATOM 3067 C C . LYS A 1 410 ? -18.927 13.668 21.341 1.00 88.19 410 LYS A C 1
ATOM 3069 O O . LYS A 1 410 ? -17.982 13.217 20.693 1.00 88.19 410 LYS A O 1
ATOM 3074 N N . THR A 1 411 ? -20.182 13.299 21.106 1.00 87.38 411 THR A N 1
ATOM 3075 C CA . THR A 1 411 ? -20.582 12.382 20.032 1.00 87.38 411 THR A CA 1
ATOM 3076 C C . THR A 1 411 ? -21.820 12.950 19.359 1.00 87.38 411 THR A C 1
ATOM 3078 O O . THR A 1 411 ? -22.874 13.033 19.974 1.00 87.38 411 THR A O 1
ATOM 3081 N N . GLU A 1 412 ? -21.688 13.354 18.097 1.00 88.25 412 GLU A N 1
ATOM 3082 C CA . GLU A 1 412 ? -22.803 13.931 17.336 1.00 88.25 412 GLU A CA 1
ATOM 3083 C C . GLU A 1 412 ? -23.858 12.877 16.969 1.00 88.25 412 GLU A C 1
ATOM 3085 O O . GLU A 1 412 ? -25.058 13.138 17.016 1.00 88.25 412 GLU A O 1
ATOM 3090 N N . ALA A 1 413 ? -23.411 11.667 16.629 1.00 87.38 413 ALA A N 1
ATOM 3091 C CA . ALA A 1 413 ? -24.297 10.563 16.298 1.00 87.38 413 ALA A CA 1
ATOM 3092 C C . ALA A 1 413 ? -25.086 10.080 17.531 1.00 87.38 413 ALA A C 1
ATOM 3094 O O . ALA A 1 413 ? -24.491 9.896 18.598 1.00 87.38 413 ALA A O 1
ATOM 3095 N N . PRO A 1 414 ? -26.393 9.787 17.394 1.00 88.62 414 PRO A N 1
ATOM 3096 C CA . PRO A 1 414 ? -27.147 9.138 18.455 1.00 88.62 414 PRO A CA 1
ATOM 3097 C C . PRO A 1 414 ? -26.613 7.722 18.699 1.00 88.62 414 PRO A C 1
ATOM 3099 O O . PRO A 1 414 ? -26.215 7.019 17.767 1.00 88.62 414 PRO A O 1
ATOM 3102 N N . PHE A 1 415 ? -26.633 7.290 19.958 1.00 92.44 415 PHE A N 1
ATOM 3103 C CA . PHE A 1 415 ? -26.189 5.957 20.351 1.00 92.44 415 PHE A CA 1
ATOM 3104 C C . PHE A 1 415 ? -27.017 5.400 21.507 1.00 92.44 415 PHE A C 1
ATOM 3106 O O . PHE A 1 415 ? -27.553 6.144 22.335 1.00 92.44 415 PHE A O 1
ATOM 3113 N N . LYS A 1 416 ? -27.087 4.072 21.574 1.00 94.75 416 LYS A N 1
ATOM 3114 C CA . LYS A 1 416 ? -27.646 3.332 22.709 1.00 94.75 416 LYS A CA 1
ATOM 3115 C C . LYS A 1 416 ? -26.565 3.097 23.756 1.00 94.75 416 LYS A C 1
ATOM 3117 O O . LYS A 1 416 ? -25.383 3.040 23.431 1.00 94.75 416 LYS A O 1
ATOM 3122 N N . VAL A 1 417 ? -26.965 2.934 25.009 1.00 94.19 417 VAL A N 1
ATOM 3123 C CA . VAL A 1 417 ? -26.068 2.484 26.081 1.00 94.19 417 VAL A CA 1
ATOM 3124 C C . VAL A 1 417 ? -26.410 1.032 26.372 1.00 94.19 417 VAL A C 1
ATOM 3126 O O . VAL A 1 417 ? -27.589 0.722 26.516 1.00 94.19 417 VAL A O 1
ATOM 3129 N N . ALA A 1 418 ? -25.409 0.154 26.403 1.00 92.06 418 ALA A N 1
ATOM 3130 C CA . ALA A 1 418 ? -25.624 -1.246 26.747 1.00 92.06 418 ALA A CA 1
ATOM 3131 C C . ALA A 1 418 ? -26.135 -1.376 28.190 1.00 92.06 418 ALA A C 1
ATOM 3133 O O . ALA A 1 418 ? -25.626 -0.703 29.090 1.00 92.06 418 ALA A O 1
ATOM 3134 N N . ASP A 1 419 ? -27.098 -2.272 28.418 1.00 91.44 419 ASP A N 1
ATOM 3135 C CA . ASP A 1 419 ? -27.646 -2.534 29.757 1.00 91.44 419 ASP A CA 1
ATOM 3136 C C . ASP A 1 419 ? -26.559 -3.016 30.734 1.00 91.44 419 ASP A C 1
ATOM 3138 O O . ASP A 1 419 ? -26.606 -2.731 31.930 1.00 91.44 419 ASP A O 1
ATOM 3142 N N . ASP A 1 420 ? -25.544 -3.711 30.214 1.00 89.62 420 ASP A N 1
ATOM 3143 C CA . ASP A 1 420 ? -24.393 -4.218 30.953 1.00 89.62 420 ASP A CA 1
ATOM 3144 C C . ASP A 1 420 ? -23.121 -3.378 30.742 1.00 89.62 420 ASP A C 1
ATOM 3146 O O . ASP A 1 420 ? -22.024 -3.936 30.791 1.00 89.62 420 ASP A O 1
ATOM 3150 N N . LEU A 1 421 ? -23.247 -2.057 30.520 1.00 88.50 421 LEU A N 1
ATOM 3151 C CA . LEU A 1 421 ? -22.125 -1.134 30.278 1.00 88.50 421 LEU A CA 1
ATOM 3152 C C . LEU A 1 421 ? -20.945 -1.395 31.228 1.00 88.50 421 LEU A C 1
ATOM 3154 O O . LEU A 1 421 ? -21.054 -1.264 32.451 1.00 88.50 421 LEU A O 1
ATOM 3158 N N . LYS A 1 422 ? -19.785 -1.725 30.652 1.00 85.06 422 LYS A N 1
ATOM 3159 C CA . LYS A 1 422 ? -18.602 -2.142 31.414 1.00 85.06 422 LYS A CA 1
ATOM 3160 C C . LYS A 1 422 ? -17.609 -0.993 31.572 1.00 85.06 422 LYS A C 1
ATOM 3162 O O . LYS A 1 422 ? -17.480 -0.153 30.681 1.00 85.06 422 LYS A O 1
ATOM 3167 N N . PRO A 1 423 ? -16.835 -0.950 32.668 1.00 78.19 423 PRO A N 1
ATOM 3168 C CA . PRO A 1 423 ? -15.643 -0.120 32.688 1.00 78.19 423 PRO A CA 1
ATOM 3169 C C . PRO A 1 423 ? -14.649 -0.645 31.643 1.00 78.19 423 PRO A C 1
ATOM 3171 O O . PRO A 1 423 ? -14.359 -1.842 31.591 1.00 78.19 423 PRO A O 1
ATOM 3174 N N . MET A 1 424 ? -14.110 0.257 30.830 1.00 77.50 424 MET A N 1
ATOM 3175 C CA . MET A 1 424 ? -13.036 -0.039 29.892 1.00 77.50 424 MET A CA 1
ATOM 3176 C C . MET A 1 424 ? -11.810 -0.506 30.671 1.00 77.50 424 MET A C 1
ATOM 3178 O O . MET A 1 424 ? -11.438 0.093 31.685 1.00 77.50 424 MET A O 1
ATOM 3182 N N . PHE A 1 425 ? -11.178 -1.571 30.188 1.00 62.03 425 PHE A N 1
ATOM 3183 C CA . PHE A 1 425 ? -10.047 -2.199 30.861 1.00 62.03 425 PHE A CA 1
ATOM 3184 C C . PHE A 1 425 ? -8.927 -1.178 31.152 1.00 62.03 425 PHE A C 1
ATOM 3186 O O . PHE A 1 425 ? -8.316 -0.618 30.242 1.00 62.03 425 PHE A O 1
ATOM 3193 N N . GLY A 1 426 ? -8.669 -0.924 32.436 1.00 53.41 426 GLY A N 1
ATOM 3194 C CA . GLY A 1 426 ? -7.673 0.025 32.933 1.00 53.41 426 GLY A CA 1
ATOM 3195 C C . GLY A 1 426 ? -7.018 -0.415 34.249 1.00 53.41 426 GLY A C 1
ATOM 3196 O O . GLY A 1 426 ? -7.323 -1.470 34.807 1.00 53.41 426 GLY A O 1
ATOM 3197 N N . LEU A 1 427 ? -6.107 0.406 34.779 1.00 49.50 427 LEU A N 1
ATOM 3198 C CA . LEU A 1 427 ? -5.299 0.056 35.956 1.00 49.50 427 LEU A CA 1
ATOM 3199 C C . LEU A 1 427 ? -6.158 -0.288 37.188 1.00 49.50 427 LEU A C 1
ATOM 3201 O O . LEU A 1 427 ? -5.859 -1.239 37.903 1.00 49.50 427 LEU A O 1
ATOM 3205 N N . ARG A 1 428 ? -7.274 0.423 37.410 1.00 50.22 428 ARG A N 1
ATOM 3206 C CA . ARG A 1 428 ? -8.194 0.140 38.527 1.00 50.22 428 ARG A CA 1
ATOM 3207 C C . ARG A 1 428 ? -8.903 -1.207 38.398 1.00 50.22 428 ARG A C 1
ATOM 3209 O O . ARG A 1 428 ? -9.047 -1.898 39.401 1.00 50.22 428 ARG A O 1
ATOM 3216 N N . SER A 1 429 ? -9.307 -1.610 37.191 1.00 50.28 429 SER A N 1
ATOM 3217 C CA . SER A 1 429 ? -9.887 -2.941 36.958 1.00 50.28 429 SER A CA 1
ATOM 3218 C C . SER A 1 429 ? -8.846 -4.049 37.113 1.00 50.28 429 SER A C 1
ATOM 3220 O O . SER A 1 429 ? -9.176 -5.102 37.646 1.00 50.28 429 SER A O 1
ATOM 3222 N N . LEU A 1 430 ? -7.586 -3.790 36.743 1.00 53.69 430 LEU A N 1
ATOM 3223 C CA . LEU A 1 430 ? -6.471 -4.720 36.939 1.00 53.69 430 LEU A CA 1
ATOM 3224 C C . LEU A 1 430 ? -6.185 -4.934 38.432 1.00 53.69 430 LEU A C 1
ATOM 3226 O O . LEU A 1 430 ? -6.119 -6.067 38.898 1.00 53.69 430 LEU A O 1
ATOM 3230 N N . VAL A 1 431 ? -6.129 -3.842 39.202 1.00 53.62 431 VAL A N 1
ATOM 3231 C CA . VAL A 1 431 ? -6.004 -3.872 40.666 1.00 53.62 431 VAL A CA 1
ATOM 3232 C C . VAL A 1 431 ? -7.207 -4.564 41.302 1.00 53.62 431 VAL A C 1
ATOM 3234 O O . VAL A 1 431 ? -7.028 -5.388 42.187 1.00 53.62 431 VAL A O 1
ATOM 3237 N N . ALA A 1 432 ? -8.433 -4.299 40.846 1.00 53.91 432 ALA A N 1
ATOM 3238 C CA . ALA A 1 432 ? -9.631 -4.959 41.366 1.00 53.91 432 ALA A CA 1
ATOM 3239 C C . ALA A 1 432 ? -9.662 -6.468 41.058 1.00 53.91 432 ALA A C 1
ATOM 3241 O O . ALA A 1 432 ? -10.114 -7.257 41.889 1.00 53.91 432 ALA A O 1
ATOM 3242 N N . MET A 1 433 ? -9.174 -6.877 39.885 1.00 52.31 433 MET A N 1
ATOM 3243 C CA . MET A 1 433 ? -9.091 -8.274 39.461 1.00 52.31 433 MET A CA 1
ATOM 3244 C C . MET A 1 433 ? -7.984 -9.015 40.216 1.00 52.31 433 MET A C 1
ATOM 3246 O O . MET A 1 433 ? -8.252 -10.064 40.797 1.00 52.31 433 MET A O 1
ATOM 3250 N N . ALA A 1 434 ? -6.796 -8.419 40.333 1.00 52.03 434 ALA A N 1
ATOM 3251 C CA . ALA A 1 434 ? -5.721 -8.910 41.190 1.00 52.03 434 ALA A CA 1
ATOM 3252 C C . ALA A 1 434 ? -6.176 -9.015 42.656 1.00 52.03 434 ALA A C 1
ATOM 3254 O O . ALA A 1 434 ? -6.008 -10.051 43.292 1.00 52.03 434 ALA A O 1
ATOM 3255 N N . MET A 1 435 ? -6.873 -8.001 43.175 1.00 54.53 435 MET A N 1
ATOM 3256 C CA . MET A 1 435 ? -7.452 -8.026 44.519 1.00 54.53 435 MET A CA 1
ATOM 3257 C C . MET A 1 435 ? -8.529 -9.096 44.687 1.00 54.53 435 MET A C 1
ATOM 3259 O O . MET A 1 435 ? -8.632 -9.664 45.773 1.00 54.53 435 MET A O 1
ATOM 3263 N N . LYS A 1 436 ? -9.321 -9.405 43.652 1.00 53.62 436 LYS A N 1
ATOM 3264 C CA . LYS A 1 436 ? -10.259 -10.541 43.663 1.00 53.62 436 LYS A CA 1
ATOM 3265 C C . LYS A 1 436 ? -9.516 -11.873 43.719 1.00 53.62 436 LYS A C 1
ATOM 3267 O O . LYS A 1 436 ? -9.890 -12.706 44.537 1.00 53.62 436 LYS A O 1
ATOM 3272 N N . VAL A 1 437 ? -8.465 -12.049 42.917 1.00 49.03 437 VAL A N 1
ATOM 3273 C CA . VAL A 1 437 ? -7.622 -13.258 42.914 1.00 49.03 437 VAL A CA 1
ATOM 3274 C C . VAL A 1 437 ? -6.962 -13.461 44.279 1.00 49.03 437 VAL A C 1
ATOM 3276 O O . VAL A 1 437 ? -7.046 -14.545 44.850 1.00 49.03 437 VAL A O 1
ATOM 3279 N N . VAL A 1 438 ? -6.383 -12.410 44.864 1.00 50.50 438 VAL A N 1
ATOM 3280 C CA . VAL A 1 438 ? -5.799 -12.476 46.211 1.00 50.50 438 VAL A CA 1
ATOM 3281 C C . VAL A 1 438 ? -6.898 -12.745 47.251 1.00 50.50 438 VAL A C 1
ATOM 3283 O O . VAL A 1 438 ? -6.776 -13.655 48.064 1.00 50.50 438 VAL A O 1
ATOM 3286 N N . SER A 1 439 ? -8.031 -12.037 47.199 1.00 49.00 439 SER A N 1
ATOM 3287 C CA . SER A 1 439 ? -9.133 -12.219 48.163 1.00 49.00 439 SER A CA 1
ATOM 3288 C C . SER A 1 439 ? -9.788 -13.597 48.108 1.00 49.00 439 SER A C 1
ATOM 3290 O O . SER A 1 439 ? -10.260 -14.059 49.144 1.00 49.00 439 SER A O 1
ATOM 3292 N N . ALA A 1 440 ? -9.820 -14.247 46.943 1.00 49.84 440 ALA A N 1
ATOM 3293 C CA . ALA A 1 440 ? -10.345 -15.602 46.790 1.00 49.84 440 ALA A CA 1
ATOM 3294 C C . ALA A 1 440 ? -9.464 -16.653 47.485 1.00 49.84 440 ALA A C 1
ATOM 3296 O O . ALA A 1 440 ? -9.983 -17.654 47.962 1.00 49.84 440 ALA A O 1
ATOM 3297 N N . ASN A 1 441 ? -8.156 -16.398 47.593 1.00 46.59 441 ASN A N 1
ATOM 3298 C CA . ASN A 1 441 ? -7.194 -17.337 48.172 1.00 46.59 441 ASN A CA 1
ATOM 3299 C C . ASN A 1 441 ? -6.908 -17.091 49.663 1.00 46.59 441 ASN A C 1
ATOM 3301 O O . ASN A 1 441 ? -6.566 -18.025 50.381 1.00 46.59 441 ASN A O 1
ATOM 3305 N N . VAL A 1 442 ? -7.038 -15.850 50.153 1.00 47.06 442 VAL A N 1
ATOM 3306 C CA . VAL A 1 442 ? -6.668 -15.497 51.544 1.00 47.06 442 VAL A CA 1
ATOM 3307 C C . VAL A 1 442 ? -7.742 -14.730 52.329 1.00 47.06 442 VAL A C 1
ATOM 3309 O O . VAL A 1 442 ? -7.525 -14.392 53.494 1.00 47.06 442 VAL A O 1
ATOM 3312 N N . GLY A 1 443 ? -8.912 -14.471 51.737 1.00 45.31 443 GLY A N 1
ATOM 3313 C CA . GLY A 1 443 ? -10.006 -13.710 52.353 1.00 45.31 443 GLY A CA 1
ATOM 3314 C C . GLY A 1 443 ? -9.817 -12.184 52.282 1.00 45.31 443 GLY A C 1
ATOM 3315 O O . GLY A 1 443 ? -8.700 -11.665 52.288 1.00 45.31 443 GLY A O 1
ATOM 3316 N N . LYS A 1 444 ? -10.926 -11.426 52.227 1.00 46.50 444 LYS A N 1
ATOM 3317 C CA . LYS A 1 444 ? -10.941 -9.971 51.923 1.00 46.50 444 LYS A CA 1
ATOM 3318 C C . LYS A 1 444 ? -10.075 -9.101 52.848 1.00 46.50 444 LYS A C 1
ATOM 3320 O O . LYS A 1 444 ? -9.422 -8.172 52.377 1.00 46.50 444 LYS A O 1
ATOM 3325 N N . LEU A 1 445 ? -10.093 -9.360 54.158 1.00 48.50 445 LEU A N 1
ATOM 3326 C CA . LEU A 1 445 ? -9.348 -8.572 55.154 1.00 48.50 445 LEU A CA 1
ATOM 3327 C C . LEU A 1 445 ? -7.836 -8.812 55.055 1.00 48.50 445 LEU A C 1
ATOM 3329 O O . LEU A 1 445 ? -7.053 -7.865 55.103 1.00 48.50 445 LEU A O 1
ATOM 3333 N N . ARG A 1 446 ? -7.434 -10.068 54.842 1.00 48.06 446 ARG A N 1
ATOM 3334 C CA . ARG A 1 446 ? -6.029 -10.463 54.695 1.00 48.06 446 ARG A CA 1
ATOM 3335 C C . ARG A 1 446 ? -5.457 -9.996 53.356 1.00 48.06 446 ARG A C 1
ATOM 3337 O O . ARG A 1 446 ? -4.339 -9.496 53.321 1.00 48.06 446 ARG A O 1
ATOM 3344 N N . ALA A 1 447 ? -6.257 -10.049 52.289 1.00 49.50 447 ALA A N 1
ATOM 3345 C CA . ALA A 1 447 ? -5.893 -9.542 50.968 1.00 49.50 447 ALA A CA 1
ATOM 3346 C C . ALA A 1 447 ? -5.589 -8.039 50.964 1.00 49.50 447 ALA A C 1
ATOM 3348 O O . ALA A 1 447 ? -4.598 -7.623 50.374 1.00 49.50 447 ALA A O 1
ATOM 3349 N N . LYS A 1 448 ? -6.391 -7.221 51.664 1.00 52.09 448 LYS A N 1
ATOM 3350 C CA . LYS A 1 448 ? -6.125 -5.777 51.797 1.00 52.09 448 LYS A CA 1
ATOM 3351 C C . LYS A 1 448 ? -4.794 -5.482 52.488 1.00 52.09 448 LYS A C 1
ATOM 3353 O O . LYS A 1 448 ? -4.104 -4.553 52.084 1.00 52.09 448 LYS A O 1
ATOM 3358 N N . ARG A 1 449 ? -4.441 -6.267 53.508 1.00 51.41 449 ARG A N 1
ATOM 3359 C CA . ARG A 1 449 ? -3.191 -6.105 54.258 1.00 51.41 449 ARG A CA 1
ATOM 3360 C C . ARG A 1 449 ? -1.975 -6.545 53.438 1.00 51.41 449 ARG A C 1
ATOM 3362 O O . ARG A 1 449 ? -1.025 -5.788 53.319 1.00 51.41 449 ARG A O 1
ATOM 3369 N N . ILE A 1 450 ? -2.067 -7.704 52.783 1.00 53.00 450 ILE A N 1
ATOM 3370 C CA . ILE A 1 450 ? -1.028 -8.218 51.876 1.00 53.00 450 ILE A CA 1
ATOM 3371 C C . ILE A 1 450 ? -0.782 -7.244 50.721 1.00 53.00 450 ILE A C 1
ATOM 3373 O O . ILE A 1 450 ? 0.362 -6.941 50.412 1.00 53.00 450 ILE A O 1
ATOM 3377 N N . TRP A 1 451 ? -1.841 -6.693 50.124 1.00 56.62 451 TRP A N 1
ATOM 3378 C CA . TRP A 1 451 ? -1.712 -5.717 49.042 1.00 56.62 451 TRP A CA 1
ATOM 3379 C C . TRP A 1 451 ? -1.014 -4.421 49.478 1.00 56.62 451 TRP A C 1
ATOM 3381 O O . TRP A 1 451 ? -0.261 -3.839 48.703 1.00 56.62 451 TRP A O 1
ATOM 3391 N N . ALA A 1 452 ? -1.250 -3.968 50.713 1.00 56.84 452 ALA A N 1
ATOM 3392 C CA . ALA A 1 452 ? -0.621 -2.767 51.264 1.00 56.84 452 ALA A CA 1
ATOM 3393 C C . ALA A 1 452 ? 0.874 -2.957 51.582 1.00 56.84 452 ALA A C 1
ATOM 3395 O O . ALA A 1 452 ? 1.627 -1.987 51.566 1.00 56.84 452 ALA A O 1
ATOM 3396 N N . GLU A 1 453 ? 1.293 -4.193 51.859 1.00 54.34 453 GLU A N 1
ATOM 3397 C CA . GLU A 1 453 ? 2.655 -4.548 52.281 1.00 54.34 453 GLU A CA 1
ATOM 3398 C C . GLU A 1 453 ? 3.474 -5.219 51.151 1.00 54.34 453 GLU A C 1
ATOM 3400 O O . GLU A 1 453 ? 4.662 -5.493 51.318 1.00 54.34 453 GLU A O 1
ATOM 3405 N N . MET A 1 454 ? 2.865 -5.472 49.985 1.00 53.47 454 MET A N 1
ATOM 3406 C CA . MET A 1 454 ? 3.489 -6.191 48.870 1.00 53.47 454 MET A CA 1
ATOM 3407 C C . MET A 1 454 ? 4.600 -5.377 48.175 1.00 53.47 454 MET A C 1
ATOM 3409 O O . MET A 1 454 ? 4.383 -4.219 47.799 1.00 53.47 454 MET A O 1
ATOM 3413 N N . PRO A 1 455 ? 5.772 -5.986 47.899 1.00 51.44 455 PRO A N 1
ATOM 3414 C CA . PRO A 1 455 ? 6.819 -5.353 47.101 1.00 51.44 455 PRO A CA 1
ATOM 3415 C C . PRO A 1 455 ? 6.317 -4.994 45.696 1.00 51.44 455 PRO A C 1
ATOM 3417 O O . PRO A 1 455 ? 5.695 -5.815 45.021 1.00 51.44 455 PRO A O 1
ATOM 3420 N N . ARG A 1 456 ? 6.637 -3.783 45.214 1.00 45.66 456 ARG A N 1
ATOM 3421 C CA . ARG A 1 456 ? 6.210 -3.287 43.887 1.00 45.66 456 ARG A CA 1
ATOM 3422 C C . ARG A 1 456 ? 6.486 -4.253 42.715 1.00 45.66 456 ARG A C 1
ATOM 3424 O O . ARG A 1 456 ? 5.614 -4.339 41.854 1.00 45.66 456 ARG A O 1
ATOM 3431 N N . PRO A 1 457 ? 7.616 -4.990 42.661 1.00 44.19 457 PRO A N 1
ATOM 3432 C CA . PRO A 1 457 ? 7.856 -5.973 41.599 1.00 44.19 457 PRO A CA 1
ATOM 3433 C C . PRO A 1 457 ? 6.835 -7.120 41.592 1.00 44.19 457 PRO A C 1
ATOM 3435 O O . PRO A 1 457 ? 6.347 -7.505 40.536 1.00 44.19 457 PRO A O 1
ATOM 3438 N N . LEU A 1 458 ? 6.439 -7.599 42.775 1.00 46.84 458 LEU A N 1
ATOM 3439 C CA . LEU A 1 458 ? 5.463 -8.678 42.933 1.00 46.84 458 LEU A CA 1
ATOM 3440 C C . LEU A 1 458 ? 4.043 -8.211 42.575 1.00 46.84 458 LEU A C 1
ATOM 3442 O O . LEU A 1 458 ? 3.279 -8.942 41.949 1.00 46.84 458 LEU A O 1
ATOM 3446 N N . VAL A 1 459 ? 3.703 -6.960 42.912 1.00 48.97 459 VAL A N 1
ATOM 3447 C CA . VAL A 1 459 ? 2.454 -6.322 42.459 1.00 48.97 459 VAL A CA 1
ATOM 3448 C C . VAL A 1 459 ? 2.407 -6.267 40.932 1.00 48.97 459 VAL A C 1
ATOM 3450 O O . VAL A 1 459 ? 1.376 -6.578 40.341 1.00 48.97 4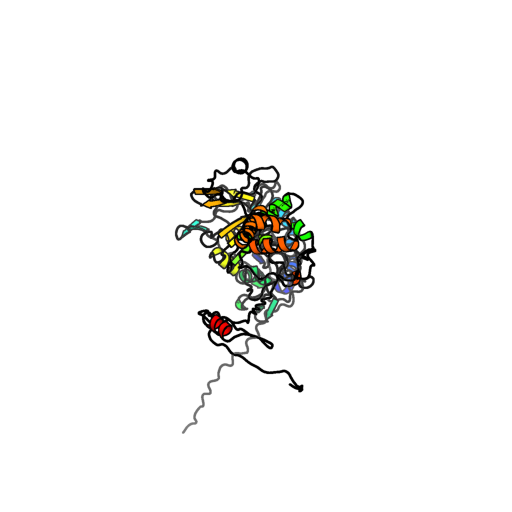59 VAL A O 1
ATOM 3453 N N . LEU A 1 460 ? 3.517 -5.904 40.285 1.00 46.28 460 LEU A N 1
ATOM 3454 C CA . LEU A 1 460 ? 3.601 -5.806 38.830 1.00 46.28 460 LEU A CA 1
ATOM 3455 C C . LEU A 1 460 ? 3.435 -7.176 38.153 1.00 46.28 460 LEU A C 1
ATOM 3457 O O . LEU A 1 460 ? 2.693 -7.283 37.181 1.00 46.28 460 LEU A O 1
ATOM 3461 N N . GLU A 1 461 ? 4.049 -8.227 38.699 1.00 47.69 461 GLU A N 1
ATOM 3462 C CA . GLU A 1 461 ? 3.936 -9.598 38.185 1.00 47.69 461 GLU A CA 1
ATOM 3463 C C . GLU A 1 461 ? 2.501 -10.144 38.301 1.00 47.69 461 GLU A C 1
ATOM 3465 O O . GLU A 1 461 ? 1.961 -10.684 37.336 1.00 47.69 461 GLU A O 1
ATOM 3470 N N . ILE A 1 462 ? 1.827 -9.922 39.436 1.00 50.53 462 ILE A N 1
ATOM 3471 C CA . ILE A 1 462 ? 0.419 -10.314 39.629 1.00 50.53 462 ILE A CA 1
ATOM 3472 C C . ILE A 1 462 ? -0.504 -9.557 38.665 1.00 50.53 462 ILE A C 1
ATOM 3474 O O . ILE A 1 462 ? -1.442 -10.134 38.110 1.00 50.53 462 ILE A O 1
ATOM 3478 N N . LEU A 1 463 ? -0.246 -8.265 38.450 1.00 47.06 463 LEU A N 1
ATOM 3479 C CA . LEU A 1 463 ? -1.001 -7.444 37.506 1.00 47.06 463 LEU A CA 1
ATOM 3480 C C . LEU A 1 463 ? -0.813 -7.928 36.056 1.00 47.06 463 LEU A C 1
ATOM 3482 O O . LEU A 1 463 ? -1.800 -8.022 35.329 1.00 47.06 463 LEU A O 1
ATOM 3486 N N . LEU A 1 464 ? 0.404 -8.316 35.664 1.00 46.62 464 LEU A N 1
ATOM 3487 C CA . LEU A 1 464 ? 0.712 -8.889 34.346 1.00 46.62 464 LEU A CA 1
ATOM 3488 C C . LEU A 1 464 ? 0.060 -10.269 34.135 1.00 46.62 464 LEU A C 1
ATOM 3490 O O . LEU A 1 464 ? -0.464 -10.560 33.058 1.00 46.62 464 LEU A O 1
ATOM 3494 N N . GLN A 1 465 ? 0.026 -11.117 35.166 1.00 47.91 465 GLN A N 1
ATOM 3495 C CA . GLN A 1 465 ? -0.674 -12.406 35.103 1.00 47.91 465 GLN A CA 1
ATOM 3496 C C . GLN A 1 465 ? -2.197 -12.223 34.983 1.00 47.91 465 GLN A C 1
ATOM 3498 O O . GLN A 1 465 ? -2.834 -12.861 34.144 1.00 47.91 465 GLN A O 1
ATOM 3503 N N . ALA A 1 466 ? -2.782 -11.292 35.745 1.00 47.16 466 ALA A N 1
ATOM 3504 C CA . ALA A 1 466 ? -4.194 -10.926 35.614 1.00 47.16 466 ALA A CA 1
ATOM 3505 C C . ALA A 1 466 ? -4.527 -10.313 34.237 1.00 47.16 466 ALA A C 1
ATOM 3507 O O . ALA A 1 466 ? -5.647 -10.463 33.750 1.00 47.16 466 ALA A O 1
ATOM 3508 N N . GLU A 1 467 ? -3.566 -9.650 33.585 1.00 41.84 467 GLU A N 1
ATOM 3509 C CA . GLU A 1 467 ? -3.733 -9.045 32.260 1.00 41.84 467 GLU A CA 1
ATOM 3510 C C . GLU A 1 467 ? -3.821 -10.078 31.121 1.00 41.84 467 GLU A C 1
ATOM 3512 O O . GLU A 1 467 ? -4.480 -9.812 30.110 1.00 41.84 467 GLU A O 1
ATOM 3517 N N . THR A 1 468 ? -3.191 -11.247 31.273 1.00 40.16 468 THR A N 1
ATOM 3518 C CA . THR A 1 468 ? -3.022 -12.250 30.202 1.00 40.16 468 THR A CA 1
ATOM 3519 C C . THR A 1 468 ? -4.038 -13.395 30.234 1.00 40.16 468 THR A C 1
ATOM 3521 O O . THR A 1 468 ? -4.065 -14.204 29.309 1.00 40.16 468 THR A O 1
ATOM 3524 N N . ASN A 1 469 ? -4.895 -13.461 31.262 1.00 39.62 469 ASN A N 1
ATOM 3525 C CA . ASN A 1 469 ? -5.889 -14.527 31.475 1.00 39.62 469 ASN A CA 1
ATOM 3526 C C . ASN A 1 469 ? -5.292 -15.954 31.404 1.00 39.62 469 ASN A C 1
ATOM 3528 O O . ASN A 1 469 ? -5.995 -16.916 31.090 1.00 39.62 469 ASN A O 1
ATOM 3532 N N . GLN A 1 470 ? -3.984 -16.089 31.661 1.00 37.28 470 GLN A N 1
ATOM 3533 C CA . GLN A 1 470 ? -3.299 -17.376 31.734 1.00 37.28 470 GLN A CA 1
ATOM 3534 C C . GLN A 1 470 ? -3.563 -18.041 33.093 1.00 37.28 470 GLN A C 1
ATOM 3536 O O . GLN A 1 470 ? -3.727 -17.336 34.093 1.00 37.28 470 GLN A O 1
ATOM 3541 N N . PRO A 1 471 ? -3.592 -19.386 33.168 1.00 34.94 471 PRO A N 1
ATOM 3542 C CA . PRO A 1 471 ? -3.608 -20.076 34.453 1.00 34.94 471 PRO A CA 1
ATOM 3543 C C . PRO A 1 471 ? -2.384 -19.646 35.280 1.00 34.94 471 PRO A C 1
ATOM 3545 O O . PRO A 1 471 ? -1.318 -19.415 34.699 1.00 34.94 471 PRO A O 1
ATOM 3548 N N . PRO A 1 472 ? -2.515 -19.517 36.614 1.00 35.81 472 PRO A N 1
ATOM 3549 C CA . PRO A 1 472 ? -1.441 -19.015 37.462 1.00 35.81 472 PRO A CA 1
ATOM 3550 C C . PRO A 1 472 ? -0.185 -19.874 37.277 1.00 35.81 472 PRO A C 1
ATOM 3552 O O . PRO A 1 472 ? -0.177 -21.058 37.612 1.00 35.81 472 PRO A O 1
ATOM 3555 N N . ARG A 1 473 ? 0.881 -19.288 36.721 1.00 41.16 473 ARG A N 1
ATOM 3556 C CA . ARG A 1 473 ? 2.216 -19.893 36.777 1.00 41.16 473 ARG A CA 1
ATOM 3557 C C . ARG A 1 473 ? 2.748 -19.718 38.195 1.00 41.16 473 ARG A C 1
ATOM 3559 O O . ARG A 1 473 ? 2.554 -18.662 38.798 1.00 41.16 473 ARG A O 1
ATOM 3566 N N . ALA A 1 474 ? 3.434 -20.736 38.714 1.00 39.34 474 ALA A N 1
ATOM 3567 C CA . ALA A 1 474 ? 4.210 -20.586 39.938 1.00 39.34 474 ALA A CA 1
ATOM 3568 C C . ALA A 1 474 ? 5.179 -19.401 39.777 1.00 39.34 474 ALA A C 1
ATOM 3570 O O . ALA A 1 474 ? 5.833 -19.280 38.738 1.00 39.34 474 ALA A O 1
ATOM 3571 N N . LEU A 1 475 ? 5.213 -18.520 40.782 1.00 36.78 475 LEU A N 1
ATOM 3572 C CA . LEU A 1 475 ? 6.117 -17.370 40.850 1.00 36.78 475 LEU A CA 1
ATOM 3573 C C . LEU A 1 475 ? 7.552 -17.820 40.555 1.00 36.78 475 LEU A C 1
ATOM 3575 O O . LEU A 1 475 ? 7.979 -18.881 41.020 1.00 36.78 475 LEU A O 1
ATOM 3579 N N . SER A 1 476 ? 8.289 -17.034 39.768 1.00 34.66 476 SER A N 1
ATOM 3580 C CA . SER A 1 476 ? 9.671 -17.381 39.437 1.00 34.66 476 SER A CA 1
ATOM 3581 C C . SER A 1 476 ? 10.529 -17.519 40.715 1.00 34.66 476 SER A C 1
ATOM 3583 O O . SER A 1 476 ? 10.359 -16.734 41.654 1.00 34.66 476 SER A O 1
ATOM 3585 N N . PRO A 1 477 ? 11.487 -18.467 40.778 1.00 35.78 477 PRO A N 1
ATOM 3586 C CA . PRO A 1 477 ? 12.386 -18.616 41.930 1.00 35.78 477 PRO A CA 1
ATOM 3587 C C . PRO A 1 477 ? 13.232 -17.368 42.238 1.00 35.78 477 PRO A C 1
ATOM 3589 O O . PRO A 1 477 ? 13.777 -17.251 43.330 1.00 35.78 477 PRO A O 1
ATOM 3592 N N . ALA A 1 478 ? 13.322 -16.415 41.303 1.00 36.72 478 ALA A N 1
ATOM 3593 C CA . ALA A 1 478 ? 14.179 -15.234 41.393 1.00 36.72 478 ALA A CA 1
ATOM 3594 C C . ALA A 1 478 ? 13.692 -14.146 42.378 1.00 36.72 478 ALA A C 1
ATOM 3596 O O . ALA A 1 478 ? 14.352 -13.121 42.529 1.00 36.72 478 ALA A O 1
ATOM 3597 N N . LEU A 1 479 ? 12.570 -14.356 43.075 1.00 36.66 479 LEU A N 1
ATOM 3598 C CA . LEU A 1 479 ? 12.071 -13.456 44.128 1.00 36.66 479 LEU A CA 1
ATOM 3599 C C . LEU A 1 479 ? 12.144 -14.051 45.544 1.00 36.66 479 LEU A C 1
ATOM 3601 O O . LEU A 1 479 ? 11.843 -13.346 46.505 1.00 36.66 479 LEU A O 1
ATOM 3605 N N . ALA A 1 480 ? 12.574 -15.310 45.700 1.00 37.72 480 ALA A N 1
ATOM 3606 C CA . ALA A 1 480 ? 12.695 -15.957 47.011 1.00 37.72 480 ALA A CA 1
ATOM 3607 C C . ALA A 1 480 ? 13.895 -15.458 47.846 1.00 37.72 480 ALA A C 1
ATOM 3609 O O . ALA A 1 480 ? 13.924 -15.685 49.052 1.00 37.72 480 ALA A O 1
ATOM 3610 N N . ASP A 1 481 ? 14.840 -14.741 47.226 1.00 38.00 481 ASP A N 1
ATOM 3611 C CA . ASP A 1 481 ? 16.099 -14.306 47.853 1.00 38.00 481 ASP A CA 1
ATOM 3612 C C . ASP A 1 481 ? 16.125 -12.835 48.305 1.00 38.00 481 ASP A C 1
ATOM 3614 O O . ASP A 1 481 ? 17.160 -12.340 48.752 1.00 38.00 481 ASP A O 1
ATOM 3618 N N . GLN A 1 482 ? 15.004 -12.105 48.248 1.00 32.84 482 GLN A N 1
ATOM 3619 C CA . GLN A 1 482 ? 14.948 -10.788 48.891 1.00 32.84 482 GLN A CA 1
ATOM 3620 C C . GLN A 1 482 ? 14.519 -10.934 50.356 1.00 32.84 482 GLN A C 1
ATOM 3622 O O . GLN A 1 482 ? 13.394 -11.366 50.617 1.00 32.84 482 GLN A O 1
ATOM 3627 N N . PRO A 1 483 ? 15.366 -10.560 51.336 1.00 31.31 483 PRO A N 1
ATOM 3628 C CA . PRO A 1 483 ? 15.029 -10.709 52.740 1.00 31.31 483 PRO A CA 1
ATOM 3629 C C . PRO A 1 483 ? 13.911 -9.729 53.106 1.00 31.31 483 PRO A C 1
ATOM 3631 O O . PRO A 1 483 ? 14.141 -8.543 53.356 1.00 31.31 483 PRO A O 1
ATOM 3634 N N . ALA A 1 484 ? 12.681 -10.237 53.173 1.00 34.75 484 ALA A N 1
ATOM 3635 C CA . ALA A 1 484 ? 11.602 -9.587 53.892 1.00 34.75 484 ALA A CA 1
ATOM 3636 C C . ALA A 1 484 ? 12.002 -9.548 55.373 1.00 34.75 484 ALA A C 1
ATOM 3638 O O . ALA A 1 484 ? 12.023 -10.571 56.059 1.00 34.75 484 ALA A O 1
ATOM 3639 N N . ARG A 1 485 ? 12.377 -8.366 55.874 1.00 32.44 485 ARG A N 1
ATOM 3640 C CA . ARG A 1 485 ? 12.613 -8.169 57.307 1.00 32.44 485 ARG A CA 1
ATOM 3641 C C . ARG A 1 485 ? 11.324 -8.513 58.061 1.00 32.44 485 ARG A C 1
ATOM 3643 O O . ARG A 1 485 ? 10.373 -7.741 58.016 1.00 32.44 485 ARG A O 1
ATOM 3650 N N . GLY A 1 486 ? 11.332 -9.640 58.777 1.00 34.94 486 GLY A N 1
ATOM 3651 C CA . GLY A 1 486 ? 10.424 -9.881 59.901 1.00 34.94 486 GLY A CA 1
ATOM 3652 C C . GLY A 1 486 ? 9.411 -11.025 59.797 1.00 34.94 486 GLY A C 1
ATOM 3653 O O . GLY A 1 486 ? 8.351 -10.893 60.400 1.00 34.94 486 GLY A O 1
ATOM 3654 N N . ILE A 1 487 ? 9.690 -12.142 59.110 1.00 29.66 487 ILE A N 1
ATOM 3655 C CA . ILE A 1 487 ? 8.853 -13.357 59.229 1.00 29.66 487 ILE A CA 1
ATOM 3656 C C . ILE A 1 487 ? 9.725 -14.589 59.530 1.00 29.66 487 ILE A C 1
ATOM 3658 O O . ILE A 1 487 ? 10.727 -14.830 58.864 1.00 29.66 487 ILE A O 1
ATOM 3662 N N . ASN A 1 488 ? 9.340 -15.326 60.578 1.00 30.17 488 ASN A N 1
ATOM 3663 C CA . ASN A 1 488 ? 9.992 -16.525 61.119 1.00 30.17 488 ASN A CA 1
ATOM 3664 C C . ASN A 1 488 ? 10.127 -17.649 60.049 1.00 30.17 488 ASN A C 1
ATOM 3666 O O . ASN A 1 488 ? 9.115 -17.983 59.426 1.00 30.17 488 ASN A O 1
ATOM 3670 N N . PRO A 1 489 ? 11.318 -18.256 59.842 1.00 30.23 489 PRO A N 1
ATOM 3671 C CA . PRO A 1 489 ? 11.559 -19.294 58.826 1.00 30.23 489 PRO A CA 1
ATOM 3672 C C . PRO A 1 489 ? 10.847 -20.648 59.020 1.00 30.23 489 PRO A C 1
ATOM 3674 O O . PRO A 1 489 ? 10.866 -21.465 58.104 1.00 30.23 489 PRO A O 1
ATOM 3677 N N . GLU A 1 490 ? 10.210 -20.923 60.161 1.00 29.41 490 GLU A N 1
ATOM 3678 C CA . GLU A 1 490 ? 9.654 -22.260 60.460 1.00 29.41 490 GLU A CA 1
ATOM 3679 C C . GLU A 1 490 ? 8.323 -22.615 59.763 1.00 29.41 490 GLU A C 1
ATOM 3681 O O . GLU A 1 490 ? 7.800 -23.708 59.955 1.00 29.41 490 GLU A O 1
ATOM 3686 N N . SER A 1 491 ? 7.745 -21.743 58.930 1.00 30.20 491 SER A N 1
ATOM 3687 C CA . SER A 1 491 ? 6.415 -21.983 58.326 1.00 30.20 491 SER A CA 1
ATOM 3688 C C . SER A 1 491 ? 6.400 -22.251 56.814 1.00 30.20 491 SER A C 1
ATOM 3690 O O . SER A 1 491 ? 5.322 -22.244 56.222 1.00 30.20 491 SER A O 1
ATOM 3692 N N . LEU A 1 492 ? 7.543 -22.506 56.164 1.00 29.97 492 LEU A N 1
ATOM 3693 C CA . LEU A 1 492 ? 7.591 -22.751 54.713 1.00 29.97 492 LEU A CA 1
ATOM 3694 C C . LEU A 1 492 ? 8.207 -24.122 54.366 1.00 29.97 492 LEU A C 1
ATOM 3696 O O . LEU A 1 492 ? 9.321 -24.225 53.854 1.00 29.97 492 LEU A O 1
ATOM 3700 N N . GLY A 1 493 ? 7.463 -25.195 54.646 1.00 27.31 493 GLY A N 1
ATOM 3701 C CA . GLY A 1 493 ? 7.769 -26.542 54.153 1.00 27.31 493 GLY A CA 1
ATOM 3702 C C . GLY A 1 493 ? 7.638 -26.616 52.625 1.00 27.31 493 GLY A C 1
ATOM 3703 O O . GLY A 1 493 ? 6.607 -26.257 52.063 1.00 27.31 493 GLY A O 1
ATOM 3704 N N . ARG A 1 494 ? 8.716 -27.040 51.959 1.00 30.12 494 ARG A N 1
ATOM 3705 C CA . ARG A 1 494 ? 8.913 -27.049 50.499 1.00 30.12 494 ARG A CA 1
ATOM 3706 C C . ARG A 1 494 ? 8.117 -28.153 49.786 1.00 30.12 494 ARG A C 1
ATOM 3708 O O . ARG A 1 494 ? 8.211 -29.314 50.164 1.00 30.12 494 ARG A O 1
ATOM 3715 N N . LEU A 1 495 ? 7.490 -27.804 48.660 1.00 27.64 495 LEU A N 1
ATOM 3716 C CA . LEU A 1 495 ? 7.141 -28.720 47.567 1.00 27.64 495 LEU A CA 1
ATOM 3717 C C . LEU A 1 495 ? 7.583 -28.059 46.248 1.00 27.64 495 LEU A C 1
ATOM 3719 O O . LEU A 1 495 ? 7.108 -26.975 45.917 1.00 27.64 495 LEU A O 1
ATOM 3723 N N . LEU A 1 496 ? 8.517 -28.673 45.516 1.00 29.56 496 LEU A N 1
ATOM 3724 C CA . LEU A 1 496 ? 8.979 -28.212 44.200 1.00 29.56 496 LEU A CA 1
ATOM 3725 C C . LEU A 1 496 ? 8.540 -29.234 43.142 1.00 29.56 496 LEU A C 1
ATOM 3727 O O . LEU A 1 496 ? 9.077 -30.336 43.086 1.00 29.56 496 LEU A O 1
ATOM 3731 N N . LEU A 1 497 ? 7.565 -28.866 42.308 1.00 29.31 497 LEU A N 1
ATOM 3732 C CA . LEU A 1 497 ? 7.133 -29.627 41.131 1.00 29.31 497 LEU A CA 1
ATOM 3733 C C . LEU A 1 497 ? 7.723 -28.962 39.881 1.00 29.31 497 LEU A C 1
ATOM 3735 O O . LEU A 1 497 ? 7.424 -27.804 39.595 1.00 29.31 497 LEU A O 1
ATOM 3739 N N . GLY A 1 498 ? 8.576 -29.673 39.144 1.00 31.09 498 GLY A N 1
ATOM 3740 C CA . GLY A 1 498 ? 9.163 -29.187 37.894 1.00 31.09 498 GLY A CA 1
ATOM 3741 C C . GLY A 1 498 ? 8.475 -29.800 36.676 1.00 31.09 498 GLY A C 1
ATOM 3742 O O . GLY A 1 498 ? 8.513 -31.013 36.505 1.00 31.09 498 GLY A O 1
ATOM 3743 N N . MET A 1 499 ? 7.894 -28.976 35.800 1.00 28.77 499 MET A N 1
ATOM 3744 C CA . MET A 1 499 ? 7.443 -29.400 34.467 1.00 28.77 499 MET A CA 1
ATOM 3745 C C . MET A 1 499 ? 8.464 -28.953 33.416 1.00 28.77 499 MET A C 1
ATOM 3747 O O . MET A 1 499 ? 8.879 -27.794 33.413 1.00 28.77 499 MET A O 1
ATOM 3751 N N . ARG A 1 500 ? 8.841 -29.842 32.491 1.00 30.66 500 ARG A N 1
ATOM 3752 C CA . ARG A 1 500 ? 9.540 -29.468 31.251 1.00 30.66 500 ARG A CA 1
ATOM 3753 C C . ARG A 1 500 ? 8.647 -29.775 30.046 1.00 30.66 500 ARG A C 1
ATOM 3755 O O . ARG A 1 500 ? 8.112 -30.878 29.987 1.00 30.66 500 ARG A O 1
ATOM 3762 N N . PRO A 1 501 ? 8.498 -28.856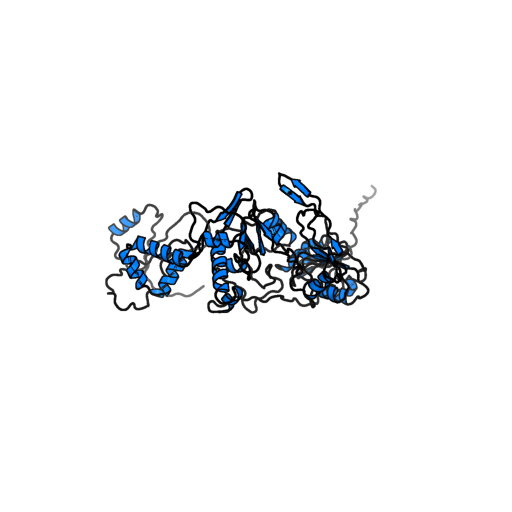 29.076 1.00 29.72 501 PRO A N 1
ATOM 3763 C CA . PRO A 1 501 ? 7.858 -29.176 27.810 1.00 29.72 501 PRO A CA 1
ATOM 3764 C C . PRO A 1 501 ? 8.865 -29.887 26.896 1.00 29.72 501 PRO A C 1
ATOM 3766 O O . PRO A 1 501 ? 9.935 -29.348 26.615 1.00 29.72 501 PRO A O 1
ATOM 3769 N N . ALA A 1 502 ? 8.524 -31.085 26.422 1.00 28.77 502 ALA A N 1
ATOM 3770 C CA . ALA A 1 502 ? 9.194 -31.706 25.283 1.00 28.77 502 ALA A CA 1
ATOM 3771 C C . ALA A 1 502 ? 8.339 -31.515 24.022 1.00 28.77 502 ALA A C 1
ATOM 3773 O O . ALA A 1 502 ? 7.112 -31.583 24.065 1.00 28.77 502 ALA A O 1
ATOM 3774 N N . GLN A 1 503 ? 9.007 -31.216 22.912 1.00 39.62 503 GLN A N 1
ATOM 3775 C CA . GLN A 1 503 ? 8.415 -30.942 21.605 1.00 39.62 503 GLN A CA 1
ATOM 3776 C C . GLN A 1 503 ? 7.859 -32.232 20.973 1.00 39.62 503 GLN A C 1
ATOM 3778 O O . GLN A 1 503 ? 8.649 -33.137 20.733 1.00 39.62 503 GLN A O 1
ATOM 3783 N N . SER A 1 504 ? 6.546 -32.307 20.692 1.00 27.27 504 SER A N 1
ATOM 3784 C CA . SER A 1 504 ? 5.886 -33.023 19.562 1.00 27.27 504 SER A CA 1
ATOM 3785 C C . SER A 1 504 ? 4.387 -33.288 19.866 1.00 27.27 504 SER A C 1
ATOM 3787 O O . SER A 1 504 ? 4.039 -33.397 21.042 1.00 27.27 504 SER A O 1
ATOM 3789 N N . PRO A 1 505 ? 3.472 -33.350 18.866 1.00 42.66 505 PRO A N 1
ATOM 3790 C CA . PRO A 1 505 ? 2.033 -33.237 19.076 1.00 42.66 505 PRO A CA 1
ATOM 3791 C C . PRO A 1 505 ? 1.306 -34.592 19.066 1.00 42.66 505 PRO A C 1
ATOM 3793 O O . PRO A 1 505 ? 1.193 -35.238 18.028 1.00 42.66 505 PRO A O 1
ATOM 3796 N N . SER A 1 506 ? 0.704 -34.964 20.194 1.00 28.77 506 SER A N 1
ATOM 3797 C CA . SER A 1 506 ? -0.470 -35.848 20.248 1.00 28.77 506 SER A CA 1
ATOM 3798 C C . SER A 1 506 ? -1.146 -35.712 21.613 1.00 28.77 506 SER A C 1
ATOM 3800 O O . SER A 1 506 ? -0.463 -35.659 22.634 1.00 28.77 506 SER A O 1
ATOM 3802 N N . LEU A 1 507 ? -2.479 -35.608 21.619 1.00 36.50 507 LEU A N 1
ATOM 3803 C CA . LEU A 1 507 ? -3.314 -35.626 22.823 1.00 36.50 507 LEU A CA 1
ATOM 3804 C C . LEU A 1 507 ? -3.008 -36.876 23.663 1.00 36.50 507 LEU A C 1
ATOM 3806 O O . LEU A 1 507 ? -3.262 -37.979 23.199 1.00 36.50 507 LEU A O 1
ATOM 3810 N N . ASP A 1 508 ? -2.440 -36.674 24.849 1.00 28.66 508 ASP A N 1
ATOM 3811 C CA . ASP A 1 508 ? -2.867 -37.221 26.145 1.00 28.66 508 ASP A CA 1
ATOM 3812 C C . ASP A 1 508 ? -1.863 -36.739 27.210 1.00 28.66 508 ASP A C 1
ATOM 3814 O O . ASP A 1 508 ? -0.647 -36.820 27.038 1.00 28.66 508 ASP A O 1
ATOM 3818 N N . PHE A 1 509 ? -2.360 -36.138 28.294 1.00 32.03 509 PHE A N 1
ATOM 3819 C CA . PHE A 1 509 ? -1.523 -35.634 29.389 1.00 32.03 509 PHE A CA 1
ATOM 3820 C C . PHE A 1 509 ? -0.890 -36.820 30.135 1.00 32.03 509 PHE A C 1
ATOM 3822 O O . PHE A 1 509 ? -1.560 -37.482 30.923 1.00 32.03 509 PHE A O 1
ATOM 3829 N N . ILE A 1 510 ? 0.403 -37.073 29.924 1.00 33.22 510 ILE A N 1
ATOM 3830 C CA . ILE A 1 510 ? 1.192 -38.029 30.715 1.00 33.22 510 ILE A CA 1
ATOM 3831 C C . ILE A 1 510 ? 2.082 -37.229 31.673 1.00 33.22 510 ILE A C 1
ATOM 3833 O O . ILE A 1 510 ? 2.940 -36.458 31.242 1.00 33.22 510 ILE A O 1
ATOM 3837 N N . THR A 1 511 ? 1.877 -37.393 32.981 1.00 36.91 511 THR A N 1
ATOM 3838 C CA . THR A 1 511 ? 2.733 -36.785 34.011 1.00 36.91 511 THR A CA 1
ATOM 3839 C C . THR A 1 511 ? 3.878 -37.742 34.329 1.00 36.91 511 THR A C 1
ATOM 3841 O O . THR A 1 511 ? 3.634 -38.850 34.793 1.00 36.91 511 THR A O 1
ATOM 3844 N N . HIS A 1 512 ? 5.123 -37.326 34.099 1.00 35.34 512 HIS A N 1
ATOM 3845 C CA . HIS A 1 512 ? 6.314 -38.108 34.441 1.00 35.34 512 HIS A CA 1
ATOM 3846 C C . HIS A 1 512 ? 6.878 -37.601 35.777 1.00 35.34 512 HIS A C 1
ATOM 3848 O O . HIS A 1 512 ? 7.286 -36.441 35.872 1.00 35.34 512 HIS A O 1
ATOM 3854 N N . LEU A 1 513 ? 6.872 -38.440 36.816 1.00 37.81 513 LEU A N 1
ATOM 3855 C CA . LEU A 1 513 ? 7.406 -38.106 38.139 1.00 37.81 513 LEU A CA 1
ATOM 3856 C C . LEU A 1 513 ? 8.802 -38.727 38.289 1.00 37.81 513 LEU A C 1
ATOM 3858 O O . LEU A 1 513 ? 8.944 -39.941 38.197 1.00 37.81 513 LEU A O 1
ATOM 3862 N N . VAL A 1 514 ? 9.827 -37.907 38.527 1.00 37.72 514 VAL A N 1
ATOM 3863 C CA . VAL A 1 514 ? 11.193 -38.382 38.803 1.00 37.72 514 VAL A CA 1
ATOM 3864 C C . VAL A 1 514 ? 11.576 -37.951 40.214 1.00 37.72 514 VAL A C 1
ATOM 3866 O O . VAL A 1 514 ? 11.725 -36.758 40.475 1.00 37.72 514 VAL A O 1
ATOM 3869 N N . ILE A 1 515 ? 11.732 -38.918 41.118 1.00 41.25 515 ILE A N 1
ATOM 3870 C CA . ILE A 1 515 ? 12.219 -38.701 42.486 1.00 41.25 515 ILE A CA 1
ATOM 3871 C C . ILE A 1 515 ? 13.727 -38.972 42.477 1.00 41.25 515 ILE A C 1
ATOM 3873 O O . ILE A 1 515 ? 14.159 -40.021 42.012 1.00 41.25 515 ILE A O 1
ATOM 3877 N N . LYS A 1 516 ? 14.538 -38.020 42.950 1.00 34.31 516 LYS A N 1
ATOM 3878 C CA . LYS A 1 516 ? 15.988 -38.198 43.122 1.00 34.31 516 LYS A CA 1
ATOM 3879 C C . LYS A 1 516 ? 16.359 -38.080 44.599 1.00 34.31 516 LYS A C 1
ATOM 3881 O O . LYS A 1 516 ? 15.960 -37.112 45.243 1.00 34.31 516 LYS A O 1
ATOM 3886 N N . GLY A 1 517 ? 17.177 -39.016 45.083 1.00 41.75 517 GLY A N 1
ATOM 3887 C CA . GLY A 1 517 ? 17.695 -39.062 46.456 1.00 41.75 517 GLY A CA 1
ATOM 3888 C C . GLY A 1 517 ? 16.880 -39.954 47.398 1.00 41.75 517 GLY A C 1
ATOM 3889 O O . GLY A 1 517 ? 15.771 -40.368 47.070 1.00 41.75 517 GLY A O 1
ATOM 3890 N N . ALA A 1 518 ? 17.442 -40.255 48.573 1.00 36.00 518 ALA A N 1
ATOM 3891 C CA . ALA A 1 518 ? 16.809 -41.106 49.579 1.00 36.00 518 ALA A CA 1
ATOM 3892 C C . ALA A 1 518 ? 15.525 -40.450 50.119 1.00 36.00 518 ALA A C 1
ATOM 3894 O O . ALA A 1 518 ? 15.573 -39.520 50.925 1.00 36.00 518 ALA A O 1
ATOM 3895 N N . SER A 1 519 ? 14.368 -40.914 49.652 1.00 46.28 519 SER A N 1
ATOM 3896 C CA . SER A 1 519 ? 13.062 -40.425 50.091 1.00 46.28 519 SER A CA 1
ATOM 3897 C C . SER A 1 519 ? 12.492 -41.306 51.203 1.00 46.28 519 SER A C 1
ATOM 3899 O O . SER A 1 519 ? 12.360 -42.513 51.023 1.00 46.28 519 SER A O 1
ATOM 3901 N N . ALA A 1 520 ? 12.080 -40.705 52.321 1.00 43.25 520 ALA A N 1
ATOM 3902 C CA . ALA A 1 520 ? 11.392 -41.376 53.428 1.00 43.25 520 ALA A CA 1
ATOM 3903 C C . ALA A 1 520 ? 9.871 -41.490 53.186 1.00 43.25 520 ALA A C 1
ATOM 3905 O O . ALA A 1 520 ? 9.072 -41.122 54.044 1.00 43.25 520 ALA A O 1
ATOM 3906 N N . LEU A 1 521 ? 9.463 -41.924 51.990 1.00 47.03 521 LEU A N 1
ATOM 3907 C CA . LEU A 1 521 ? 8.046 -42.133 51.683 1.00 47.03 521 LEU A CA 1
ATOM 3908 C C . LEU A 1 521 ? 7.578 -43.442 52.314 1.00 47.03 521 LEU A C 1
ATOM 3910 O O . LEU A 1 521 ? 8.219 -44.480 52.152 1.00 47.03 521 LEU A O 1
ATOM 3914 N N . THR A 1 522 ? 6.458 -43.398 53.032 1.00 47.28 522 THR A N 1
ATOM 3915 C CA . THR A 1 522 ? 5.851 -44.608 53.588 1.00 47.28 522 THR A CA 1
ATOM 3916 C C . THR A 1 522 ? 4.958 -45.280 52.543 1.00 47.28 522 THR A C 1
ATOM 3918 O O . THR A 1 522 ? 4.457 -44.637 51.621 1.00 47.28 522 THR A O 1
ATOM 3921 N N . GLU A 1 523 ? 4.704 -46.582 52.691 1.00 39.44 523 GLU A N 1
ATOM 3922 C CA . GLU A 1 523 ? 3.817 -47.356 51.802 1.00 39.44 523 GLU A CA 1
ATOM 3923 C C . GLU A 1 523 ? 2.410 -46.728 51.681 1.00 39.44 523 GLU A C 1
ATOM 3925 O O . GLU A 1 523 ? 1.760 -46.790 50.637 1.00 39.44 523 GLU A O 1
ATOM 3930 N N . ARG A 1 524 ? 1.973 -46.013 52.727 1.00 41.44 524 ARG A N 1
ATOM 3931 C CA . ARG A 1 524 ? 0.703 -45.281 52.771 1.00 41.44 524 ARG A CA 1
ATOM 3932 C C . ARG A 1 524 ? 0.702 -44.020 51.895 1.00 41.44 524 ARG A C 1
ATOM 3934 O O . ARG A 1 524 ? -0.335 -43.683 51.323 1.00 41.44 524 ARG A O 1
ATOM 3941 N N . ASP A 1 525 ? 1.845 -43.354 51.750 1.00 47.50 525 ASP A N 1
ATOM 3942 C CA . ASP A 1 525 ? 2.001 -42.164 50.901 1.00 47.50 525 ASP A CA 1
ATOM 3943 C C . ASP A 1 525 ? 2.013 -42.548 49.414 1.00 47.50 525 ASP A C 1
ATOM 3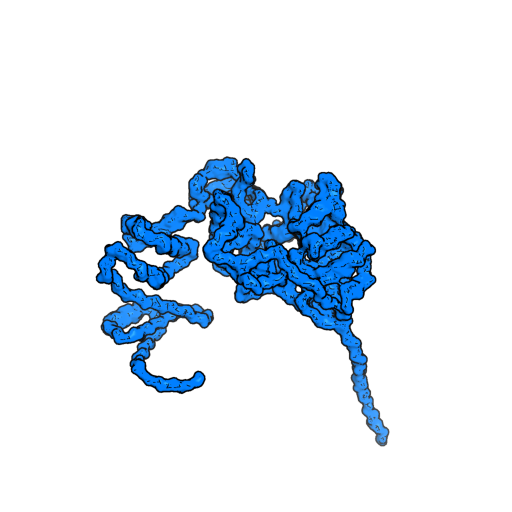945 O O . ASP A 1 525 ? 1.438 -41.852 48.577 1.00 47.50 525 ASP A O 1
ATOM 3949 N N . LEU A 1 526 ? 2.591 -43.711 49.094 1.00 46.16 526 LEU A N 1
ATOM 3950 C CA . LEU A 1 526 ? 2.596 -44.283 47.745 1.00 46.16 526 LEU A CA 1
ATOM 3951 C C . LEU A 1 526 ? 1.195 -44.731 47.299 1.00 46.16 526 LEU A C 1
ATOM 3953 O O . LEU A 1 526 ? 0.794 -44.454 46.169 1.00 46.16 526 LEU A O 1
ATOM 3957 N N . LEU A 1 527 ? 0.416 -45.351 48.192 1.00 42.38 527 LEU A N 1
ATOM 3958 C CA . LEU A 1 527 ? -0.979 -45.726 47.920 1.00 42.38 527 LEU A CA 1
ATOM 3959 C C . LEU A 1 527 ? -1.885 -44.499 47.724 1.00 42.38 527 LEU A C 1
ATOM 3961 O O . LEU A 1 527 ? -2.742 -44.496 46.844 1.00 42.38 527 LEU A O 1
ATOM 3965 N N . SER A 1 528 ? -1.633 -43.418 48.467 1.00 48.31 528 SER A N 1
ATOM 3966 C CA . SER A 1 528 ? -2.363 -42.148 48.323 1.00 48.31 528 SER A CA 1
ATOM 3967 C C . SER A 1 528 ? -2.090 -41.452 46.978 1.00 48.31 528 SER A C 1
ATOM 3969 O O . SER A 1 528 ? -2.954 -40.752 46.451 1.00 48.31 528 SER A O 1
ATOM 3971 N N . LEU A 1 529 ? -0.897 -41.652 46.405 1.00 44.72 529 LEU A N 1
ATOM 3972 C CA . LEU A 1 529 ? -0.526 -41.163 45.071 1.00 44.72 529 LEU A CA 1
ATOM 3973 C C . LEU A 1 529 ? -1.140 -42.009 43.942 1.00 44.72 529 LEU A C 1
ATOM 3975 O O . LEU A 1 529 ? -1.459 -41.464 42.886 1.00 44.72 529 LEU A O 1
ATOM 3979 N N . ALA A 1 530 ? -1.347 -43.310 44.166 1.00 41.78 530 ALA A N 1
ATOM 3980 C CA . ALA A 1 530 ? -1.983 -44.219 43.209 1.00 41.78 530 ALA A CA 1
ATOM 3981 C C . ALA A 1 530 ? -3.507 -44.000 43.072 1.00 41.78 530 ALA A C 1
ATOM 3983 O O . ALA A 1 530 ? -4.063 -44.241 42.001 1.00 41.78 530 ALA A O 1
ATOM 3984 N N . ASP A 1 531 ? -4.175 -43.479 44.108 1.00 40.69 531 ASP A N 1
ATOM 3985 C CA . ASP A 1 531 ? -5.612 -43.148 44.082 1.00 40.69 531 ASP A CA 1
ATOM 3986 C C . ASP A 1 531 ? -5.948 -41.858 43.296 1.00 40.69 531 ASP A C 1
ATOM 3988 O O . ASP A 1 531 ? -7.121 -41.534 43.064 1.00 40.69 531 ASP A O 1
ATOM 3992 N N . MET A 1 532 ? -4.941 -41.120 42.811 1.00 44.28 532 MET A N 1
ATOM 3993 C CA . MET A 1 532 ? -5.148 -40.049 41.834 1.00 44.28 532 MET A CA 1
ATOM 3994 C C . MET A 1 532 ? -5.403 -40.666 40.453 1.00 44.28 532 MET A C 1
ATOM 3996 O O . MET A 1 532 ? -4.482 -41.047 39.742 1.00 44.28 532 MET A O 1
ATOM 4000 N N . LYS A 1 533 ? -6.687 -40.744 40.090 1.00 33.12 533 LYS A N 1
ATOM 4001 C CA . LYS A 1 533 ? -7.316 -41.447 38.951 1.00 33.12 533 LYS A CA 1
ATOM 4002 C C . LYS A 1 533 ? -6.724 -41.351 37.524 1.00 33.12 533 LYS A C 1
ATOM 4004 O O . LYS A 1 533 ? -7.406 -41.800 36.617 1.00 33.12 533 LYS A O 1
ATOM 4009 N N . ASN A 1 534 ? -5.520 -40.839 37.268 1.00 39.09 534 ASN A N 1
ATOM 4010 C CA . ASN A 1 534 ? -4.902 -40.818 35.931 1.00 39.09 534 ASN A CA 1
ATOM 4011 C C . ASN A 1 534 ? -3.357 -40.876 35.982 1.00 39.09 534 ASN A C 1
ATOM 4013 O O . ASN A 1 534 ? -2.688 -39.929 35.568 1.00 39.09 534 ASN A O 1
ATOM 4017 N N . LEU A 1 535 ? -2.767 -41.976 36.458 1.00 37.59 535 LEU A N 1
ATOM 4018 C CA . LEU A 1 535 ? -1.326 -42.234 36.310 1.00 37.59 535 LEU A CA 1
ATOM 4019 C C . LEU A 1 535 ? -1.100 -43.595 35.642 1.00 37.59 535 LEU A C 1
ATOM 4021 O O . LEU A 1 535 ? -1.300 -44.647 36.242 1.00 37.59 535 LEU A O 1
ATOM 4025 N N . GLY A 1 536 ? -0.695 -43.561 34.372 1.00 40.62 536 GLY A N 1
ATOM 4026 C CA . GLY A 1 536 ? -0.194 -44.720 33.641 1.00 40.62 536 GLY A CA 1
ATOM 4027 C C . GLY A 1 536 ? 1.322 -44.807 33.794 1.00 40.62 536 GLY A C 1
ATOM 4028 O O . GLY A 1 536 ? 2.027 -44.000 33.201 1.00 40.62 536 GLY A O 1
ATOM 4029 N N . LEU A 1 537 ? 1.784 -45.802 34.558 1.00 35.81 537 LEU A N 1
ATOM 4030 C CA . LEU A 1 537 ? 3.178 -46.192 34.837 1.00 35.81 537 LEU A CA 1
ATOM 4031 C C . LEU A 1 537 ? 3.979 -45.341 35.845 1.00 35.81 537 LEU A C 1
ATOM 4033 O O . LEU A 1 537 ? 4.338 -44.191 35.614 1.00 35.81 537 LEU A O 1
ATOM 4037 N N . LEU A 1 538 ? 4.344 -46.008 36.946 1.00 36.47 538 LEU A N 1
ATOM 4038 C CA . LEU A 1 538 ? 5.357 -45.614 37.923 1.00 36.47 538 LEU A CA 1
ATOM 4039 C C . LEU A 1 538 ? 6.645 -46.394 37.600 1.00 36.47 538 LEU A C 1
ATOM 4041 O O . LEU A 1 538 ? 6.629 -47.623 37.643 1.00 36.47 538 LEU A O 1
ATOM 4045 N N . HIS A 1 539 ? 7.746 -45.715 37.269 1.00 36.88 539 HIS A N 1
ATOM 4046 C CA . HIS A 1 539 ? 9.053 -46.357 37.081 1.00 36.88 539 HIS A CA 1
ATOM 4047 C C . HIS A 1 539 ? 10.046 -45.801 38.105 1.00 36.88 539 HIS A C 1
ATOM 4049 O O . HIS A 1 539 ? 10.378 -44.617 38.074 1.00 36.88 539 HIS A O 1
ATOM 4055 N N . ILE A 1 540 ? 10.495 -46.653 39.027 1.00 36.31 540 ILE A N 1
ATOM 4056 C CA . ILE A 1 540 ? 11.468 -46.321 40.073 1.00 36.31 540 ILE A CA 1
ATOM 4057 C C . ILE A 1 540 ? 12.823 -46.844 39.592 1.00 36.31 540 ILE A C 1
ATOM 4059 O O . ILE A 1 540 ? 12.982 -48.049 39.418 1.00 36.31 540 ILE A O 1
ATOM 4063 N N . SER A 1 541 ? 13.783 -45.959 39.327 1.00 33.34 541 SER A N 1
ATOM 4064 C CA . SER A 1 541 ? 15.159 -46.361 39.020 1.00 33.34 541 SER A CA 1
ATOM 4065 C C . SER A 1 541 ? 16.070 -45.982 40.182 1.00 33.34 541 SER A C 1
ATOM 4067 O O . SER A 1 541 ? 16.432 -44.813 40.320 1.00 33.34 541 SER A O 1
ATOM 4069 N N . ASP A 1 542 ? 16.451 -46.965 40.990 1.00 33.53 542 ASP A N 1
ATOM 4070 C CA . ASP A 1 542 ? 17.550 -46.832 41.940 1.00 33.53 542 ASP A CA 1
ATOM 4071 C C . ASP A 1 542 ? 18.857 -47.131 41.209 1.00 33.53 542 ASP A C 1
ATOM 4073 O O . ASP A 1 542 ? 19.077 -48.269 40.806 1.00 33.53 542 ASP A O 1
ATOM 4077 N N . TYR A 1 543 ? 19.734 -46.140 41.046 1.00 29.19 543 TYR A N 1
ATOM 4078 C CA . TYR A 1 543 ? 21.161 -46.413 40.873 1.00 29.19 543 TYR A CA 1
ATOM 4079 C C . TYR A 1 543 ? 22.004 -45.347 41.590 1.00 29.19 543 TYR A C 1
ATOM 4081 O O . TYR A 1 543 ? 21.718 -44.154 41.443 1.00 29.19 543 TYR A O 1
ATOM 4089 N N . PRO A 1 544 ? 23.020 -45.762 42.370 1.00 33.97 544 PRO A N 1
ATOM 4090 C CA . PRO A 1 544 ? 23.994 -44.866 42.972 1.00 33.97 544 PRO A CA 1
ATOM 4091 C C . PRO A 1 544 ? 25.034 -44.424 41.935 1.00 33.97 544 PRO A C 1
ATOM 4093 O O . PRO A 1 544 ? 25.319 -45.141 40.975 1.00 33.97 544 PRO A O 1
ATOM 4096 N N . GLU A 1 545 ? 25.583 -43.229 42.138 1.00 37.53 545 GLU A N 1
ATOM 4097 C CA . GLU A 1 545 ? 26.790 -42.758 41.455 1.00 37.53 545 GLU A CA 1
ATOM 4098 C C . GLU A 1 545 ? 27.953 -43.716 41.755 1.00 37.53 545 GLU A C 1
ATOM 4100 O O . GLU A 1 545 ? 28.182 -44.015 42.924 1.00 37.53 545 GLU A O 1
ATOM 4105 N N . ASP A 1 546 ? 28.664 -44.197 40.727 1.00 36.44 546 ASP A N 1
ATOM 4106 C CA . ASP A 1 546 ? 30.104 -43.926 40.613 1.00 36.44 546 ASP A CA 1
ATOM 4107 C C . ASP A 1 546 ? 30.735 -44.354 39.272 1.00 36.44 546 ASP A C 1
ATOM 4109 O O . ASP A 1 546 ? 30.251 -45.239 38.566 1.00 36.44 546 ASP A O 1
ATOM 4113 N N . ASP A 1 547 ? 31.875 -43.703 39.027 1.00 34.47 547 ASP A N 1
ATOM 4114 C CA . ASP A 1 547 ? 33.031 -44.065 38.199 1.00 34.47 547 ASP A CA 1
ATOM 4115 C C . ASP A 1 547 ? 33.080 -43.741 36.694 1.00 34.47 547 ASP A C 1
ATOM 4117 O O . ASP A 1 547 ? 32.215 -44.047 35.876 1.00 34.47 547 ASP A O 1
ATOM 4121 N N . GLY A 1 548 ? 34.179 -43.060 36.345 1.00 36.16 548 GLY A N 1
ATOM 4122 C CA . GLY A 1 548 ? 34.434 -42.428 35.059 1.00 36.16 548 GLY A CA 1
ATOM 4123 C C . GLY A 1 548 ? 34.709 -43.375 33.890 1.00 36.16 548 GLY A C 1
ATOM 4124 O O . GLY A 1 548 ? 35.038 -44.547 34.040 1.00 36.16 548 GLY A O 1
ATOM 4125 N N . GLY A 1 549 ? 34.654 -42.809 32.686 1.00 27.98 549 GLY A N 1
ATOM 4126 C CA . GLY A 1 549 ? 35.024 -43.506 31.459 1.00 27.98 549 GLY A CA 1
ATOM 4127 C C . GLY A 1 549 ? 34.814 -42.638 30.224 1.00 27.98 549 GLY A C 1
ATOM 4128 O O . GLY A 1 549 ? 33.745 -42.077 30.021 1.00 27.98 549 GLY A O 1
ATOM 4129 N N . GLN A 1 550 ? 35.867 -42.501 29.425 1.00 32.72 550 GLN A N 1
ATOM 4130 C CA . GLN A 1 550 ? 35.932 -41.752 28.171 1.00 32.72 550 GLN A CA 1
ATOM 4131 C C . GLN A 1 550 ? 35.009 -42.307 27.068 1.00 32.72 550 GLN A C 1
ATOM 4133 O O . GLN A 1 550 ? 34.822 -43.515 26.974 1.00 32.72 550 GLN A O 1
ATOM 4138 N N . GLY A 1 551 ? 34.635 -41.428 26.127 1.00 30.86 551 GLY A N 1
ATOM 4139 C CA . GLY A 1 551 ? 34.620 -41.741 24.690 1.00 30.86 551 GLY A CA 1
ATOM 4140 C C . GLY A 1 551 ? 33.260 -41.959 24.016 1.00 30.86 551 GLY A C 1
ATOM 4141 O O . GLY A 1 551 ? 32.633 -42.993 24.218 1.00 30.86 551 GLY A O 1
ATOM 4142 N N . ALA A 1 552 ? 32.887 -41.008 23.147 1.00 31.33 552 ALA A N 1
ATOM 4143 C CA . ALA A 1 552 ? 32.555 -41.146 21.712 1.00 31.33 552 ALA A CA 1
ATOM 4144 C C . ALA A 1 552 ? 31.630 -40.005 21.264 1.00 31.33 552 ALA A C 1
ATOM 4146 O O . ALA A 1 552 ? 30.508 -39.904 21.810 1.00 31.33 552 ALA A O 1
#

InterPro domains:
  IPR004165 Coenzyme A transferase family I [PF01144] (26-120)
  IPR004165 Coenzyme A transferase family I [PF01144] (145-202)
  IPR004165 Coenzyme A transferase family I [PF01144] (281-384)
  IPR004165 Coenzyme A transferase family I [PTHR13707] (131-424)
  IPR004165 Coenzyme A transferase family I [SM00882] (24-216)
  IPR004165 Coenzyme A transferase family I [SM00882] (250-410)
  IPR012792 3-oxoacid CoA-transferase, subunit A [TIGR02429] (20-202)
  IPR037171 NagB/RpiA transferase-like [SSF100950] (21-284)
  IPR037171 NagB/RpiA transferase-like [SSF100950] (248-424)

pLDDT: mean 75.71, std 22.79, range [27.27, 98.75]

Secondary structure (DSSP, 8-state):
----------------------B-S-HHHHTTT--TT-EEEE--BTTBT--HHHHHHHHT-TT--SEEEE-S---BTTBTTHHHHHTT-EEEEEES--TT-HHHHHHHHTTSSEEEESS-----TT---EEEE-TTSSEEEEPPPPPEEEETTEEEE------EEEEE---SEE-TTS-EE--GGGGHHHHHHHTSEEEEE--SS-GGG-SBB----SPPP-SB---PPPTT-THHHHTT-SHHHHHHHHHHHHHHHTT--TT--EEE-TTHHHHGGGGS-----TT---TT-B-TTSBB----TT-----HHHHHHHHHTT--SEEEEE-SEE-TT--EE-SEETTEE---TTHHHHTS-TTTSEEEEE--SB-TT--B---SEEEETTTEEEEEEE-TT--HHHHHHT--S-EEEEEEEEEPS-HHHHHHHHHHHHHHHH-HHHHHHHHHH--HHHHHHHHHHHHHT---PPPPGGGTTS--TT--GGG-----PPP-PPP---S---------S-----HHHHHHHHTSS-------------------